Protein AF-A0A4Y7PJW1-F1 (afdb_monomer)

Foldseek 3Di:
DPDDDDDDDLCCLLDPVCCVPQLVPPVNQVPQQEDEAEQLLCLLVCCPPNCVSSLQCLVVCVSHPVNRYYHYDHLFDFPLSVVSSCVSNVPDPPPDDAFAFNDQLQEFEEEAEDPDPLLLLLLCCLQPDPDDQELVSRAQEEEEDADPVCQVSNLVLNLVSDDPNQDSQLEDEDDPPDDPVVVVVQLVCSVVSNHRYYYYYCRCLPDRLRQRHQEYEYSEDDQFLSVLSSRSVSHCSVSQHHHYYYYHYYPCCCVDPLLVVLLVVVVVVVVVVVVVVVPPDDDDDDDDDDDDDDDDDVVSSVVVSVLRSNLSSNLNNDLDFSVVSVCVRRVNVVHHYDPDDNHPPDPNRYCSVPVVSPDSDDSPDPDVVSSPPPPQQFDDVVLLVLLLVLLQVVLQVVQCVVCVPDPPDGSCVQPNPVLSSQLSRGPPQQQALVSSVVRDPGPCSVPCSVVSNVSSDVSCDPPNDDPDPPPPPVDDPVVVVVVVVVVVVVVVVVQQVPAADPVGDRDRPVPVPDPPVVVVVVVVVVVVVVVVVVVVVVVPDDDDDDDDDDDDDDDDDDDDDDDDD

Structure (mmCIF, N/CA/C/O backbone):
data_AF-A0A4Y7PJW1-F1
#
_entry.id   AF-A0A4Y7PJW1-F1
#
loop_
_atom_site.group_PDB
_atom_site.id
_atom_site.type_symbol
_atom_site.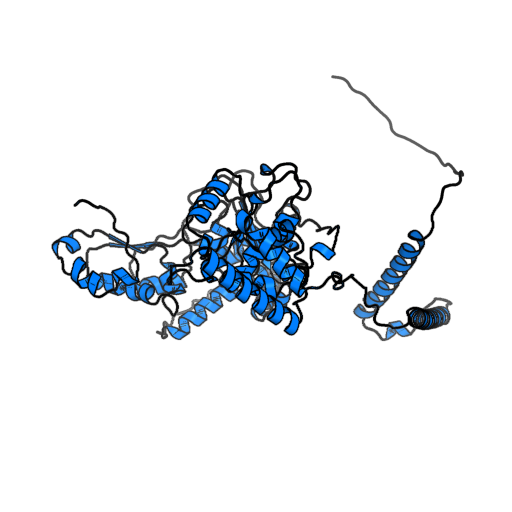label_atom_id
_atom_site.label_alt_id
_atom_site.label_comp_id
_atom_site.label_asym_id
_atom_site.label_entity_id
_atom_site.label_seq_id
_atom_site.pdbx_PDB_ins_code
_atom_site.Cartn_x
_atom_site.Cartn_y
_atom_site.Cartn_z
_atom_site.occupancy
_atom_site.B_iso_or_equiv
_atom_site.auth_seq_id
_atom_site.auth_comp_id
_atom_site.auth_asym_id
_atom_site.auth_atom_id
_atom_site.pdbx_PDB_model_num
ATOM 1 N N . MET A 1 1 ? -40.502 -0.017 6.476 1.00 57.53 1 MET A N 1
ATOM 2 C CA . MET A 1 1 ? -39.338 0.814 6.083 1.00 57.53 1 MET A CA 1
ATOM 3 C C . MET A 1 1 ? -38.767 0.241 4.796 1.00 57.53 1 MET A C 1
ATOM 5 O O . MET A 1 1 ? -38.623 -0.971 4.727 1.00 57.53 1 MET A O 1
ATOM 9 N N . LYS A 1 2 ? -38.497 1.080 3.786 1.00 78.94 2 LYS A N 1
ATOM 10 C CA . LYS A 1 2 ? -38.017 0.647 2.457 1.00 78.94 2 LYS A CA 1
ATOM 11 C C . LYS A 1 2 ? -36.530 0.253 2.445 1.00 78.94 2 LYS A C 1
ATOM 13 O O . LYS A 1 2 ? -36.122 -0.537 1.606 1.00 78.94 2 LYS A O 1
ATOM 18 N N . PHE A 1 3 ? -35.742 0.762 3.394 1.00 83.25 3 PHE A N 1
ATOM 19 C CA . PHE A 1 3 ? -34.295 0.548 3.478 1.00 83.25 3 PHE A CA 1
ATOM 20 C C . PHE A 1 3 ? -33.905 0.013 4.859 1.00 83.25 3 PHE A C 1
ATOM 22 O O . PHE A 1 3 ? -34.497 0.419 5.860 1.00 83.25 3 PHE A O 1
ATOM 29 N N . ARG A 1 4 ? -32.928 -0.904 4.898 1.00 87.12 4 ARG A N 1
ATOM 30 C CA . ARG A 1 4 ? -32.388 -1.512 6.133 1.00 87.12 4 ARG A CA 1
ATOM 31 C C . ARG A 1 4 ? -30.995 -1.001 6.507 1.00 87.12 4 ARG A C 1
ATOM 33 O O . ARG A 1 4 ? -30.628 -1.068 7.671 1.00 87.12 4 ARG A O 1
ATOM 40 N N . VAL A 1 5 ? -30.242 -0.496 5.530 1.00 90.62 5 VAL A N 1
ATOM 41 C CA . VAL A 1 5 ? -28.887 0.044 5.694 1.00 90.62 5 VAL A CA 1
ATOM 42 C C . VAL A 1 5 ? -28.826 1.378 4.961 1.00 90.62 5 VAL A C 1
ATOM 44 O O . VAL A 1 5 ? -29.337 1.488 3.845 1.00 90.62 5 VAL A O 1
ATOM 47 N N . GLY A 1 6 ? -28.237 2.389 5.597 1.00 89.19 6 GLY A N 1
ATOM 48 C CA . GLY A 1 6 ? -27.997 3.702 5.008 1.00 89.19 6 GLY A CA 1
ATOM 49 C C . GLY A 1 6 ? -26.517 4.047 5.091 1.00 89.19 6 GLY A C 1
ATOM 50 O O . GLY A 1 6 ? -25.918 3.913 6.154 1.00 89.19 6 GLY A O 1
ATOM 51 N N . PHE A 1 7 ? -25.943 4.494 3.977 1.00 91.75 7 PHE A N 1
ATOM 52 C CA . PHE A 1 7 ? -24.560 4.958 3.912 1.00 91.75 7 PHE A CA 1
ATOM 53 C C . PHE A 1 7 ? -24.533 6.479 3.964 1.00 91.75 7 PHE A C 1
ATOM 55 O O . PHE A 1 7 ? -25.306 7.147 3.276 1.00 91.75 7 PHE A O 1
ATOM 62 N N . VAL A 1 8 ? -23.648 7.026 4.789 1.00 92.19 8 VAL A N 1
ATOM 63 C CA . VAL A 1 8 ? -23.511 8.467 4.975 1.00 92.19 8 VAL A CA 1
ATOM 64 C C . VAL A 1 8 ? -22.044 8.806 5.204 1.00 92.19 8 VAL A C 1
ATOM 66 O O . VAL A 1 8 ? -21.334 8.085 5.900 1.00 92.19 8 VAL A O 1
ATOM 69 N N . SER A 1 9 ? -21.573 9.897 4.602 1.00 92.19 9 SER A N 1
ATOM 70 C CA . SER A 1 9 ? -20.218 10.385 4.852 1.00 92.19 9 SER A CA 1
ATOM 71 C C . SER A 1 9 ? -20.131 11.090 6.217 1.00 92.19 9 SER A C 1
ATOM 73 O O . SER A 1 9 ? -21.132 11.659 6.665 1.00 92.19 9 SER A O 1
ATOM 75 N N . PRO A 1 10 ? -18.956 11.129 6.871 1.00 91.31 10 PRO A N 1
ATOM 76 C CA . PRO A 1 10 ? -18.731 11.926 8.078 1.00 91.31 10 PRO A CA 1
ATOM 77 C C . PRO A 1 10 ? -19.198 13.386 7.987 1.00 91.31 10 PRO A C 1
ATOM 79 O O . PRO A 1 10 ? -19.840 13.885 8.912 1.00 91.31 10 PRO A O 1
ATOM 82 N N . GLU A 1 11 ? -18.953 14.070 6.867 1.00 93.12 11 GLU A N 1
ATOM 83 C CA . GLU A 1 11 ? -19.383 15.461 6.654 1.00 93.12 11 GLU A CA 1
ATOM 84 C C . GLU A 1 11 ? -20.903 15.570 6.645 1.00 93.12 11 GLU A C 1
ATOM 86 O O . GLU A 1 11 ? -21.482 16.437 7.299 1.00 93.12 11 GLU A O 1
ATOM 91 N N . THR A 1 12 ? -21.563 14.647 5.946 1.00 93.25 12 THR A N 1
ATOM 92 C CA . THR A 1 12 ? -23.020 14.627 5.864 1.00 93.25 12 THR A CA 1
ATOM 93 C C . THR A 1 12 ? -23.616 14.316 7.234 1.00 93.25 12 THR A C 1
ATOM 95 O O . THR A 1 12 ? -24.470 15.062 7.704 1.00 93.25 12 THR A O 1
ATOM 98 N N . ALA A 1 13 ? -23.124 13.285 7.926 1.00 91.44 13 ALA A N 1
ATOM 99 C CA . ALA A 1 13 ? -23.645 12.847 9.222 1.00 91.44 13 ALA A CA 1
ATOM 100 C C . ALA A 1 13 ? -23.492 13.904 10.331 1.00 91.44 13 ALA A C 1
ATOM 102 O O . ALA A 1 13 ? -24.320 13.996 11.243 1.00 91.44 13 ALA A O 1
ATOM 103 N N . THR A 1 14 ? -22.441 14.724 10.254 1.00 90.62 14 THR A N 1
ATOM 104 C CA . THR A 1 14 ? -22.171 15.790 11.229 1.00 90.62 14 THR A CA 1
ATOM 105 C C . THR A 1 14 ? -22.832 17.123 10.864 1.00 90.62 14 THR A C 1
ATOM 107 O O . THR A 1 14 ? -22.997 17.974 11.746 1.00 90.62 14 THR A O 1
ATOM 110 N N . SER A 1 15 ? -23.296 17.283 9.618 1.00 92.69 15 SER A N 1
ATOM 111 C CA . SER A 1 15 ? -23.929 18.505 9.112 1.00 92.69 15 SER A CA 1
ATOM 112 C C . SER A 1 15 ? -25.193 18.921 9.881 1.00 92.69 15 SER A C 1
ATOM 114 O O . SER A 1 15 ? -25.897 18.114 10.501 1.00 92.69 15 SER A O 1
ATOM 116 N N . ARG A 1 16 ? -25.504 20.222 9.816 1.00 90.94 16 ARG A N 1
ATOM 117 C CA . ARG A 1 16 ? -26.732 20.790 10.397 1.00 90.94 16 ARG A CA 1
ATOM 118 C C . ARG A 1 16 ? -27.984 20.296 9.675 1.00 90.94 16 ARG A C 1
ATOM 120 O O . ARG A 1 16 ? -28.981 20.008 10.333 1.00 90.94 16 ARG A O 1
ATOM 127 N N . ASP A 1 17 ? -27.922 20.161 8.353 1.00 92.44 17 ASP A N 1
ATOM 128 C CA . ASP A 1 17 ? -29.059 19.708 7.551 1.00 92.44 17 ASP A CA 1
ATOM 129 C C . ASP A 1 17 ? -29.416 18.256 7.829 1.00 92.44 17 ASP A C 1
ATOM 131 O O . ASP A 1 17 ? -30.586 17.959 8.052 1.00 92.44 17 ASP A O 1
ATOM 135 N N . PHE A 1 18 ? -28.429 17.362 7.918 1.00 91.50 18 PHE A N 1
ATOM 136 C CA . PHE A 1 18 ? -28.698 15.973 8.283 1.00 91.50 18 PHE A CA 1
ATOM 137 C C . PHE A 1 18 ? -29.294 15.876 9.689 1.00 91.50 18 PHE A C 1
ATOM 139 O O . PHE A 1 18 ? -30.249 15.136 9.910 1.00 91.50 18 PHE A O 1
ATOM 146 N N . ASN A 1 19 ? -28.807 16.688 10.632 1.00 89.19 19 ASN A N 1
ATOM 147 C CA . ASN A 1 19 ? -29.413 16.764 11.957 1.00 89.19 19 ASN A CA 1
ATOM 148 C C . ASN A 1 19 ? -30.893 17.176 11.889 1.00 89.19 19 ASN A C 1
ATOM 150 O O . ASN A 1 19 ? -31.740 16.486 12.447 1.00 89.19 19 ASN A O 1
ATOM 154 N N . ARG A 1 20 ? -31.209 18.250 11.156 1.00 91.31 20 ARG A N 1
ATOM 155 C CA . ARG A 1 20 ? -32.573 18.783 11.014 1.00 91.31 20 ARG A CA 1
ATOM 156 C C . ARG A 1 20 ? -33.520 17.837 10.271 1.00 91.31 20 ARG A C 1
ATOM 158 O O . ARG A 1 20 ? -34.685 17.731 10.630 1.00 91.31 20 ARG A O 1
ATOM 165 N N . LEU A 1 21 ? -33.051 17.192 9.209 1.00 89.00 21 LEU A N 1
ATOM 166 C CA . LEU A 1 21 ? -33.899 16.386 8.327 1.00 89.00 21 LEU A CA 1
ATOM 167 C C . LEU A 1 21 ? -34.035 14.938 8.804 1.00 89.00 21 LEU A C 1
ATOM 169 O O . LEU A 1 21 ? -35.071 14.314 8.586 1.00 89.00 21 LEU A O 1
ATOM 173 N N . VAL A 1 22 ? -32.996 14.402 9.450 1.00 88.81 22 VAL A N 1
ATOM 174 C CA . VAL A 1 22 ? -32.913 12.983 9.811 1.00 88.81 22 VAL A CA 1
ATOM 175 C C . VAL A 1 22 ? -33.015 12.797 11.319 1.00 88.81 22 VAL A C 1
ATOM 177 O O . VAL A 1 22 ? -33.920 12.114 11.797 1.00 88.81 22 VAL A O 1
ATOM 180 N N . PHE A 1 23 ? -32.133 13.432 12.092 1.00 88.00 23 PHE A N 1
ATOM 181 C CA . PHE A 1 23 ? -32.103 13.246 13.547 1.00 88.00 23 PHE A CA 1
ATOM 182 C C . PHE A 1 23 ? -33.175 14.050 14.306 1.00 88.00 23 PHE A C 1
ATOM 184 O O . PHE A 1 23 ? -33.448 13.746 15.463 1.00 88.00 23 PHE A O 1
ATOM 191 N N . SER A 1 24 ? -33.856 15.021 13.694 1.00 88.19 24 SER A N 1
ATOM 192 C CA . SER A 1 24 ? -35.050 15.628 14.307 1.00 88.19 24 SER A CA 1
ATOM 193 C C . SER A 1 24 ? -36.288 14.730 14.220 1.00 88.19 24 SER A C 1
ATOM 195 O O . SER A 1 24 ? -37.253 14.953 14.946 1.00 88.19 24 SER A O 1
ATOM 197 N N . ASN A 1 25 ? -36.273 13.695 13.373 1.00 90.12 25 ASN A N 1
ATOM 198 C CA . ASN A 1 25 ? -37.370 12.741 13.278 1.00 90.12 25 ASN A CA 1
ATOM 199 C C . ASN A 1 25 ? -37.217 11.635 14.336 1.00 90.12 25 ASN A C 1
ATOM 201 O O . ASN A 1 25 ? -36.449 10.684 14.182 1.00 90.12 25 ASN A O 1
ATOM 205 N N . ASP A 1 26 ? -37.988 11.748 15.412 1.00 89.62 26 ASP A N 1
ATOM 206 C CA . ASP A 1 26 ? -37.983 10.812 16.539 1.00 89.62 26 ASP A CA 1
ATOM 207 C C . ASP A 1 26 ? -38.365 9.372 16.132 1.00 89.62 26 ASP A C 1
ATOM 209 O O . ASP A 1 26 ? -37.718 8.406 16.544 1.00 89.62 26 ASP A O 1
ATOM 213 N N . ASN A 1 27 ? -39.327 9.216 15.212 1.00 88.94 27 ASN A N 1
ATOM 214 C CA . ASN A 1 27 ? -39.691 7.908 14.658 1.00 88.94 27 ASN A CA 1
ATOM 215 C C . ASN A 1 27 ? -38.537 7.257 13.888 1.00 88.94 27 ASN A C 1
ATOM 217 O O . ASN A 1 27 ? -38.412 6.031 13.896 1.00 88.94 27 ASN A O 1
ATOM 221 N N . PHE A 1 28 ? -37.710 8.052 13.205 1.00 88.12 28 PHE A N 1
ATOM 222 C CA . PHE A 1 28 ? -36.524 7.548 12.520 1.00 88.12 28 PHE A CA 1
ATOM 223 C C . PHE A 1 28 ? -35.445 7.145 13.529 1.00 88.12 28 PHE A C 1
ATOM 225 O O . PHE A 1 28 ? -34.956 6.017 13.483 1.00 88.12 28 PHE A O 1
ATOM 232 N N . ARG A 1 29 ? -35.137 8.022 14.492 1.00 89.44 29 ARG A N 1
ATOM 233 C CA . ARG A 1 29 ? -34.133 7.781 15.538 1.00 89.44 29 ARG A CA 1
ATOM 234 C C . ARG A 1 29 ? -34.366 6.502 16.327 1.00 89.44 29 ARG A C 1
ATOM 236 O O . ARG A 1 29 ? -33.433 5.727 16.491 1.00 89.44 29 ARG A O 1
ATOM 243 N N . ARG A 1 30 ? -35.598 6.259 16.785 1.00 88.50 30 ARG A N 1
ATOM 244 C CA . ARG A 1 30 ? -35.946 5.051 17.559 1.00 88.50 30 ARG A CA 1
ATOM 245 C C . ARG A 1 30 ? -35.811 3.752 16.767 1.00 88.50 30 ARG A C 1
ATOM 247 O O . ARG A 1 30 ? -35.788 2.682 17.360 1.00 88.50 30 ARG A O 1
ATOM 254 N N . ARG A 1 31 ? -35.752 3.832 15.435 1.00 89.69 31 ARG A N 1
ATOM 255 C CA . ARG A 1 31 ? -35.578 2.674 14.549 1.00 89.69 31 ARG A CA 1
ATOM 256 C C . ARG A 1 31 ? -34.116 2.428 14.174 1.00 89.69 31 ARG A C 1
ATOM 258 O O . ARG A 1 31 ? -33.836 1.401 13.562 1.00 89.69 31 ARG A O 1
ATOM 265 N N . ILE A 1 32 ? -33.195 3.332 14.522 1.00 91.00 32 ILE A N 1
ATOM 266 C CA . ILE A 1 32 ? -31.760 3.083 14.365 1.00 91.00 32 ILE A CA 1
ATOM 267 C C . ILE A 1 32 ? -31.333 2.122 15.472 1.00 91.00 32 ILE A C 1
ATOM 269 O O . ILE A 1 32 ? -31.305 2.483 16.642 1.00 91.00 32 ILE A O 1
ATOM 273 N N . ILE A 1 33 ? -30.992 0.897 15.084 1.00 92.06 33 ILE A N 1
ATOM 274 C CA . ILE A 1 33 ? -30.507 -0.130 16.014 1.00 92.06 33 ILE A CA 1
ATOM 275 C C . ILE A 1 33 ? -28.991 -0.054 16.225 1.00 92.06 33 ILE A C 1
ATOM 277 O O . ILE A 1 33 ? -28.490 -0.435 17.279 1.00 92.06 33 ILE A O 1
ATOM 281 N N . MET A 1 34 ? -28.256 0.436 15.221 1.00 93.81 34 MET A N 1
ATOM 282 C CA . MET A 1 34 ? -26.799 0.469 15.227 1.00 93.81 34 MET A CA 1
ATOM 283 C C . MET A 1 34 ? -26.268 1.548 14.281 1.00 93.81 34 MET A C 1
ATOM 285 O O . MET A 1 34 ? -26.804 1.744 13.189 1.00 93.81 34 MET A O 1
ATOM 289 N N . VAL A 1 35 ? -25.182 2.202 14.686 1.00 94.25 35 VAL A N 1
ATOM 290 C CA . VAL A 1 35 ? -24.328 3.027 13.828 1.00 94.25 35 VAL A CA 1
ATOM 291 C C . VAL A 1 35 ? -23.003 2.303 13.655 1.00 94.25 35 VAL A C 1
ATOM 293 O O . VAL A 1 35 ? -22.349 1.964 14.639 1.00 94.25 35 VAL A O 1
ATOM 296 N N . VAL A 1 36 ? -22.614 2.079 12.402 1.00 95.31 36 VAL A N 1
ATOM 297 C CA . VAL A 1 36 ? -21.337 1.452 12.055 1.00 95.31 36 VAL A CA 1
ATOM 298 C C . VAL A 1 36 ? -20.391 2.523 11.537 1.00 95.31 36 VAL A C 1
ATOM 300 O O . VAL A 1 36 ? -20.738 3.276 10.628 1.00 95.31 36 VAL A O 1
ATOM 303 N N . ILE A 1 37 ? -19.206 2.587 12.127 1.00 94.69 37 ILE A N 1
ATOM 304 C CA . ILE A 1 37 ? -18.104 3.433 11.692 1.00 94.69 37 ILE A CA 1
ATOM 305 C C . ILE A 1 37 ? -17.062 2.504 11.088 1.00 94.69 37 ILE A C 1
ATOM 307 O O . ILE A 1 37 ? -16.287 1.866 11.803 1.00 94.69 37 ILE A O 1
ATOM 311 N N . ASP A 1 38 ? -17.119 2.401 9.767 1.00 91.88 38 ASP A N 1
ATOM 312 C CA . ASP A 1 38 ? -16.156 1.649 8.975 1.00 91.88 38 ASP A CA 1
ATOM 313 C C . ASP A 1 38 ? -14.855 2.444 8.805 1.00 91.88 38 ASP A C 1
ATOM 315 O O . ASP A 1 38 ? -14.871 3.678 8.808 1.00 91.88 38 ASP A O 1
ATOM 319 N N . GLU A 1 39 ? -13.731 1.739 8.693 1.00 89.12 39 GLU A N 1
ATOM 320 C CA . GLU A 1 39 ? -12.379 2.308 8.658 1.00 89.12 39 GLU A CA 1
ATOM 321 C C . GLU A 1 39 ? -12.126 3.326 9.785 1.00 89.12 39 GLU A C 1
ATOM 323 O O . GLU A 1 39 ? -11.640 4.446 9.585 1.00 89.12 39 GLU A O 1
ATOM 328 N N . ALA A 1 40 ? -12.460 2.932 11.017 1.00 91.94 40 ALA A N 1
ATOM 329 C CA . ALA A 1 40 ? -12.395 3.789 12.200 1.00 91.94 40 ALA A CA 1
ATOM 330 C C . ALA A 1 40 ? -10.993 4.371 12.480 1.00 91.94 40 ALA A C 1
ATOM 332 O O . ALA A 1 40 ? -10.885 5.400 13.147 1.00 91.94 40 ALA A O 1
ATOM 333 N N . HIS A 1 41 ? -9.923 3.784 11.929 1.00 87.50 41 HIS A N 1
ATOM 334 C CA . HIS A 1 41 ? -8.571 4.352 11.987 1.00 87.50 41 HIS A CA 1
ATOM 335 C C . HIS A 1 41 ? -8.500 5.776 11.395 1.00 87.50 41 HIS A C 1
ATOM 337 O O . HIS A 1 41 ? -7.714 6.601 11.862 1.00 87.50 41 HIS A O 1
ATOM 343 N N . THR A 1 42 ? -9.377 6.115 10.440 1.00 88.00 42 THR A N 1
ATOM 344 C CA . THR A 1 42 ? -9.448 7.449 9.814 1.00 88.00 42 THR A CA 1
ATOM 345 C C . THR A 1 42 ? -9.796 8.569 10.801 1.00 88.00 42 THR A C 1
ATOM 347 O O . THR A 1 42 ? -9.474 9.733 10.560 1.00 88.00 42 THR A O 1
ATOM 350 N N . ILE A 1 43 ? -10.409 8.242 11.943 1.00 88.38 43 ILE A N 1
ATOM 351 C CA . ILE A 1 43 ? -10.647 9.184 13.047 1.00 88.38 43 ILE A CA 1
ATOM 352 C C . ILE A 1 43 ? -9.314 9.709 13.586 1.00 88.38 43 ILE A C 1
ATOM 354 O O . ILE A 1 43 ? -9.152 10.916 13.780 1.00 88.38 43 ILE A O 1
ATOM 358 N N . HIS A 1 44 ? -8.350 8.810 13.786 1.00 84.00 44 HIS A N 1
ATOM 359 C CA . HIS A 1 44 ? -7.013 9.163 14.243 1.00 84.00 44 HIS A CA 1
ATOM 360 C C . HIS A 1 44 ? -6.207 9.820 13.115 1.00 84.00 44 HIS A C 1
ATOM 362 O O . HIS A 1 44 ? -5.699 10.930 13.302 1.00 84.00 44 HIS A O 1
ATOM 368 N N . GLU A 1 45 ? -6.157 9.170 11.945 1.00 76.94 45 GLU A N 1
ATOM 369 C CA . GLU A 1 45 ? -5.300 9.565 10.820 1.00 76.94 45 GLU A CA 1
ATOM 370 C C . GLU A 1 45 ? -5.724 10.883 10.162 1.00 76.94 45 GLU A C 1
ATOM 372 O O . GLU A 1 45 ? -4.884 11.734 9.878 1.00 76.94 45 GLU A O 1
ATOM 377 N N . TRP A 1 46 ? -7.021 11.075 9.902 1.00 77.25 46 TRP A N 1
ATOM 378 C CA . TRP A 1 46 ? -7.516 12.216 9.119 1.00 77.25 46 TRP A CA 1
ATOM 379 C C . TRP A 1 46 ? -8.253 13.250 9.952 1.00 77.25 46 TRP A C 1
ATOM 381 O O . TRP A 1 46 ? -8.359 14.398 9.523 1.00 77.25 46 TRP A O 1
ATOM 391 N N . GLY A 1 47 ? -8.712 12.891 11.153 1.00 60.66 47 GLY A N 1
ATOM 392 C CA . GLY A 1 47 ? -9.443 13.778 12.062 1.00 60.66 47 GLY A CA 1
ATOM 393 C C . GLY A 1 47 ? -8.637 14.972 12.594 1.00 60.66 47 GLY A C 1
ATOM 394 O O . GLY A 1 47 ? -9.042 15.613 13.559 1.00 60.66 47 GLY A O 1
ATOM 395 N N . GLY A 1 48 ? -7.439 15.215 12.060 1.00 71.62 48 GLY A N 1
ATOM 396 C CA . GLY A 1 48 ? -6.670 16.440 12.235 1.00 71.62 48 GLY A CA 1
ATOM 397 C C . GLY A 1 48 ? -7.005 17.428 11.135 1.00 71.62 48 GLY A C 1
ATOM 398 O O . GLY A 1 48 ? -8.043 18.073 11.191 1.00 71.62 48 GLY A O 1
ATOM 399 N N . GLU A 1 49 ? -6.118 17.550 10.154 1.00 66.94 49 GLU A N 1
ATOM 400 C CA . GLU A 1 49 ? -6.190 18.617 9.152 1.00 66.94 49 GLU A CA 1
ATOM 401 C C . GLU A 1 49 ? -6.882 18.194 7.850 1.00 66.94 49 GLU A C 1
ATOM 403 O O . GLU A 1 49 ? -7.422 19.044 7.150 1.00 66.94 49 GLU A O 1
ATOM 408 N N . PHE A 1 50 ? -6.906 16.896 7.521 1.00 73.75 50 PHE A N 1
ATOM 409 C CA . PHE A 1 50 ? -7.423 16.431 6.228 1.00 73.75 50 PHE A CA 1
ATOM 410 C C . PHE A 1 50 ? -8.948 16.280 6.207 1.00 73.75 50 PHE A C 1
ATOM 412 O O . PHE A 1 50 ? -9.612 16.809 5.318 1.00 73.75 50 PHE A O 1
ATOM 419 N N . ARG A 1 51 ? -9.507 15.560 7.188 1.00 79.38 51 ARG A N 1
ATOM 420 C CA . ARG A 1 51 ? -10.950 15.317 7.326 1.00 79.38 51 ARG A CA 1
ATOM 421 C C . ARG A 1 51 ? -11.387 15.431 8.795 1.00 79.38 51 ARG A C 1
ATOM 423 O O . ARG A 1 51 ? -11.713 14.416 9.421 1.00 79.38 51 ARG A O 1
ATOM 430 N N . PRO A 1 52 ? -11.392 16.653 9.364 1.00 85.31 52 PRO A N 1
ATOM 431 C CA . PRO A 1 52 ? -11.722 16.905 10.773 1.00 85.31 52 PRO A CA 1
ATOM 432 C C . PRO A 1 52 ? -13.052 16.285 11.234 1.00 85.31 52 PRO A C 1
ATOM 434 O O . PRO A 1 52 ? -13.237 15.969 12.407 1.00 85.31 52 PRO A O 1
ATOM 437 N N . GLU A 1 53 ? -13.996 16.107 10.317 1.00 88.44 53 GLU A N 1
ATOM 438 C CA . GLU A 1 53 ? -15.344 15.591 10.542 1.00 88.44 53 GLU A CA 1
ATOM 439 C C . GLU A 1 53 ? -15.327 14.142 11.037 1.00 88.44 53 GLU A C 1
ATOM 441 O O . GLU A 1 53 ? -16.196 13.777 11.828 1.00 88.44 53 GLU A O 1
ATOM 446 N N . CYS A 1 54 ? -14.309 13.348 10.678 1.00 86.75 54 CYS A N 1
ATOM 447 C CA . CYS A 1 54 ? -14.115 12.008 11.237 1.00 86.75 54 CYS A CA 1
ATOM 448 C C . CYS A 1 54 ? -13.930 12.055 12.763 1.00 86.75 54 CYS A C 1
ATOM 450 O O . CYS A 1 54 ? -14.560 11.284 13.483 1.00 86.75 54 CYS A O 1
ATOM 452 N N . ALA A 1 55 ? -13.147 13.008 13.283 1.00 86.38 55 ALA A N 1
ATOM 453 C CA . ALA A 1 55 ? -12.955 13.175 14.728 1.00 86.38 55 ALA A CA 1
ATOM 454 C C . ALA A 1 55 ? -14.211 13.682 15.455 1.00 86.38 55 ALA A C 1
ATOM 456 O O . ALA A 1 55 ? -14.333 13.526 16.667 1.00 86.38 55 ALA A O 1
ATOM 457 N N . LYS A 1 56 ? -15.166 14.275 14.729 1.00 90.00 56 LYS A N 1
ATOM 458 C CA . LYS A 1 56 ? -16.405 14.829 15.297 1.00 90.00 56 LYS A CA 1
ATOM 459 C C . LYS A 1 56 ? -17.547 13.813 15.356 1.00 90.00 56 LYS A C 1
ATOM 461 O O . LYS A 1 56 ? -18.610 14.148 15.877 1.00 90.00 56 LYS A O 1
ATOM 466 N N . LEU A 1 57 ? -17.358 12.589 14.856 1.00 92.69 57 LEU A N 1
ATOM 467 C CA . LEU A 1 57 ? -18.411 11.568 14.781 1.00 92.69 57 LEU A CA 1
ATOM 468 C C . LEU A 1 57 ? -19.030 11.216 16.142 1.00 92.69 57 LEU A C 1
ATOM 470 O O . LEU A 1 57 ? -20.205 10.852 16.188 1.00 92.69 57 LEU A O 1
ATOM 474 N N . GLY A 1 58 ? -18.309 11.418 17.252 1.00 90.19 58 GLY A N 1
ATOM 475 C CA . GLY A 1 58 ? -18.852 11.253 18.605 1.00 90.19 58 GLY A CA 1
ATOM 476 C C . GLY A 1 58 ? -20.131 12.064 18.869 1.00 90.19 58 GLY A C 1
ATOM 477 O O . GLY A 1 58 ? -20.997 11.610 19.615 1.00 90.19 58 GLY A O 1
ATOM 478 N N . VAL A 1 59 ? -20.331 13.202 18.184 1.00 90.88 59 VAL A N 1
ATOM 479 C CA . VAL A 1 59 ? -21.546 14.035 18.311 1.00 90.88 59 VAL A CA 1
ATOM 480 C C . VAL A 1 59 ? -22.832 13.283 17.955 1.00 90.88 59 VAL A C 1
ATOM 482 O O . VAL A 1 59 ? -23.906 13.625 18.449 1.00 90.88 59 VAL A O 1
ATOM 485 N N . ILE A 1 60 ? -22.742 12.253 17.106 1.00 91.06 60 ILE A N 1
ATOM 486 C CA . ILE A 1 60 ? -23.895 11.459 16.670 1.00 91.06 60 ILE A CA 1
ATOM 487 C C . ILE A 1 60 ? -24.532 10.740 17.863 1.00 91.06 60 ILE A C 1
ATOM 489 O O . ILE A 1 60 ? -25.755 10.637 17.920 1.00 91.06 60 ILE A O 1
ATOM 493 N N . ARG A 1 61 ? -23.742 10.323 18.861 1.00 89.75 61 ARG A N 1
ATOM 494 C CA . ARG A 1 61 ? -24.261 9.640 20.056 1.00 89.75 61 ARG A CA 1
ATOM 495 C C . ARG A 1 61 ? -25.224 10.515 20.849 1.00 89.75 61 ARG A C 1
ATOM 497 O O . ARG A 1 61 ? -26.279 10.039 21.244 1.00 89.75 61 ARG A O 1
ATOM 504 N N . GLY A 1 62 ? -24.925 11.808 20.986 1.00 88.75 62 GLY A N 1
ATOM 505 C CA . GLY A 1 62 ? -25.824 12.769 21.637 1.00 88.75 62 GLY A CA 1
ATOM 506 C C . GLY A 1 62 ? -27.125 13.034 20.866 1.00 88.75 62 GLY A C 1
ATOM 507 O O . GLY A 1 62 ? -28.055 13.626 21.407 1.00 88.75 62 GLY A O 1
ATOM 508 N N . ARG A 1 63 ? -27.210 12.606 19.600 1.00 89.50 63 ARG A N 1
ATOM 509 C CA . ARG A 1 63 ? -28.387 12.775 18.734 1.00 89.50 63 ARG A CA 1
ATOM 510 C C . ARG A 1 63 ? -29.244 11.514 18.638 1.00 89.50 63 ARG A C 1
ATOM 512 O O . ARG A 1 63 ? -30.311 11.565 18.032 1.00 89.50 63 ARG A O 1
ATOM 519 N N . LEU A 1 64 ? -28.805 10.395 19.212 1.00 91.75 64 LEU A N 1
ATOM 520 C CA . LEU A 1 64 ? -29.477 9.099 19.135 1.00 91.75 64 LEU A CA 1
ATOM 521 C C . LEU A 1 64 ? -29.919 8.621 20.526 1.00 91.75 64 LEU A C 1
ATOM 523 O O . LEU A 1 64 ? -29.420 9.117 21.533 1.00 91.75 64 LEU A O 1
ATOM 527 N N . PRO A 1 65 ? -30.897 7.700 20.618 1.00 90.88 65 PRO A N 1
ATOM 528 C CA . PRO A 1 65 ? -31.231 7.058 21.888 1.00 90.88 65 PRO A CA 1
ATOM 529 C C . PRO A 1 65 ? -30.006 6.377 22.510 1.00 90.88 65 PRO A C 1
ATOM 531 O O . PRO A 1 65 ? -29.232 5.749 21.789 1.00 90.88 65 PRO A O 1
ATOM 534 N N . THR A 1 66 ? -29.873 6.424 23.838 1.00 87.94 66 THR A N 1
ATOM 535 C CA . THR A 1 66 ? -28.737 5.839 24.579 1.00 87.94 66 THR A CA 1
ATOM 536 C C . THR A 1 66 ? -28.536 4.345 24.304 1.00 87.94 66 THR A C 1
ATOM 538 O O . THR A 1 66 ? -27.409 3.868 24.319 1.00 87.94 66 THR A O 1
ATOM 541 N N . ALA A 1 67 ? -29.614 3.615 24.002 1.00 88.69 67 ALA A N 1
ATOM 542 C CA . ALA A 1 67 ? -29.573 2.191 23.667 1.00 88.69 67 ALA A CA 1
ATOM 543 C C . ALA A 1 67 ? -29.021 1.885 22.257 1.00 88.69 67 ALA A C 1
ATOM 545 O O . ALA A 1 67 ? -28.882 0.718 21.899 1.00 88.69 67 ALA A O 1
ATOM 546 N N . THR A 1 68 ? -28.740 2.902 21.434 1.00 92.19 68 THR A N 1
ATOM 547 C CA . THR A 1 68 ? -28.233 2.695 20.070 1.00 92.19 68 THR A CA 1
ATOM 548 C C . THR A 1 68 ? -26.800 2.182 20.111 1.00 92.19 68 THR A C 1
ATOM 550 O O . THR A 1 68 ? -25.917 2.840 20.663 1.00 92.19 68 THR A O 1
ATOM 553 N N . LEU A 1 69 ? -26.549 1.037 19.478 1.00 92.56 69 LEU A N 1
ATOM 554 C CA . LEU A 1 69 ? -25.214 0.449 19.428 1.00 92.56 69 LEU A CA 1
ATOM 555 C C . LEU A 1 69 ? -24.294 1.259 18.509 1.00 92.56 69 LEU A C 1
ATOM 557 O O . LEU A 1 69 ? -24.686 1.644 17.407 1.00 92.56 69 LEU A O 1
ATOM 561 N N . ILE A 1 70 ? -23.054 1.484 18.942 1.00 93.38 70 ILE A N 1
ATOM 562 C CA . ILE A 1 70 ? -21.995 2.058 18.109 1.00 93.38 70 ILE A CA 1
ATOM 563 C C . ILE A 1 70 ? -20.950 0.975 17.880 1.00 93.38 70 ILE A C 1
ATOM 565 O O . ILE A 1 70 ? -20.337 0.496 18.830 1.00 93.38 70 ILE A O 1
ATOM 569 N N . LEU A 1 71 ? -20.753 0.605 16.621 1.00 94.88 71 LEU A N 1
ATOM 570 C CA . LEU A 1 71 ? -19.748 -0.358 16.197 1.00 94.88 71 LEU A CA 1
ATOM 571 C C . LEU A 1 71 ? -18.669 0.383 15.406 1.00 94.88 71 LEU A C 1
ATOM 573 O O . LEU A 1 71 ? -18.961 0.943 14.355 1.00 94.88 71 LEU A O 1
ATOM 577 N N . ALA A 1 72 ? -17.432 0.385 15.898 1.00 93.88 72 ALA A N 1
ATOM 578 C CA . ALA A 1 72 ? -16.275 0.907 15.176 1.00 93.88 72 ALA A CA 1
ATOM 579 C C . ALA A 1 72 ? -15.408 -0.266 14.710 1.00 93.88 72 ALA A C 1
ATOM 581 O O . ALA A 1 72 ? -15.036 -1.110 15.523 1.00 93.88 72 ALA A O 1
ATOM 582 N N . VAL A 1 73 ? -15.107 -0.331 13.414 1.00 93.81 73 VAL A N 1
ATOM 583 C CA . VAL A 1 73 ? -14.336 -1.429 12.812 1.00 93.81 73 VAL A CA 1
ATOM 584 C C . VAL A 1 73 ? -13.188 -0.880 11.977 1.00 93.81 73 VAL A C 1
ATOM 586 O O . VAL A 1 73 ? -13.304 0.170 11.350 1.00 93.81 73 VAL A O 1
ATOM 589 N N . SER A 1 74 ? -12.046 -1.563 12.011 1.00 91.50 74 SER A N 1
ATOM 590 C CA . SER A 1 74 ? -10.875 -1.254 11.187 1.00 91.50 74 SER A CA 1
ATOM 591 C C . SER A 1 74 ? -9.906 -2.436 11.209 1.00 91.50 74 SER A C 1
ATOM 593 O O . SER A 1 74 ? -9.833 -3.164 12.200 1.00 91.50 74 SER A O 1
ATOM 595 N N . ALA A 1 75 ? -9.152 -2.621 10.125 1.00 87.44 75 ALA A N 1
ATOM 596 C CA . ALA A 1 75 ? -8.171 -3.700 10.003 1.00 87.44 75 ALA A CA 1
ATOM 597 C C . ALA A 1 75 ? -6.841 -3.406 10.724 1.00 87.44 75 ALA A C 1
ATOM 599 O O . ALA A 1 75 ? -6.144 -4.327 11.150 1.00 87.44 75 ALA A O 1
ATOM 600 N N . THR A 1 76 ? -6.469 -2.131 10.859 1.00 86.12 76 THR A N 1
ATOM 601 C CA . THR A 1 76 ? -5.184 -1.712 11.440 1.00 86.12 76 THR A CA 1
ATOM 602 C C . THR A 1 76 ? -5.418 -0.764 12.604 1.00 86.12 76 THR A C 1
ATOM 604 O O . THR A 1 76 ? -5.578 0.441 12.412 1.00 86.12 76 THR A O 1
ATOM 607 N N . LEU A 1 77 ? -5.463 -1.319 13.814 1.00 87.88 77 LEU A N 1
ATOM 608 C CA . LEU A 1 77 ? -5.651 -0.573 15.056 1.00 87.88 77 LEU A CA 1
ATOM 609 C C . LEU A 1 77 ? -4.588 -0.990 16.081 1.00 87.88 77 LEU A C 1
ATOM 611 O O . LEU A 1 77 ? -4.780 -1.977 16.792 1.00 87.88 77 LEU A O 1
ATOM 615 N N . PRO A 1 78 ? -3.443 -0.292 16.154 1.00 89.12 78 PRO A N 1
ATOM 616 C CA . PRO A 1 78 ? -2.562 -0.427 17.306 1.00 89.12 78 PRO A CA 1
ATOM 617 C C . PRO A 1 78 ? -3.223 0.200 18.546 1.00 89.12 78 PRO A C 1
ATOM 619 O O . PRO A 1 78 ? -4.040 1.114 18.432 1.00 89.12 78 PRO A O 1
ATOM 622 N N . GLU A 1 79 ? -2.823 -0.246 19.736 1.00 87.50 79 GLU A N 1
ATOM 623 C CA . GLU A 1 79 ? -3.434 0.110 21.033 1.00 87.50 79 GLU A CA 1
ATOM 624 C C . GLU A 1 79 ? -3.688 1.617 21.225 1.00 87.50 79 GLU A C 1
ATOM 626 O O . GLU A 1 79 ? -4.747 2.067 21.668 1.00 87.50 79 GLU A O 1
ATOM 631 N N . HIS A 1 80 ? -2.710 2.433 20.832 1.00 84.69 80 HIS A N 1
ATOM 632 C CA . HIS A 1 80 ? -2.800 3.882 20.974 1.00 84.69 80 HIS A CA 1
ATOM 633 C C . HIS A 1 80 ? -3.875 4.508 20.067 1.00 84.69 80 HIS A C 1
ATOM 635 O O . HIS A 1 80 ? -4.485 5.503 20.448 1.00 84.69 80 HIS A O 1
ATOM 641 N N . VAL A 1 81 ? -4.149 3.910 18.902 1.00 88.62 81 VAL A N 1
ATOM 642 C CA . VAL A 1 81 ? -5.222 4.336 17.991 1.00 88.62 81 VAL A CA 1
ATOM 643 C C . VAL A 1 81 ? -6.585 3.889 18.519 1.00 88.62 81 VAL A C 1
ATOM 645 O O . VAL A 1 81 ? -7.541 4.655 18.425 1.00 88.62 81 VAL A O 1
ATOM 648 N N . ILE A 1 82 ? -6.685 2.699 19.128 1.00 89.94 82 ILE A N 1
ATOM 649 C CA . ILE A 1 82 ? -7.922 2.227 19.785 1.00 89.94 82 ILE A CA 1
ATOM 650 C C . ILE A 1 82 ? -8.349 3.220 20.866 1.00 89.94 82 ILE A C 1
ATOM 652 O O . ILE A 1 82 ? -9.491 3.682 20.872 1.00 89.94 82 ILE A O 1
ATOM 656 N N . THR A 1 83 ? -7.398 3.614 21.714 1.00 88.44 83 THR A N 1
ATOM 657 C CA . THR A 1 83 ? -7.605 4.611 22.771 1.00 88.44 83 THR A CA 1
ATOM 658 C C . THR A 1 83 ? -8.127 5.938 22.199 1.00 88.44 83 THR A C 1
ATOM 660 O O . THR A 1 83 ? -9.092 6.513 22.707 1.00 88.44 83 THR A O 1
ATOM 663 N N . ASP A 1 84 ? -7.527 6.424 21.109 1.00 88.50 84 ASP A N 1
ATOM 664 C CA . ASP A 1 84 ? -7.934 7.678 20.468 1.00 88.50 84 ASP A CA 1
ATOM 665 C C . ASP A 1 84 ? -9.333 7.591 19.834 1.00 88.50 84 ASP A C 1
ATOM 667 O O . ASP A 1 84 ? -10.109 8.551 19.913 1.00 88.50 84 ASP A O 1
ATOM 671 N N . ILE A 1 85 ? -9.685 6.447 19.238 1.00 91.38 85 ILE A N 1
ATOM 672 C CA . ILE A 1 85 ? -11.024 6.187 18.691 1.00 91.38 85 ILE A CA 1
ATOM 673 C C . ILE A 1 85 ? -12.057 6.162 19.814 1.00 91.38 85 ILE A C 1
ATOM 675 O O . ILE A 1 85 ? -13.080 6.837 19.698 1.00 91.38 85 ILE A O 1
ATOM 679 N N . GLN A 1 86 ? -11.794 5.438 20.906 1.00 92.00 86 GLN A N 1
ATOM 680 C CA . GLN A 1 86 ? -12.690 5.382 22.063 1.00 92.00 86 GLN A CA 1
ATOM 681 C C . GLN A 1 86 ? -12.962 6.782 22.618 1.00 92.00 86 GLN A C 1
ATOM 683 O O . GLN A 1 86 ? -14.123 7.154 22.784 1.00 92.00 86 GLN A O 1
ATOM 688 N N . MET A 1 87 ? -11.918 7.597 22.808 1.00 90.19 87 MET A N 1
ATOM 689 C CA . MET A 1 87 ? -12.063 8.983 23.266 1.00 90.19 87 MET A CA 1
ATOM 690 C C . MET A 1 87 ? -12.858 9.842 22.273 1.00 90.19 87 MET A C 1
ATOM 692 O O . MET A 1 87 ? -13.786 10.546 22.671 1.00 90.19 87 MET A O 1
ATOM 696 N N . SER A 1 88 ? -12.526 9.778 20.980 1.00 90.81 88 SER A N 1
ATOM 697 C CA . SER A 1 88 ? -13.154 10.614 19.942 1.00 90.81 88 SER A CA 1
ATOM 698 C C . SER A 1 88 ? -14.628 10.268 19.724 1.00 90.81 88 SER A C 1
ATOM 700 O O . SER A 1 88 ? -15.468 11.146 19.525 1.00 90.81 88 SER A O 1
ATOM 702 N N . LEU A 1 89 ? -14.961 8.980 19.797 1.00 92.06 89 LEU A N 1
ATOM 703 C CA . LEU A 1 89 ? -16.330 8.479 19.713 1.00 92.06 89 LEU A CA 1
ATOM 704 C C . LEU A 1 89 ? -17.056 8.507 21.060 1.00 92.06 89 LEU A C 1
ATOM 706 O O . LEU A 1 89 ? -18.239 8.177 21.112 1.00 92.06 89 LEU A O 1
ATOM 710 N N . GLN A 1 90 ? -16.378 8.929 22.131 1.00 90.56 90 GLN A N 1
ATOM 711 C CA . GLN A 1 90 ? -16.891 8.963 23.501 1.00 90.56 90 GLN A CA 1
ATOM 712 C C . GLN A 1 90 ? -17.385 7.591 23.993 1.00 90.56 90 GLN A C 1
ATOM 714 O O . GLN A 1 90 ? -18.291 7.518 24.825 1.00 90.56 90 GLN A O 1
ATOM 719 N N . LEU A 1 91 ? -16.841 6.497 23.455 1.00 90.81 91 LEU A N 1
ATOM 720 C CA . LEU A 1 91 ? -17.207 5.149 23.878 1.00 90.81 91 LEU A CA 1
ATOM 721 C C . LEU A 1 91 ? -16.892 4.976 25.364 1.00 90.81 91 LEU A C 1
ATOM 723 O O . LEU A 1 91 ? -15.972 5.594 25.896 1.00 90.81 91 LEU A O 1
ATOM 727 N N . SER A 1 92 ? -17.702 4.163 26.033 1.00 87.75 92 SER A N 1
ATOM 728 C CA . SER A 1 92 ? -17.488 3.883 27.447 1.00 87.75 92 SER A CA 1
ATOM 729 C C . SER A 1 92 ? -16.198 3.083 27.647 1.00 87.75 92 SER A C 1
ATOM 731 O O . SER A 1 92 ? -15.777 2.344 26.756 1.00 87.75 92 SER A O 1
ATOM 733 N N . ASN A 1 93 ? -15.576 3.215 28.818 1.00 85.94 93 ASN A N 1
ATOM 734 C CA . ASN A 1 93 ? -14.346 2.490 29.152 1.00 85.94 93 ASN A CA 1
ATOM 735 C C . ASN A 1 93 ? -14.566 0.967 29.247 1.00 85.94 93 ASN A C 1
ATOM 737 O O . ASN A 1 93 ? -13.609 0.210 29.147 1.00 85.94 93 ASN A O 1
ATOM 741 N N . ASP A 1 94 ? -15.813 0.527 29.424 1.00 87.94 94 ASP A N 1
ATOM 742 C CA . ASP A 1 94 ? -16.244 -0.877 29.409 1.00 87.94 94 ASP A CA 1
ATOM 743 C C . ASP A 1 94 ? -16.700 -1.354 28.017 1.00 87.94 94 ASP A C 1
ATOM 745 O O . ASP A 1 94 ? -17.270 -2.438 27.885 1.00 87.94 94 ASP A O 1
ATOM 749 N N . ALA A 1 95 ? -16.470 -0.557 26.964 1.00 90.31 95 ALA A N 1
ATOM 750 C CA . ALA A 1 95 ? -16.792 -0.961 25.604 1.00 90.31 95 ALA A CA 1
ATOM 751 C C . ALA A 1 95 ? -16.091 -2.281 25.258 1.00 90.31 95 ALA A C 1
ATOM 753 O O . ALA A 1 95 ? -14.888 -2.441 25.462 1.00 90.31 95 ALA A O 1
ATOM 754 N N . VAL A 1 96 ? -16.850 -3.219 24.691 1.00 93.00 96 VAL A N 1
ATOM 755 C CA . VAL A 1 96 ? -16.316 -4.516 24.272 1.00 93.00 96 VAL A CA 1
ATOM 756 C C . VAL A 1 96 ? -15.326 -4.310 23.128 1.00 93.00 96 VAL A C 1
ATOM 758 O O . VAL A 1 96 ? -15.694 -3.831 22.055 1.00 93.00 96 VAL A O 1
ATOM 761 N N . ILE A 1 97 ? -14.078 -4.711 23.353 1.00 91.81 97 ILE A N 1
ATOM 762 C CA . ILE A 1 97 ? -13.009 -4.690 22.355 1.00 91.81 97 ILE A CA 1
ATOM 763 C C . ILE A 1 97 ? -12.813 -6.116 21.836 1.00 91.81 97 ILE A C 1
ATOM 765 O O . ILE A 1 97 ? -12.581 -7.051 22.603 1.00 91.81 97 ILE A O 1
ATOM 769 N N . ILE A 1 98 ? -12.950 -6.294 20.521 1.00 92.00 98 ILE A N 1
ATOM 770 C CA . ILE A 1 98 ? -12.725 -7.575 19.848 1.00 92.00 98 ILE A CA 1
ATOM 771 C C . ILE A 1 98 ? -11.521 -7.410 18.935 1.00 92.00 98 ILE A C 1
ATOM 773 O O . ILE A 1 98 ? -11.607 -6.763 17.894 1.00 92.00 98 ILE A O 1
ATOM 777 N N . GLU A 1 99 ? -10.409 -8.025 19.321 1.00 91.06 99 GLU A N 1
ATOM 778 C CA . GLU A 1 99 ? -9.162 -7.956 18.570 1.00 91.06 99 GLU A CA 1
ATOM 779 C C . GLU A 1 99 ? -8.744 -9.324 18.054 1.00 91.06 99 GLU A C 1
ATOM 781 O O . GLU A 1 99 ? -8.708 -10.319 18.782 1.00 91.06 99 GLU A O 1
ATOM 786 N N . MET A 1 1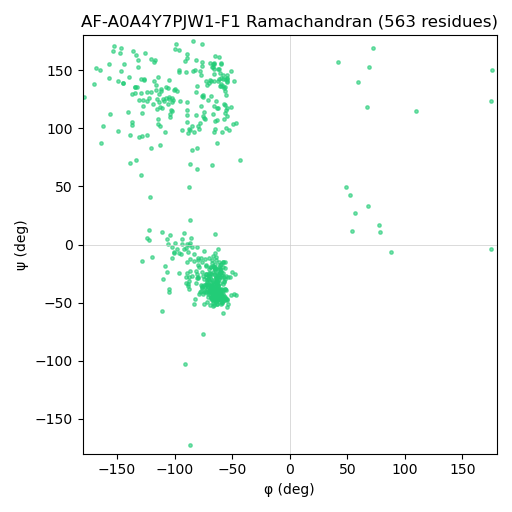00 ? -8.389 -9.333 16.776 1.00 90.56 100 MET A N 1
ATOM 787 C CA . MET A 1 100 ? -7.818 -10.471 16.075 1.00 90.56 100 MET A CA 1
ATOM 788 C C . MET A 1 100 ? -6.390 -10.111 15.678 1.00 90.56 100 MET A C 1
ATOM 790 O O . MET A 1 100 ? -6.124 -8.960 15.315 1.00 90.56 100 MET A O 1
ATOM 794 N N . ALA A 1 101 ? -5.483 -11.083 15.724 1.00 90.00 101 ALA A N 1
ATOM 795 C CA . ALA A 1 101 ? -4.143 -10.901 15.190 1.00 90.00 101 ALA A CA 1
ATOM 796 C C . ALA A 1 101 ? -4.217 -10.558 13.691 1.00 90.00 101 ALA A C 1
ATOM 798 O O . ALA A 1 101 ? -5.033 -11.118 12.953 1.00 90.00 101 ALA A O 1
ATOM 799 N N . ASN A 1 102 ? -3.391 -9.610 13.245 1.00 88.81 102 ASN A N 1
ATOM 800 C CA . ASN A 1 102 ? -3.393 -9.136 11.856 1.00 88.81 102 ASN A CA 1
ATOM 801 C C . ASN A 1 102 ? -2.219 -9.672 11.022 1.00 88.81 102 ASN A C 1
ATOM 803 O O . ASN A 1 102 ? -2.016 -9.231 9.887 1.00 88.81 102 ASN A O 1
ATOM 807 N N . ASN A 1 103 ? -1.450 -10.614 11.570 1.00 84.94 103 ASN A N 1
ATOM 808 C CA . ASN A 1 103 ? -0.428 -11.321 10.821 1.00 84.94 103 ASN A CA 1
ATOM 809 C C . ASN A 1 103 ? -1.066 -12.240 9.768 1.00 84.94 103 ASN A C 1
ATOM 811 O O . ASN A 1 103 ? -2.115 -12.852 9.973 1.00 84.94 103 ASN A O 1
ATOM 815 N N . LYS A 1 104 ? -0.441 -12.305 8.589 1.00 86.94 104 LYS A N 1
ATOM 816 C CA . LYS A 1 104 ? -0.934 -13.086 7.449 1.00 86.94 104 LYS A CA 1
ATOM 817 C C . LYS A 1 104 ? 0.029 -14.238 7.181 1.00 86.94 104 LYS A C 1
ATOM 819 O O . LYS A 1 104 ? 1.063 -14.010 6.558 1.00 86.94 104 LYS A O 1
ATOM 824 N N . PRO A 1 105 ? -0.296 -15.476 7.588 1.00 84.19 105 PRO A N 1
ATOM 825 C CA . PRO A 1 105 ? 0.631 -16.603 7.487 1.00 84.19 105 PRO A CA 1
ATOM 826 C C . PRO A 1 105 ? 0.925 -16.988 6.033 1.00 84.19 105 PRO A C 1
ATOM 828 O O . PRO A 1 105 ? 1.912 -17.658 5.755 1.00 84.19 105 PRO A O 1
ATOM 831 N N . ASN A 1 106 ? 0.073 -16.569 5.095 1.00 88.19 106 ASN A N 1
ATOM 832 C CA . ASN A 1 106 ? 0.254 -16.776 3.667 1.00 88.19 106 ASN A CA 1
ATOM 833 C C . ASN A 1 106 ? 1.041 -15.649 2.970 1.00 88.19 106 ASN A C 1
ATOM 835 O O . ASN A 1 106 ? 1.220 -15.717 1.757 1.00 88.19 106 ASN A O 1
ATOM 839 N N . LEU A 1 107 ? 1.495 -14.617 3.693 1.00 92.19 107 LEU A N 1
ATOM 840 C CA . LEU A 1 107 ? 2.193 -13.461 3.130 1.00 92.19 107 LEU A CA 1
ATOM 841 C C . LEU A 1 107 ? 3.704 -13.537 3.393 1.00 92.19 107 LEU A C 1
ATOM 843 O O . LEU A 1 107 ? 4.166 -13.376 4.517 1.00 92.19 107 LEU A O 1
ATOM 847 N N . ALA A 1 108 ? 4.479 -13.718 2.332 1.00 93.94 108 ALA A N 1
ATOM 848 C CA . ALA A 1 108 ? 5.933 -13.669 2.366 1.00 93.94 108 ALA A CA 1
ATOM 849 C C . ALA A 1 108 ? 6.434 -12.216 2.327 1.00 93.94 108 ALA A C 1
ATOM 851 O O . ALA A 1 108 ? 6.018 -11.463 1.450 1.00 93.94 108 ALA A O 1
ATOM 852 N N . ILE A 1 109 ? 7.352 -11.817 3.210 1.00 95.56 109 ILE A N 1
ATOM 853 C CA . ILE A 1 109 ? 7.851 -10.428 3.288 1.00 95.56 109 ILE A CA 1
ATOM 854 C C . ILE A 1 109 ? 9.283 -10.312 2.749 1.00 95.56 109 ILE A C 1
ATOM 856 O O . ILE A 1 109 ? 10.140 -11.117 3.101 1.00 95.56 109 ILE A O 1
ATOM 860 N N . SER A 1 110 ? 9.561 -9.282 1.942 1.00 95.50 110 SER A N 1
ATOM 861 C CA . SER A 1 110 ? 10.922 -8.906 1.546 1.00 95.50 110 SER A CA 1
ATOM 862 C C . SER A 1 110 ? 11.175 -7.404 1.636 1.00 95.50 110 SER A C 1
ATOM 864 O O . SER A 1 110 ? 10.373 -6.604 1.152 1.00 95.50 110 SER A O 1
ATOM 866 N N . VAL A 1 111 ? 12.323 -7.013 2.188 1.00 96.69 111 VAL A N 1
ATOM 867 C CA . VAL A 1 111 ? 12.783 -5.621 2.262 1.00 96.69 111 VAL A CA 1
ATOM 868 C C . VAL A 1 111 ? 14.056 -5.452 1.431 1.00 96.69 111 VAL A C 1
ATOM 870 O O . VAL A 1 111 ? 15.108 -6.024 1.706 1.00 96.69 111 VAL A O 1
ATOM 873 N N . ARG A 1 112 ? 13.986 -4.625 0.383 1.00 95.00 112 ARG A N 1
ATOM 874 C CA . ARG A 1 112 ? 15.047 -4.477 -0.623 1.00 95.00 112 ARG A CA 1
ATOM 875 C C . ARG A 1 112 ? 15.521 -3.038 -0.709 1.00 95.00 112 ARG A C 1
ATOM 877 O O . ARG A 1 112 ? 14.741 -2.138 -0.987 1.00 95.00 112 ARG A O 1
ATOM 884 N N . PHE A 1 113 ? 16.821 -2.802 -0.564 1.00 94.56 113 PHE A N 1
ATOM 885 C CA . PHE A 1 113 ? 17.381 -1.480 -0.852 1.00 94.56 113 PHE A CA 1
ATOM 886 C C . PHE A 1 113 ? 17.500 -1.256 -2.361 1.00 94.56 113 PHE A C 1
ATOM 888 O O . PHE A 1 113 ? 18.139 -2.058 -3.043 1.00 94.56 113 PHE A O 1
ATOM 895 N N . ILE A 1 114 ? 16.952 -0.141 -2.849 1.00 93.25 114 ILE A N 1
ATOM 896 C CA . ILE A 1 114 ? 16.992 0.275 -4.258 1.00 93.25 114 ILE A CA 1
ATOM 897 C C . ILE A 1 114 ? 18.453 0.362 -4.714 1.00 93.25 114 ILE A C 1
ATOM 899 O O . ILE A 1 114 ? 19.266 1.077 -4.117 1.00 93.25 114 ILE A O 1
ATOM 903 N N . LYS A 1 115 ? 18.830 -0.404 -5.742 1.00 89.75 115 LYS A N 1
ATOM 904 C CA . LYS A 1 115 ? 20.218 -0.489 -6.204 1.00 89.75 115 LYS A CA 1
ATOM 905 C C . LYS A 1 115 ? 20.534 0.557 -7.265 1.00 89.75 115 LYS A C 1
ATOM 907 O O . LYS A 1 115 ? 21.669 1.050 -7.264 1.00 89.75 115 LYS A O 1
ATOM 912 N N . HIS A 1 116 ? 19.561 0.901 -8.097 1.00 87.69 116 HIS A N 1
ATOM 913 C CA . HIS A 1 116 ? 19.683 1.824 -9.222 1.00 87.69 116 HIS A CA 1
ATOM 914 C C . HIS A 1 116 ? 19.165 3.232 -8.860 1.00 87.69 116 HIS A C 1
ATOM 916 O O . HIS A 1 116 ? 18.672 3.429 -7.754 1.00 87.69 116 HIS A O 1
ATOM 922 N N . PRO A 1 117 ? 19.334 4.258 -9.716 1.00 83.88 117 PRO A N 1
ATOM 923 C CA . PRO A 1 117 ? 18.735 5.571 -9.470 1.00 83.88 117 PRO A CA 1
ATOM 924 C C . PRO A 1 117 ? 17.212 5.481 -9.296 1.00 83.88 117 PRO A C 1
ATOM 926 O O . PRO A 1 117 ? 16.553 4.793 -10.072 1.00 83.88 117 PRO A O 1
ATOM 929 N N . ASP A 1 118 ? 16.646 6.170 -8.304 1.00 78.62 118 ASP A N 1
ATOM 930 C CA . ASP A 1 118 ? 15.212 6.090 -7.981 1.00 78.62 118 ASP A CA 1
ATOM 931 C C . ASP A 1 118 ? 14.299 6.455 -9.170 1.00 78.62 118 ASP A C 1
ATOM 933 O O . ASP A 1 118 ? 13.220 5.887 -9.302 1.00 78.62 118 ASP A O 1
ATOM 937 N N . ASP A 1 119 ? 14.745 7.367 -10.041 1.00 75.94 119 ASP A N 1
ATOM 938 C CA . ASP A 1 119 ? 14.055 7.820 -11.259 1.00 75.94 119 ASP A CA 1
ATOM 939 C C . ASP A 1 119 ? 14.143 6.821 -12.426 1.00 75.94 119 ASP A C 1
ATOM 941 O O . ASP A 1 119 ? 13.441 6.959 -13.423 1.00 75.94 119 ASP A O 1
ATOM 945 N N . SER A 1 120 ? 15.001 5.801 -12.321 1.00 81.31 120 SER A N 1
ATOM 946 C CA . SER A 1 120 ? 15.100 4.733 -13.323 1.00 81.31 120 SER A CA 1
ATOM 947 C C . SER A 1 120 ? 14.023 3.668 -13.181 1.00 81.31 120 SER A C 1
ATOM 949 O O . SER A 1 120 ? 13.761 2.940 -14.136 1.00 81.31 120 SER A O 1
ATOM 951 N N . PHE A 1 121 ? 13.484 3.503 -11.969 1.00 89.38 121 PHE A N 1
ATOM 952 C CA . PHE A 1 121 ? 12.603 2.398 -11.583 1.00 89.38 121 PHE A CA 1
ATOM 953 C C . PHE A 1 121 ? 13.170 0.989 -11.850 1.00 89.38 121 PHE A C 1
ATOM 955 O O . PHE A 1 121 ? 12.445 0.005 -11.732 1.00 89.38 121 PHE A O 1
ATOM 962 N N . ALA A 1 122 ? 14.464 0.858 -12.169 1.00 88.19 122 ALA A N 1
ATOM 963 C CA . ALA A 1 122 ? 15.064 -0.378 -12.671 1.00 88.19 122 ALA A CA 1
ATOM 964 C C . ALA A 1 122 ? 14.852 -1.577 -11.743 1.00 88.19 122 ALA A C 1
ATOM 966 O O . ALA A 1 122 ? 14.600 -2.681 -12.211 1.00 88.19 122 ALA A O 1
ATOM 967 N N . ASP A 1 123 ? 14.919 -1.358 -10.427 1.00 91.56 123 ASP A N 1
ATOM 968 C CA . ASP A 1 123 ? 14.714 -2.402 -9.421 1.00 91.56 123 ASP A CA 1
ATOM 969 C C . ASP A 1 123 ? 13.314 -3.052 -9.501 1.00 91.56 123 ASP A C 1
ATOM 971 O O . ASP A 1 123 ? 13.162 -4.217 -9.125 1.00 91.56 123 ASP A O 1
ATOM 975 N N . LEU A 1 124 ? 12.308 -2.358 -10.055 1.00 92.62 124 LEU A N 1
ATOM 976 C CA . LEU A 1 124 ? 10.974 -2.921 -10.302 1.00 92.62 124 LEU A CA 1
ATOM 977 C C . LEU A 1 124 ? 10.974 -3.996 -11.392 1.00 92.62 124 LEU A C 1
ATOM 979 O O . LEU A 1 124 ? 10.062 -4.818 -11.409 1.00 92.62 124 LEU A O 1
ATOM 983 N N . LEU A 1 125 ? 11.988 -4.053 -12.264 1.00 90.00 125 LEU A N 1
ATOM 984 C CA . LEU A 1 125 ? 12.092 -5.118 -13.267 1.00 90.00 125 LEU A CA 1
ATOM 985 C C . LEU A 1 125 ? 12.182 -6.504 -12.618 1.00 90.00 125 LEU A C 1
ATOM 987 O O . LEU A 1 125 ? 11.717 -7.464 -13.210 1.00 90.00 125 LEU A O 1
ATOM 991 N N . THR A 1 126 ? 12.653 -6.602 -11.368 1.00 89.38 126 THR A N 1
ATOM 992 C CA . THR A 1 126 ? 12.669 -7.863 -10.595 1.00 89.38 126 THR A CA 1
ATOM 993 C C . THR A 1 126 ? 11.279 -8.437 -10.293 1.00 89.38 126 THR A C 1
ATOM 995 O O . THR A 1 126 ? 11.167 -9.555 -9.796 1.00 89.38 126 THR A O 1
ATOM 998 N N . ILE A 1 127 ? 10.210 -7.675 -10.542 1.00 89.88 127 ILE A N 1
ATOM 999 C CA . ILE A 1 127 ? 8.821 -8.126 -10.392 1.00 89.88 127 ILE A CA 1
ATOM 1000 C C . ILE A 1 127 ? 8.391 -8.962 -11.606 1.00 89.88 127 ILE A C 1
ATOM 1002 O O . ILE A 1 127 ? 7.541 -9.847 -11.465 1.00 89.88 127 ILE A O 1
ATOM 1006 N N . ILE A 1 128 ? 8.977 -8.694 -12.775 1.00 87.88 128 ILE A N 1
ATOM 1007 C CA . ILE A 1 128 ? 8.713 -9.392 -14.031 1.00 87.88 128 ILE A CA 1
ATOM 1008 C C . ILE A 1 128 ? 9.770 -10.495 -14.174 1.00 87.88 128 ILE A C 1
ATOM 1010 O O . ILE A 1 128 ? 10.958 -10.182 -14.140 1.00 87.88 128 ILE A O 1
ATOM 1014 N N . PRO A 1 129 ? 9.384 -11.774 -14.324 1.00 84.12 129 PRO A N 1
ATOM 1015 C CA . PRO A 1 129 ? 10.367 -12.828 -14.541 1.00 84.12 129 PRO A CA 1
ATOM 1016 C C . PRO A 1 129 ? 11.213 -12.551 -15.803 1.00 84.12 129 PRO A C 1
ATOM 1018 O O . PRO A 1 129 ? 10.701 -12.007 -16.783 1.00 84.12 129 PRO A O 1
ATOM 1021 N N . PRO A 1 130 ? 12.502 -12.925 -15.820 1.00 74.00 130 PRO A N 1
ATOM 1022 C CA . PRO A 1 130 ? 13.426 -12.552 -16.894 1.00 74.00 130 PRO A CA 1
ATOM 1023 C C . PRO A 1 130 ? 13.148 -13.316 -18.193 1.00 74.00 130 PRO A C 1
ATOM 1025 O O . PRO A 1 130 ? 13.465 -12.847 -19.283 1.00 74.00 130 PRO A O 1
ATOM 1028 N N . THR A 1 131 ? 12.554 -14.503 -18.074 1.00 79.69 131 THR A N 1
ATOM 1029 C CA . THR A 1 131 ? 12.156 -15.367 -19.184 1.00 79.69 131 THR A CA 1
ATOM 1030 C C . THR A 1 131 ? 10.651 -15.578 -19.103 1.00 79.69 131 THR A C 1
ATOM 1032 O O . THR A 1 131 ? 10.195 -16.559 -18.531 1.00 79.69 131 THR A O 1
ATOM 1035 N N . ILE A 1 132 ? 9.878 -14.620 -19.627 1.00 84.94 132 ILE A N 1
ATOM 1036 C CA . ILE A 1 132 ? 8.431 -14.794 -19.792 1.00 84.94 132 ILE A CA 1
ATOM 1037 C C . ILE A 1 132 ? 8.065 -15.026 -21.250 1.00 84.94 132 ILE A C 1
ATOM 1039 O O . ILE A 1 132 ? 8.532 -14.308 -22.137 1.00 84.94 132 ILE A O 1
ATOM 1043 N N . SER A 1 133 ? 7.199 -16.008 -21.485 1.00 80.75 133 SER A N 1
ATOM 1044 C CA . SER A 1 133 ? 6.613 -16.253 -22.810 1.00 80.75 133 SER A CA 1
ATOM 1045 C C . SER A 1 133 ? 5.166 -15.779 -22.876 1.00 80.75 133 SER A C 1
ATOM 1047 O O . SER A 1 133 ? 4.752 -15.205 -23.887 1.00 80.75 133 SER A O 1
ATOM 1049 N N . THR A 1 134 ? 4.420 -15.968 -21.786 1.00 86.88 134 THR A N 1
ATOM 1050 C CA . THR A 1 134 ? 2.991 -15.656 -21.680 1.00 86.88 134 THR A CA 1
ATOM 1051 C C . THR A 1 134 ? 2.690 -14.645 -20.571 1.00 86.88 134 THR A C 1
ATOM 1053 O O . THR A 1 134 ? 3.465 -14.450 -19.635 1.00 86.88 134 THR A O 1
ATOM 1056 N N . ILE A 1 135 ? 1.528 -13.991 -20.662 1.00 89.31 135 ILE A N 1
ATOM 1057 C CA . ILE A 1 135 ? 1.062 -13.028 -19.653 1.00 89.31 135 ILE A CA 1
ATOM 1058 C C . ILE A 1 135 ? 0.806 -13.681 -18.281 1.00 89.31 135 ILE A C 1
ATOM 1060 O O . ILE A 1 135 ? 1.006 -13.040 -17.248 1.00 89.31 135 ILE A O 1
ATOM 1064 N N . ASP A 1 136 ? 0.409 -14.955 -18.253 1.00 88.94 136 ASP A N 1
ATOM 1065 C CA . ASP A 1 136 ? 0.042 -15.667 -17.023 1.00 88.94 136 ASP A CA 1
ATOM 1066 C C . ASP A 1 136 ? 1.228 -15.967 -16.104 1.00 88.94 136 ASP A C 1
ATOM 1068 O O . ASP A 1 136 ? 1.058 -16.116 -14.889 1.00 88.94 136 ASP A O 1
ATOM 1072 N N . GLU A 1 137 ? 2.438 -15.972 -16.662 1.00 89.44 137 GLU A N 1
ATOM 1073 C CA . GLU A 1 137 ? 3.688 -16.102 -15.912 1.00 89.44 137 GLU A CA 1
ATOM 1074 C C . GLU A 1 137 ? 3.973 -14.860 -15.048 1.00 89.44 137 GLU A C 1
ATOM 1076 O O . GLU A 1 137 ? 4.608 -14.962 -13.995 1.00 89.44 137 GLU A O 1
ATOM 1081 N N . ILE A 1 138 ? 3.446 -13.689 -15.427 1.00 91.44 138 ILE A N 1
ATOM 1082 C CA . ILE A 1 138 ? 3.554 -12.468 -14.624 1.00 91.44 138 ILE A CA 1
ATOM 1083 C C . ILE A 1 138 ? 2.562 -12.555 -13.469 1.00 91.44 138 ILE A C 1
ATOM 1085 O O . ILE A 1 138 ? 1.355 -12.605 -13.677 1.00 91.44 138 ILE A O 1
ATOM 1089 N N . LYS A 1 139 ? 3.021 -12.526 -12.220 1.00 92.38 139 LYS A N 1
ATOM 1090 C CA . LYS A 1 139 ? 2.104 -12.544 -11.072 1.00 92.38 139 LYS A CA 1
ATOM 1091 C C . LYS A 1 139 ? 1.328 -11.230 -10.944 1.00 92.38 139 LYS A C 1
ATOM 1093 O O . LYS A 1 139 ? 1.914 -10.157 -11.080 1.00 92.38 139 LYS A O 1
ATOM 1098 N N . SER A 1 140 ? 0.033 -11.327 -10.628 1.00 94.31 140 SER A N 1
ATOM 1099 C CA . SER A 1 140 ? -0.815 -10.163 -10.338 1.00 94.31 140 SER A CA 1
ATOM 1100 C C . SER A 1 140 ? -0.202 -9.329 -9.209 1.00 94.31 140 SER A C 1
ATOM 1102 O O . SER A 1 140 ? -0.034 -9.829 -8.092 1.00 94.31 140 SER A O 1
ATOM 1104 N N . THR A 1 141 ? 0.191 -8.095 -9.518 1.00 95.88 141 THR A N 1
ATOM 1105 C CA . THR A 1 141 ? 1.005 -7.234 -8.664 1.00 95.88 141 THR A CA 1
ATOM 1106 C C . THR A 1 141 ? 0.443 -5.818 -8.597 1.00 95.88 141 THR A C 1
ATOM 1108 O O . THR A 1 141 ? 0.241 -5.178 -9.625 1.00 95.88 141 THR A O 1
ATOM 1111 N N . ILE A 1 142 ? 0.288 -5.276 -7.391 1.00 96.19 142 ILE A N 1
ATOM 1112 C CA . ILE A 1 142 ? 0.081 -3.835 -7.177 1.00 96.19 142 ILE A CA 1
ATOM 1113 C C . ILE A 1 142 ? 1.412 -3.214 -6.757 1.00 96.19 142 ILE A C 1
ATOM 1115 O O . ILE A 1 142 ? 2.084 -3.751 -5.879 1.00 96.19 142 ILE A O 1
ATOM 1119 N N . ILE A 1 143 ? 1.794 -2.086 -7.357 1.00 97.25 143 ILE A N 1
ATOM 1120 C CA . ILE A 1 143 ? 2.996 -1.331 -6.977 1.00 97.25 143 ILE A CA 1
ATOM 1121 C C . ILE A 1 143 ? 2.561 0.020 -6.415 1.00 97.25 143 ILE A C 1
ATOM 1123 O O . ILE A 1 143 ? 2.196 0.912 -7.169 1.00 97.25 143 ILE A O 1
ATOM 1127 N N . TYR A 1 144 ? 2.601 0.191 -5.099 1.00 96.56 144 TYR A N 1
ATOM 1128 C CA . TYR A 1 144 ? 2.292 1.464 -4.459 1.00 96.56 144 TYR A CA 1
ATOM 1129 C C . TYR A 1 144 ? 3.432 2.469 -4.623 1.00 96.56 144 TYR A C 1
ATOM 1131 O O . TYR A 1 144 ? 4.565 2.190 -4.232 1.00 96.56 144 TYR A O 1
ATOM 1139 N N . CYS A 1 145 ? 3.112 3.655 -5.130 1.00 92.12 145 CYS A N 1
ATOM 1140 C CA . CYS A 1 145 ? 3.993 4.817 -5.204 1.00 92.12 145 CYS A CA 1
ATOM 1141 C C . CYS A 1 145 ? 3.335 6.038 -4.545 1.00 92.12 145 CYS A C 1
ATOM 1143 O O . CYS A 1 145 ? 2.133 6.049 -4.257 1.00 92.12 145 CYS A O 1
ATOM 1145 N N . ASN A 1 146 ? 4.131 7.069 -4.266 1.00 81.94 146 ASN A N 1
ATOM 1146 C CA . ASN A 1 146 ? 3.654 8.228 -3.511 1.00 81.94 146 ASN A CA 1
ATOM 1147 C C . ASN A 1 146 ? 3.077 9.314 -4.426 1.00 81.94 146 ASN A C 1
ATOM 1149 O O . ASN A 1 146 ? 2.180 10.045 -4.006 1.00 81.94 146 ASN A O 1
ATOM 1153 N N . ASP A 1 147 ? 3.552 9.398 -5.671 1.00 84.69 147 ASP A N 1
ATOM 1154 C CA . ASP A 1 147 ? 3.104 10.395 -6.641 1.00 84.69 147 ASP A CA 1
ATOM 1155 C C . ASP A 1 147 ? 2.436 9.777 -7.884 1.00 84.69 147 ASP A C 1
ATOM 1157 O O . ASP A 1 147 ? 2.630 8.606 -8.215 1.00 84.6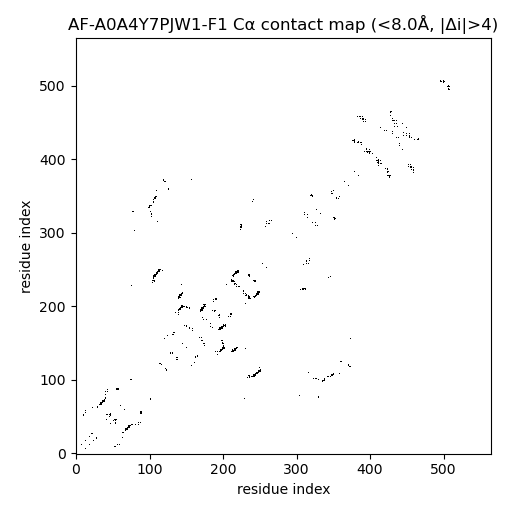9 147 ASP A O 1
ATOM 1161 N N . ARG A 1 148 ? 1.605 10.570 -8.574 1.00 87.50 148 ARG A N 1
ATOM 1162 C CA . ARG A 1 148 ? 0.912 10.134 -9.798 1.00 87.50 148 ARG A CA 1
ATOM 1163 C C . ARG A 1 148 ? 1.850 10.028 -10.990 1.00 87.50 148 ARG A C 1
ATOM 1165 O O . ARG A 1 148 ? 1.734 9.063 -11.735 1.00 87.50 148 ARG A O 1
ATOM 1172 N N . ALA A 1 149 ? 2.766 10.984 -11.148 1.00 84.25 149 ALA A N 1
ATOM 1173 C CA . ALA A 1 149 ? 3.756 10.945 -12.213 1.00 84.25 149 ALA A CA 1
ATOM 1174 C C . ALA A 1 149 ? 4.642 9.707 -12.052 1.00 84.25 149 ALA A C 1
ATOM 1176 O O . ALA A 1 149 ? 4.882 9.008 -13.026 1.00 84.25 149 ALA A O 1
ATOM 1177 N N . GLU A 1 150 ? 5.010 9.350 -10.816 1.00 87.94 150 GLU A N 1
ATOM 1178 C CA . GLU A 1 150 ? 5.710 8.088 -10.543 1.00 87.94 150 GLU A CA 1
ATOM 1179 C C . GLU A 1 150 ? 4.909 6.866 -11.028 1.00 87.94 150 GLU A C 1
ATOM 1181 O O . GLU A 1 150 ? 5.482 5.989 -11.666 1.00 87.94 150 GLU A O 1
ATOM 1186 N N . ALA A 1 151 ? 3.593 6.804 -10.787 1.00 89.25 151 ALA A N 1
ATOM 1187 C CA . ALA A 1 151 ? 2.756 5.689 -11.253 1.00 89.25 151 ALA A CA 1
ATOM 1188 C C . ALA A 1 151 ? 2.764 5.560 -12.789 1.00 89.25 151 ALA A C 1
ATOM 1190 O O . ALA A 1 151 ? 2.865 4.458 -13.344 1.00 89.25 151 ALA A O 1
ATOM 1191 N N . GLU A 1 152 ? 2.648 6.695 -13.478 1.00 87.31 152 GLU A N 1
ATOM 1192 C CA . GLU A 1 152 ? 2.657 6.777 -14.938 1.00 87.31 152 GLU A CA 1
ATOM 1193 C C . GLU A 1 152 ? 4.034 6.389 -15.505 1.00 87.31 152 GLU A C 1
ATOM 1195 O O . GLU A 1 152 ? 4.124 5.485 -16.338 1.00 87.31 152 GLU A O 1
ATOM 1200 N N . GLU A 1 153 ? 5.112 6.983 -14.986 1.00 84.44 153 GLU A N 1
ATOM 1201 C CA . GLU A 1 153 ? 6.491 6.722 -15.409 1.00 84.44 153 GLU A CA 1
ATOM 1202 C C . GLU A 1 153 ? 6.917 5.271 -15.147 1.00 84.44 153 GLU A C 1
ATOM 1204 O O . GLU A 1 153 ? 7.537 4.644 -16.010 1.00 84.44 153 GLU A O 1
ATOM 1209 N N . MET A 1 154 ? 6.542 4.696 -13.997 1.00 88.88 154 MET A N 1
ATOM 1210 C CA . MET A 1 154 ? 6.754 3.275 -13.703 1.00 88.88 154 MET A CA 1
ATOM 1211 C C . MET A 1 154 ? 6.055 2.388 -14.726 1.00 88.88 154 MET A C 1
ATOM 1213 O O . MET A 1 154 ? 6.646 1.422 -15.208 1.00 88.88 154 MET A O 1
ATOM 1217 N N . SER A 1 155 ? 4.802 2.706 -15.064 1.00 89.25 155 SER A N 1
ATOM 1218 C CA . SER A 1 155 ? 4.040 1.928 -16.042 1.00 89.25 155 SER A CA 1
ATOM 1219 C C . SER A 1 155 ? 4.723 1.944 -17.400 1.00 89.25 155 SER A C 1
ATOM 1221 O O . SER A 1 155 ? 4.888 0.894 -18.018 1.00 89.25 155 SER A O 1
ATOM 1223 N N . ASP A 1 156 ? 5.160 3.115 -17.855 1.00 83.62 156 ASP A N 1
ATOM 1224 C CA . ASP A 1 156 ? 5.834 3.255 -19.142 1.00 83.62 156 ASP A CA 1
ATOM 1225 C C . ASP A 1 156 ? 7.201 2.563 -19.149 1.00 83.62 156 ASP A C 1
ATOM 1227 O O . ASP A 1 156 ? 7.525 1.853 -20.105 1.00 83.62 156 ASP A O 1
ATOM 1231 N N . MET A 1 157 ? 7.976 2.683 -18.067 1.00 85.44 157 MET A N 1
ATOM 1232 C CA . MET A 1 157 ? 9.248 1.975 -17.911 1.00 85.44 157 MET A CA 1
ATOM 1233 C C . MET A 1 157 ? 9.049 0.459 -17.996 1.00 85.44 157 MET A C 1
ATOM 1235 O O . MET A 1 157 ? 9.719 -0.201 -18.794 1.00 85.44 157 MET A O 1
ATOM 1239 N N . LEU A 1 158 ? 8.100 -0.095 -17.237 1.00 87.69 158 LEU A N 1
ATOM 1240 C CA . LEU A 1 158 ? 7.842 -1.534 -17.222 1.00 87.69 158 LEU A CA 1
ATOM 1241 C C . LEU A 1 158 ? 7.322 -2.032 -18.581 1.00 87.69 158 LEU A C 1
ATOM 1243 O O . LEU A 1 158 ? 7.801 -3.047 -19.081 1.00 87.69 158 LEU A O 1
ATOM 1247 N N . ARG A 1 159 ? 6.414 -1.293 -19.236 1.00 86.81 159 ARG A N 1
ATOM 1248 C CA . ARG A 1 159 ? 5.904 -1.625 -20.584 1.00 86.81 159 ARG A CA 1
ATOM 1249 C C . ARG A 1 159 ? 6.997 -1.658 -21.646 1.00 86.81 159 ARG A C 1
ATOM 1251 O O . ARG A 1 159 ? 6.888 -2.419 -22.605 1.00 86.81 159 ARG A O 1
ATOM 1258 N N . ASN A 1 160 ? 8.023 -0.820 -21.510 1.00 81.38 160 ASN A N 1
ATOM 1259 C CA . ASN A 1 160 ? 9.151 -0.779 -22.441 1.00 81.38 160 ASN A CA 1
ATOM 1260 C C . ASN A 1 160 ? 10.092 -1.981 -22.302 1.00 81.38 160 ASN A C 1
ATOM 1262 O O . ASN A 1 160 ? 10.858 -2.245 -23.224 1.00 81.38 160 ASN A O 1
ATOM 1266 N N . HIS A 1 161 ? 10.021 -2.702 -21.183 1.00 81.19 161 HIS A N 1
ATOM 1267 C CA . HIS A 1 161 ? 10.819 -3.898 -20.918 1.00 81.19 161 HIS A CA 1
ATOM 1268 C C . HIS A 1 161 ? 10.002 -5.196 -21.014 1.00 81.19 161 HIS A C 1
ATOM 1270 O O . HIS A 1 161 ? 10.539 -6.271 -20.757 1.00 81.19 161 HIS A O 1
ATOM 1276 N N . LEU A 1 162 ? 8.724 -5.120 -21.405 1.00 82.00 162 LEU A N 1
ATOM 1277 C CA . LEU A 1 162 ? 7.941 -6.309 -21.728 1.00 82.00 162 LEU A CA 1
ATOM 1278 C C . LEU A 1 162 ? 8.386 -6.905 -23.072 1.00 82.00 162 LEU A C 1
ATOM 1280 O O . LEU A 1 162 ? 8.621 -6.153 -24.026 1.00 82.00 162 LEU A O 1
ATOM 1284 N N . PRO A 1 163 ? 8.452 -8.242 -23.191 1.00 79.88 163 PRO A N 1
ATOM 1285 C CA . PRO A 1 163 ? 8.668 -8.886 -24.476 1.00 79.88 163 PRO A CA 1
ATOM 1286 C C . PRO A 1 163 ? 7.469 -8.664 -25.398 1.00 79.88 163 PRO A C 1
ATOM 1288 O O . PRO A 1 163 ? 6.337 -8.486 -24.951 1.00 79.88 163 PRO A O 1
ATOM 1291 N N . HIS A 1 164 ? 7.710 -8.730 -26.708 1.00 79.56 164 HIS A N 1
ATOM 1292 C CA . HIS A 1 164 ? 6.682 -8.506 -27.729 1.00 79.56 164 HIS A CA 1
ATOM 1293 C C . HIS A 1 164 ? 5.487 -9.472 -27.648 1.00 79.56 164 HIS A C 1
ATOM 1295 O O . HIS A 1 164 ? 4.414 -9.129 -28.137 1.00 79.56 164 HIS A O 1
ATOM 1301 N N . SER A 1 165 ? 5.655 -10.651 -27.038 1.00 82.81 165 SER A N 1
ATOM 1302 C CA . SER A 1 165 ? 4.578 -11.627 -26.827 1.00 82.81 165 SER A CA 1
ATOM 1303 C C . SER A 1 165 ? 3.575 -11.208 -25.749 1.00 82.81 165 SER A C 1
ATOM 1305 O O . SER A 1 165 ? 2.463 -11.731 -25.718 1.00 82.81 165 SER A O 1
ATOM 1307 N N . VAL A 1 166 ? 3.940 -10.267 -24.873 1.00 85.94 166 VAL A N 1
ATOM 1308 C CA . VAL A 1 166 ? 3.074 -9.786 -23.797 1.00 85.94 166 VAL A CA 1
ATOM 1309 C C . VAL A 1 166 ? 2.487 -8.431 -24.194 1.00 85.94 166 VAL A C 1
ATOM 1311 O O . VAL A 1 166 ? 3.230 -7.496 -24.510 1.00 85.94 166 VAL A O 1
ATOM 1314 N N . PRO A 1 167 ? 1.153 -8.271 -24.169 1.00 86.50 167 PRO A N 1
ATOM 1315 C CA . PRO A 1 167 ? 0.538 -7.004 -24.526 1.00 86.50 167 PRO A CA 1
ATOM 1316 C C . PRO A 1 167 ? 0.915 -5.926 -23.507 1.00 86.50 167 PRO A C 1
ATOM 1318 O O . PRO A 1 167 ? 0.902 -6.153 -22.299 1.00 86.50 167 PRO A O 1
ATOM 1321 N N . ARG A 1 168 ? 1.180 -4.701 -23.976 1.00 86.06 168 ARG A N 1
ATOM 1322 C CA . ARG A 1 168 ? 1.489 -3.563 -23.088 1.00 86.06 168 ARG A CA 1
ATOM 1323 C C . ARG A 1 168 ? 0.358 -3.228 -22.111 1.00 86.06 168 ARG A C 1
ATOM 1325 O O . ARG A 1 168 ? 0.626 -2.665 -21.054 1.00 86.06 168 ARG A O 1
ATOM 1332 N N . SER A 1 169 ? -0.880 -3.599 -22.444 1.00 87.94 169 SER A N 1
ATOM 1333 C CA . SER A 1 169 ? -2.046 -3.489 -21.560 1.00 87.94 169 SER A CA 1
ATOM 1334 C C . SER A 1 169 ? -1.982 -4.418 -20.343 1.00 87.94 169 SER A C 1
ATOM 1336 O O . SER A 1 169 ? -2.780 -4.256 -19.430 1.00 87.94 169 SER A O 1
ATOM 1338 N N . ALA A 1 170 ? -1.022 -5.351 -20.284 1.00 91.31 170 ALA A N 1
ATOM 1339 C CA . ALA A 1 170 ? -0.735 -6.130 -19.080 1.00 91.31 170 ALA A CA 1
ATOM 1340 C C . ALA A 1 170 ? -0.284 -5.250 -17.900 1.00 91.31 170 ALA A C 1
ATOM 1342 O O . ALA A 1 170 ? -0.269 -5.715 -16.760 1.00 91.31 170 ALA A O 1
ATOM 1343 N N . ILE A 1 171 ? 0.091 -3.994 -18.160 1.00 93.38 171 ILE A N 1
ATOM 1344 C CA . ILE A 1 171 ? 0.504 -3.027 -17.148 1.00 93.38 171 ILE A CA 1
ATOM 1345 C C . ILE A 1 171 ? -0.319 -1.760 -17.324 1.00 93.38 171 ILE A C 1
ATOM 1347 O O . ILE A 1 171 ? -0.307 -1.157 -18.398 1.00 93.38 171 ILE A O 1
ATOM 1351 N N . GLU A 1 172 ? -0.998 -1.326 -16.270 1.00 93.31 172 GLU A N 1
ATOM 1352 C CA . GLU A 1 172 ? -1.813 -0.107 -16.243 1.00 93.31 172 GLU A CA 1
ATOM 1353 C C . GLU A 1 172 ? -1.620 0.625 -14.919 1.00 93.31 172 GLU A C 1
ATOM 1355 O O . GLU A 1 172 ? -1.482 -0.020 -13.893 1.00 93.31 172 GLU A O 1
ATOM 1360 N N . HIS A 1 173 ? -1.616 1.959 -14.906 1.00 92.56 173 HIS A N 1
ATOM 1361 C CA . HIS A 1 173 ? -1.505 2.711 -13.651 1.00 92.56 173 HIS A CA 1
ATOM 1362 C C . HIS A 1 173 ? -2.869 2.999 -13.027 1.00 92.56 173 HIS A C 1
ATOM 1364 O O . HIS A 1 173 ? -3.900 2.967 -13.701 1.00 92.56 173 HIS A O 1
ATOM 1370 N N . TYR A 1 174 ? -2.861 3.368 -11.745 1.00 91.56 174 TYR A N 1
ATOM 1371 C CA . TYR A 1 174 ? -4.027 3.901 -11.057 1.00 91.56 174 TYR A CA 1
ATOM 1372 C C . TYR A 1 174 ? -3.726 5.110 -10.167 1.00 91.56 174 TYR A C 1
ATOM 1374 O O . TYR A 1 174 ? -2.891 5.081 -9.268 1.00 91.56 174 TYR A O 1
ATOM 1382 N N . HIS A 1 175 ? -4.500 6.176 -10.341 1.00 90.56 175 HIS A N 1
ATOM 1383 C CA . HIS A 1 175 ? -4.543 7.307 -9.418 1.00 90.56 175 HIS A CA 1
ATOM 1384 C C . HIS A 1 175 ? -5.913 7.990 -9.480 1.00 90.56 175 HIS A C 1
ATOM 1386 O O . HIS A 1 175 ? -6.723 7.738 -10.371 1.00 90.56 175 HIS A O 1
ATOM 1392 N N . ARG A 1 176 ? -6.176 8.927 -8.559 1.00 83.94 176 ARG A N 1
ATOM 1393 C CA . ARG A 1 176 ? -7.498 9.570 -8.401 1.00 83.94 176 ARG A CA 1
ATOM 1394 C C . ARG A 1 176 ? -8.080 10.258 -9.651 1.00 83.94 176 ARG A C 1
ATOM 1396 O O . ARG A 1 176 ? -9.268 10.545 -9.669 1.00 83.94 176 ARG A O 1
ATOM 1403 N N . HIS A 1 177 ? -7.245 10.595 -10.636 1.00 83.56 177 HIS A N 1
ATOM 1404 C CA . HIS A 1 177 ? -7.660 11.304 -11.857 1.00 83.56 177 HIS A CA 1
ATOM 1405 C C . HIS A 1 177 ? -7.999 10.357 -13.013 1.00 83.56 177 HIS A C 1
ATOM 1407 O O . HIS A 1 177 ? -8.365 10.816 -14.091 1.00 83.56 177 HIS A O 1
ATOM 1413 N N . ILE A 1 178 ? -7.903 9.042 -12.803 1.00 82.75 178 ILE A N 1
ATOM 1414 C CA . ILE A 1 178 ? -8.410 8.079 -13.771 1.00 82.75 178 ILE A CA 1
ATOM 1415 C C . ILE A 1 178 ? -9.937 8.154 -13.799 1.00 82.75 178 ILE A C 1
ATOM 1417 O O . ILE A 1 178 ? -10.600 8.073 -12.765 1.00 82.75 178 ILE A O 1
ATOM 1421 N N . GLY A 1 179 ? -10.491 8.310 -15.002 1.00 84.31 179 GLY A N 1
ATOM 1422 C CA . GLY A 1 179 ? -11.934 8.349 -15.220 1.00 84.31 179 GLY A CA 1
ATOM 1423 C C . GLY A 1 179 ? -12.611 7.018 -14.893 1.00 84.31 179 GLY A C 1
ATOM 1424 O O . GLY A 1 179 ? -12.033 5.945 -15.058 1.00 84.31 179 GLY A O 1
ATOM 1425 N N . GLU A 1 180 ? -13.874 7.085 -14.485 1.00 83.31 180 GLU A N 1
ATOM 1426 C CA . GLU A 1 180 ? -14.645 5.947 -13.971 1.00 83.31 180 GLU A CA 1
ATOM 1427 C C . GLU A 1 180 ? -14.711 4.745 -14.933 1.00 83.31 180 GLU A C 1
ATOM 1429 O O . GLU A 1 180 ? -14.573 3.593 -14.529 1.00 83.31 180 GLU A O 1
ATOM 1434 N N . HIS A 1 181 ? -14.841 4.998 -16.238 1.00 84.56 181 HIS A N 1
ATOM 1435 C CA . HIS A 1 181 ? -14.803 3.933 -17.243 1.00 84.56 181 HIS A CA 1
ATOM 1436 C C . HIS A 1 181 ? -13.450 3.198 -17.258 1.00 84.56 181 HIS A C 1
ATOM 1438 O O . HIS A 1 181 ? -13.398 1.981 -17.441 1.00 84.56 181 HIS A O 1
ATOM 1444 N N . SER A 1 182 ? -12.340 3.920 -17.107 1.00 84.75 182 SER A N 1
ATOM 1445 C CA . SER A 1 182 ? -11.010 3.309 -17.063 1.00 84.75 182 SER A CA 1
ATOM 1446 C C . SER A 1 182 ? -10.805 2.506 -15.783 1.00 84.75 182 SER A C 1
ATOM 1448 O O . SER A 1 182 ? -10.208 1.439 -15.865 1.00 84.75 182 SER A O 1
ATOM 1450 N N . LYS A 1 183 ? -11.356 2.953 -14.645 1.00 85.44 183 LYS A N 1
ATOM 1451 C CA . LYS A 1 183 ? -11.335 2.181 -13.392 1.00 85.44 183 LYS A CA 1
ATOM 1452 C C . LYS A 1 183 ? -12.036 0.835 -13.547 1.00 85.44 183 LYS A C 1
ATOM 1454 O O . LYS A 1 183 ? -11.409 -0.193 -13.338 1.00 85.44 183 LYS A O 1
ATOM 1459 N N . ARG A 1 184 ? -13.266 0.835 -14.075 1.00 85.31 184 ARG A N 1
ATOM 1460 C CA . ARG A 1 184 ? -14.015 -0.406 -14.340 1.00 85.31 184 ARG A CA 1
ATOM 1461 C C . ARG A 1 184 ? -13.283 -1.362 -15.282 1.00 85.31 184 ARG A C 1
ATOM 1463 O O . ARG A 1 184 ? -13.311 -2.570 -15.077 1.00 85.31 184 ARG A O 1
ATOM 1470 N N . ARG A 1 185 ? -12.620 -0.836 -16.320 1.00 88.06 185 ARG A N 1
ATOM 1471 C CA . ARG A 1 185 ? -11.782 -1.660 -17.211 1.00 88.06 185 ARG A CA 1
ATOM 1472 C C . ARG A 1 185 ? -10.578 -2.249 -16.485 1.00 88.06 185 ARG A C 1
ATOM 1474 O O . ARG A 1 185 ? -10.250 -3.399 -16.739 1.00 88.06 185 ARG A O 1
ATOM 1481 N N . LEU A 1 186 ? -9.932 -1.465 -15.626 1.00 88.88 186 LEU A N 1
ATOM 1482 C CA . LEU A 1 186 ? -8.792 -1.918 -14.839 1.00 88.88 186 LEU A CA 1
ATOM 1483 C C . LEU A 1 186 ? -9.206 -3.026 -13.869 1.00 88.88 186 LEU A C 1
ATOM 1485 O O . LEU A 1 186 ? -8.575 -4.073 -13.867 1.00 88.88 186 LEU A O 1
ATOM 1489 N N . GLU A 1 187 ? -10.278 -2.821 -13.101 1.00 87.62 187 GLU A N 1
ATOM 1490 C CA . GLU A 1 187 ? -10.831 -3.815 -12.170 1.00 87.62 187 GLU A CA 1
ATOM 1491 C C . GLU A 1 187 ? -11.128 -5.133 -12.879 1.00 87.62 187 GLU A C 1
ATOM 1493 O O . GLU A 1 187 ? -10.574 -6.169 -12.516 1.00 87.62 187 GLU A O 1
ATOM 1498 N N . LYS A 1 188 ? -11.908 -5.073 -13.967 1.00 89.56 188 LYS A N 1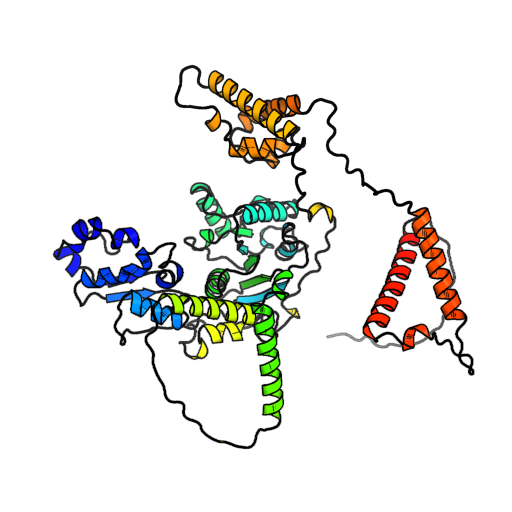
ATOM 1499 C CA . LYS A 1 188 ? -12.203 -6.250 -14.785 1.00 89.56 188 LYS A CA 1
ATOM 1500 C C . LYS A 1 188 ? -10.927 -6.895 -15.329 1.00 89.56 188 LYS A C 1
ATOM 1502 O O . LYS A 1 188 ? -10.797 -8.112 -15.315 1.00 89.56 188 LYS A O 1
ATOM 1507 N N . GLY A 1 189 ? -9.976 -6.088 -15.794 1.00 91.81 189 GLY A N 1
ATOM 1508 C CA . GLY A 1 189 ? -8.720 -6.582 -16.342 1.00 91.81 189 GLY A CA 1
ATOM 1509 C C . GLY A 1 189 ? -7.841 -7.287 -15.309 1.00 91.81 189 GLY A C 1
ATOM 1510 O O . GLY A 1 189 ? -7.171 -8.255 -15.656 1.00 91.81 189 GLY A O 1
ATOM 1511 N N . ILE A 1 190 ? -7.852 -6.843 -14.051 1.00 89.75 190 ILE A N 1
ATOM 1512 C CA . ILE A 1 190 ? -7.165 -7.530 -12.950 1.00 89.75 190 ILE A CA 1
ATOM 1513 C C . ILE A 1 190 ? -7.865 -8.861 -12.647 1.00 89.75 190 ILE A C 1
ATOM 1515 O O . ILE A 1 190 ? -7.197 -9.886 -12.515 1.00 89.75 190 ILE A O 1
ATOM 1519 N N . ASP A 1 191 ? -9.198 -8.864 -12.574 1.00 88.25 191 ASP A N 1
ATOM 1520 C CA . ASP A 1 191 ? -9.985 -10.058 -12.236 1.00 88.25 191 ASP A CA 1
ATOM 1521 C C . ASP A 1 191 ? -9.914 -11.162 -13.303 1.00 88.25 191 ASP A C 1
ATOM 1523 O O . ASP A 1 191 ? -9.799 -12.349 -12.956 1.00 88.25 191 ASP A O 1
ATOM 1527 N N . ASP A 1 192 ? -9.945 -10.768 -14.580 1.00 91.06 192 ASP A N 1
ATOM 1528 C CA . ASP A 1 192 ? -9.828 -11.649 -15.750 1.00 91.06 192 ASP A CA 1
ATOM 1529 C C . ASP A 1 192 ? -8.357 -11.974 -16.087 1.00 91.06 192 ASP A C 1
ATOM 1531 O O . ASP A 1 192 ? -8.080 -12.821 -16.933 1.00 91.06 192 ASP A O 1
ATOM 1535 N N . GLY A 1 193 ? -7.394 -11.317 -15.429 1.00 90.94 193 GLY A N 1
ATOM 1536 C CA . GLY A 1 193 ? -5.962 -11.561 -15.603 1.00 90.94 193 GLY A CA 1
ATOM 1537 C C . GLY A 1 193 ? -5.339 -10.931 -16.853 1.00 90.94 193 GLY A C 1
ATOM 1538 O O . GLY A 1 193 ? -4.186 -11.225 -17.157 1.00 90.94 193 GLY A O 1
ATOM 1539 N N . THR A 1 194 ? -6.041 -10.047 -17.568 1.00 93.31 194 THR A N 1
ATOM 1540 C CA . THR A 1 194 ? -5.486 -9.303 -18.715 1.00 93.31 194 THR A CA 1
ATOM 1541 C C . THR A 1 194 ? -4.608 -8.120 -18.299 1.00 93.31 194 THR A C 1
ATOM 1543 O O . THR A 1 194 ? -3.824 -7.629 -19.107 1.00 93.31 194 THR A O 1
ATOM 1546 N N . VAL A 1 195 ? -4.743 -7.650 -17.054 1.00 94.25 195 VAL A N 1
ATOM 1547 C CA . VAL A 1 195 ? -3.853 -6.686 -16.394 1.00 94.25 195 VAL A CA 1
ATOM 1548 C C . VAL A 1 195 ? -3.162 -7.411 -15.245 1.00 94.25 195 VAL A C 1
ATOM 1550 O O . VAL A 1 195 ? -3.817 -7.955 -14.361 1.00 94.25 195 VAL A O 1
ATOM 1553 N N . ARG A 1 196 ? -1.829 -7.428 -15.253 1.00 95.12 196 ARG A N 1
ATOM 1554 C CA . ARG A 1 196 ? -1.011 -8.147 -14.269 1.00 95.12 196 ARG A CA 1
ATOM 1555 C C . ARG A 1 196 ? -0.269 -7.224 -13.324 1.00 95.12 196 ARG A C 1
ATOM 1557 O O . ARG A 1 196 ? -0.001 -7.639 -12.209 1.00 95.12 196 ARG A O 1
ATOM 1564 N N . ILE A 1 197 ? 0.100 -6.012 -13.734 1.00 96.19 197 ILE A N 1
ATOM 1565 C CA . ILE A 1 197 ? 0.858 -5.094 -12.873 1.00 96.19 197 ILE A CA 1
ATOM 1566 C C . ILE A 1 197 ? 0.185 -3.732 -12.848 1.00 96.19 197 ILE A C 1
ATOM 1568 O O . ILE A 1 197 ? -0.107 -3.162 -13.898 1.00 96.19 197 ILE A O 1
ATOM 1572 N N . VAL A 1 198 ? -0.023 -3.206 -11.642 1.00 95.81 198 VAL A N 1
ATOM 1573 C CA . VAL A 1 198 ? -0.699 -1.927 -11.438 1.00 95.81 198 VAL A CA 1
ATOM 1574 C C . VAL A 1 198 ? 0.112 -0.990 -10.551 1.00 95.81 198 VAL A C 1
ATOM 1576 O O . VAL A 1 198 ? -0.021 -1.048 -9.325 1.00 95.81 198 VAL A O 1
ATOM 1579 N N . PRO A 1 199 ? 0.953 -0.111 -11.131 1.00 95.88 199 PRO A N 1
ATOM 1580 C CA . PRO A 1 199 ? 1.524 1.016 -10.406 1.00 95.88 199 PRO A CA 1
ATOM 1581 C C . PRO A 1 199 ? 0.429 1.985 -9.968 1.00 95.88 199 PRO A C 1
ATOM 1583 O O . PRO A 1 199 ? -0.351 2.468 -10.786 1.00 95.88 199 PRO A O 1
ATOM 1586 N N . ALA A 1 200 ? 0.327 2.263 -8.676 1.00 94.00 200 ALA A N 1
ATOM 1587 C CA . ALA A 1 200 ? -0.799 2.989 -8.129 1.00 94.00 200 ALA A CA 1
ATOM 1588 C C . ALA A 1 200 ? -0.441 3.877 -6.945 1.00 94.00 200 AL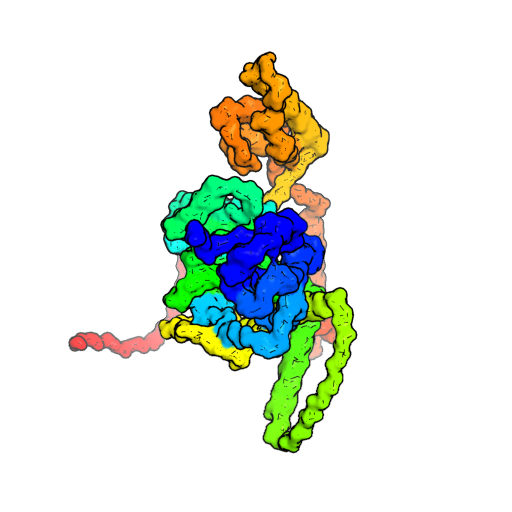A A C 1
ATOM 1590 O O . ALA A 1 200 ? 0.409 3.547 -6.124 1.00 94.00 200 ALA A O 1
ATOM 1591 N N . THR A 1 201 ? -1.177 4.975 -6.801 1.00 91.12 201 THR A N 1
ATOM 1592 C CA . THR A 1 201 ? -1.205 5.711 -5.534 1.00 91.12 201 THR A CA 1
ATOM 1593 C C . THR A 1 201 ? -2.214 5.089 -4.565 1.00 91.12 201 THR A C 1
ATOM 1595 O O . THR A 1 201 ? -2.989 4.199 -4.925 1.00 91.12 201 THR A O 1
ATOM 1598 N N . GLU A 1 202 ? -2.267 5.607 -3.334 1.00 83.31 202 GLU A N 1
ATOM 1599 C CA . GLU A 1 202 ? -3.218 5.180 -2.288 1.00 83.31 202 GLU A CA 1
ATOM 1600 C C . GLU A 1 202 ? -4.682 5.131 -2.742 1.00 83.31 202 GLU A C 1
ATOM 1602 O O . GLU A 1 202 ? -5.487 4.364 -2.215 1.00 83.31 202 GLU A O 1
ATOM 1607 N N . ALA A 1 203 ? -5.030 5.898 -3.777 1.00 79.44 203 ALA A N 1
ATOM 1608 C CA . ALA A 1 203 ? -6.370 5.923 -4.340 1.00 79.44 203 ALA A CA 1
ATOM 1609 C C . ALA A 1 203 ? -6.884 4.532 -4.767 1.00 79.44 203 ALA A C 1
ATOM 1611 O O . ALA A 1 203 ? -8.100 4.344 -4.809 1.00 79.44 203 ALA A O 1
ATOM 1612 N N . LEU A 1 204 ? -6.005 3.578 -5.117 1.00 78.75 204 LEU A N 1
ATOM 1613 C CA . LEU A 1 204 ? -6.415 2.214 -5.490 1.00 78.75 204 LEU A CA 1
ATOM 1614 C C . LEU A 1 204 ? -6.917 1.425 -4.270 1.00 78.75 204 LEU A C 1
ATOM 1616 O O . LEU A 1 204 ? -7.843 0.625 -4.382 1.00 78.75 204 LEU A O 1
ATOM 1620 N N . GLY A 1 205 ? -6.329 1.666 -3.093 1.00 62.09 205 GLY A N 1
ATOM 1621 C CA . GLY A 1 205 ? -6.673 0.952 -1.863 1.00 62.09 205 GLY A CA 1
ATOM 1622 C C . GLY A 1 205 ? -8.059 1.308 -1.319 1.00 62.09 205 GLY A C 1
ATOM 1623 O O . GLY A 1 205 ? -8.708 0.479 -0.690 1.00 62.09 205 GLY A O 1
ATOM 1624 N N . MET A 1 206 ? -8.563 2.509 -1.597 1.00 66.25 206 MET A N 1
ATOM 1625 C CA . MET A 1 206 ? -9.728 3.075 -0.905 1.00 66.25 206 MET A CA 1
ATOM 1626 C C . MET A 1 206 ? -11.109 2.706 -1.488 1.00 66.25 206 MET A C 1
ATOM 1628 O O . MET A 1 206 ? -12.079 3.420 -1.245 1.00 66.25 206 MET A O 1
ATOM 1632 N N . GLY A 1 207 ? -11.247 1.622 -2.257 1.00 60.84 207 GLY A N 1
ATOM 1633 C CA . GLY A 1 207 ? -12.575 1.258 -2.779 1.00 60.84 207 GLY A CA 1
ATOM 1634 C C . GLY A 1 207 ? -12.661 0.080 -3.741 1.00 60.84 207 GLY A C 1
ATOM 1635 O O . GLY A 1 207 ? -13.769 -0.290 -4.115 1.00 60.84 207 GLY A O 1
ATOM 1636 N N . LEU A 1 208 ? -11.533 -0.518 -4.133 1.00 70.75 208 LEU A N 1
ATOM 1637 C CA . LEU A 1 208 ? -11.523 -1.679 -5.024 1.00 70.75 208 LEU A CA 1
ATOM 1638 C C . LEU A 1 208 ? -11.294 -2.968 -4.232 1.00 70.75 208 LEU A C 1
ATOM 1640 O O . LEU A 1 208 ? -10.294 -3.103 -3.517 1.00 70.75 208 LEU A O 1
ATOM 1644 N N . ASP A 1 209 ? -12.213 -3.928 -4.369 1.00 72.56 209 ASP A N 1
ATOM 1645 C CA . ASP A 1 209 ? -12.062 -5.271 -3.801 1.00 72.56 209 ASP A CA 1
ATOM 1646 C C . ASP A 1 209 ? -11.288 -6.189 -4.757 1.00 72.56 209 ASP A C 1
ATOM 1648 O O . ASP A 1 209 ? -11.827 -7.124 -5.338 1.00 72.56 209 ASP A O 1
ATOM 1652 N N . LEU A 1 210 ? -9.992 -5.919 -4.917 1.00 81.19 210 LEU A N 1
ATOM 1653 C CA . LEU A 1 210 ? -9.109 -6.767 -5.717 1.00 81.19 210 LEU A CA 1
ATOM 1654 C C . LEU A 1 210 ? -8.735 -8.004 -4.893 1.00 81.19 210 LEU A C 1
ATOM 1656 O O . LEU A 1 210 ? -7.956 -7.906 -3.942 1.00 81.19 210 LEU A O 1
ATOM 1660 N N . ARG A 1 211 ? -9.332 -9.162 -5.200 1.00 79.50 211 ARG A N 1
ATOM 1661 C CA . ARG A 1 211 ? -9.093 -10.413 -4.449 1.00 79.50 211 ARG A CA 1
ATOM 1662 C C . ARG A 1 211 ? -7.916 -11.218 -4.984 1.00 79.50 211 ARG A C 1
ATOM 1664 O O . ARG A 1 211 ? -7.177 -11.803 -4.196 1.00 79.50 211 ARG A O 1
ATOM 1671 N N . LYS A 1 212 ? -7.719 -11.218 -6.305 1.00 83.56 212 LYS A N 1
ATOM 1672 C CA . LYS A 1 212 ? -6.679 -11.990 -7.004 1.00 83.56 212 LYS A CA 1
ATOM 1673 C C . LYS A 1 212 ? -5.352 -11.226 -7.103 1.00 83.56 212 LYS A C 1
ATOM 1675 O O . LYS A 1 212 ? -4.771 -11.099 -8.179 1.00 83.56 212 LYS A O 1
ATOM 1680 N N . VAL A 1 213 ? -4.879 -10.677 -5.985 1.00 91.56 213 VAL A N 1
ATOM 1681 C CA . VAL A 1 213 ? -3.586 -9.979 -5.911 1.00 91.56 213 VAL A CA 1
ATOM 1682 C C . VAL A 1 213 ? -2.578 -10.891 -5.228 1.00 91.56 213 VAL A C 1
ATOM 1684 O O . VAL A 1 213 ? -2.657 -11.145 -4.024 1.00 91.56 213 VAL A O 1
ATOM 1687 N N . TYR A 1 214 ? -1.622 -11.380 -6.014 1.00 93.12 214 TYR A N 1
ATOM 1688 C CA . TYR A 1 214 ? -0.558 -12.249 -5.521 1.00 93.12 214 TYR A CA 1
ATOM 1689 C C . TYR A 1 214 ? 0.524 -11.438 -4.806 1.00 93.12 214 TYR A C 1
ATOM 1691 O O . TYR A 1 214 ? 1.003 -11.831 -3.746 1.00 93.12 214 TYR A O 1
ATOM 1699 N N . ARG A 1 215 ? 0.910 -10.292 -5.377 1.00 95.00 215 ARG A N 1
ATOM 1700 C CA . ARG A 1 215 ? 2.020 -9.482 -4.878 1.00 95.00 215 ARG A CA 1
ATOM 1701 C C . ARG A 1 215 ? 1.612 -8.038 -4.640 1.00 95.00 215 ARG A C 1
ATOM 1703 O O . ARG A 1 215 ? 0.911 -7.429 -5.442 1.00 95.00 215 ARG A O 1
ATOM 1710 N N . VAL A 1 216 ? 2.130 -7.459 -3.568 1.00 96.56 216 VAL A N 1
ATOM 1711 C CA . VAL A 1 216 ? 2.146 -6.011 -3.371 1.00 96.56 216 VAL A CA 1
ATOM 1712 C C . VAL A 1 216 ? 3.590 -5.560 -3.229 1.00 96.56 216 VAL A C 1
ATOM 1714 O O . VAL A 1 216 ? 4.352 -6.129 -2.455 1.00 96.56 216 VAL A O 1
ATOM 1717 N N . ALA A 1 217 ? 3.970 -4.522 -3.962 1.00 97.25 217 ALA A N 1
ATOM 1718 C CA . ALA A 1 217 ? 5.245 -3.849 -3.803 1.00 97.25 217 ALA A CA 1
ATOM 1719 C C . ALA A 1 217 ? 5.021 -2.401 -3.362 1.00 97.25 217 ALA A C 1
ATOM 1721 O O . ALA A 1 217 ? 4.168 -1.714 -3.910 1.00 97.25 217 ALA A O 1
ATOM 1722 N N . CYS A 1 218 ? 5.801 -1.911 -2.408 1.00 97.38 218 CYS A N 1
ATOM 1723 C CA . CYS A 1 218 ? 5.881 -0.493 -2.074 1.00 97.38 218 CYS A CA 1
ATOM 1724 C C . CYS A 1 218 ? 7.165 0.073 -2.675 1.00 97.38 218 CYS A C 1
ATOM 1726 O O . CYS A 1 218 ? 8.262 -0.312 -2.267 1.00 97.38 218 CYS A O 1
ATOM 1728 N N . TRP A 1 219 ? 7.037 0.986 -3.637 1.00 96.69 219 TRP A N 1
ATOM 1729 C CA . TRP A 1 219 ? 8.155 1.797 -4.094 1.00 96.69 219 TRP A CA 1
ATOM 1730 C C . TRP A 1 219 ? 8.354 2.959 -3.128 1.00 96.69 219 TRP A C 1
ATOM 1732 O O . TRP A 1 219 ? 7.536 3.878 -3.074 1.00 96.69 219 TRP A O 1
ATOM 1742 N N . LYS A 1 220 ? 9.466 2.920 -2.389 1.00 94.56 220 LYS A N 1
ATOM 1743 C CA . LYS A 1 220 ? 9.776 3.810 -1.264 1.00 94.56 220 LYS A CA 1
ATOM 1744 C C . LYS A 1 220 ? 8.933 3.512 -0.020 1.00 94.56 220 LYS A C 1
ATOM 1746 O O . LYS A 1 220 ? 7.997 2.713 -0.023 1.00 94.56 220 LYS A O 1
ATOM 1751 N N . ILE A 1 221 ? 9.341 4.134 1.082 1.00 94.50 221 ILE A N 1
ATOM 1752 C CA . ILE A 1 221 ? 8.778 3.898 2.411 1.00 94.50 221 ILE A CA 1
ATOM 1753 C C . ILE A 1 221 ? 7.398 4.580 2.511 1.00 94.50 221 ILE A C 1
ATOM 1755 O O . ILE A 1 221 ? 7.300 5.767 2.182 1.00 94.50 221 ILE A O 1
ATOM 1759 N N . PRO A 1 222 ? 6.341 3.862 2.940 1.00 92.44 222 PRO A N 1
ATOM 1760 C CA . PRO A 1 222 ? 5.029 4.443 3.240 1.00 92.44 222 PRO A CA 1
ATOM 1761 C C . PRO A 1 222 ? 5.085 5.481 4.379 1.00 92.44 222 PRO A C 1
ATOM 1763 O O . PRO A 1 222 ? 6.024 5.467 5.173 1.00 92.44 222 PRO A O 1
ATOM 1766 N N . PRO A 1 223 ? 4.079 6.366 4.511 1.00 88.19 223 PRO A N 1
ATOM 1767 C CA . PRO A 1 223 ? 4.093 7.435 5.517 1.00 88.19 223 PRO A CA 1
ATOM 1768 C C . PRO A 1 223 ? 4.007 6.942 6.972 1.00 88.19 223 PRO A C 1
ATOM 1770 O O . PRO A 1 223 ? 4.429 7.655 7.880 1.00 88.19 223 PRO A O 1
ATOM 1773 N N . SER A 1 224 ? 3.468 5.744 7.204 1.00 89.75 224 SER A N 1
ATOM 1774 C CA . SER A 1 224 ? 3.345 5.125 8.527 1.00 89.75 224 SER A CA 1
ATOM 1775 C C . SER A 1 224 ? 3.462 3.604 8.432 1.00 89.75 224 SER A C 1
ATOM 1777 O O . SER A 1 224 ? 3.363 3.025 7.342 1.00 89.75 224 SER A O 1
ATOM 1779 N N . PHE A 1 225 ? 3.673 2.942 9.571 1.00 93.12 225 PHE A N 1
ATOM 1780 C CA . PHE A 1 225 ? 3.700 1.483 9.619 1.00 93.12 225 PHE A CA 1
ATOM 1781 C C . PHE A 1 225 ? 2.296 0.905 9.418 1.00 93.12 225 PHE A C 1
ATOM 1783 O O . PHE A 1 225 ? 2.132 -0.062 8.675 1.00 93.12 225 PHE A O 1
ATOM 1790 N N . CYS A 1 226 ? 1.263 1.568 9.949 1.00 90.44 226 CYS A N 1
ATOM 1791 C CA . CYS A 1 226 ? -0.128 1.227 9.646 1.00 90.44 226 CYS A CA 1
ATOM 1792 C C . CYS A 1 226 ? -0.421 1.267 8.135 1.00 90.44 226 CYS A C 1
ATOM 1794 O O . CYS A 1 226 ? -0.987 0.313 7.601 1.00 90.44 226 CYS A O 1
ATOM 1796 N N . ALA A 1 227 ? 0.037 2.301 7.418 1.00 89.56 227 ALA A N 1
ATOM 1797 C CA . ALA A 1 227 ? -0.132 2.392 5.965 1.00 89.56 227 ALA A CA 1
ATOM 1798 C C . ALA A 1 227 ? 0.604 1.262 5.226 1.00 89.56 227 ALA A C 1
ATOM 1800 O O . ALA A 1 227 ? 0.070 0.688 4.277 1.00 89.56 227 ALA A O 1
ATOM 1801 N N . LEU A 1 228 ? 1.811 0.889 5.671 1.00 93.81 228 LEU A N 1
ATOM 1802 C CA . LEU A 1 228 ? 2.527 -0.267 5.122 1.00 93.81 228 LEU A CA 1
ATOM 1803 C C . LEU A 1 228 ? 1.717 -1.552 5.268 1.00 93.81 228 LEU A C 1
ATOM 1805 O O . LEU A 1 228 ? 1.584 -2.296 4.300 1.00 93.81 228 LEU A O 1
ATOM 1809 N N . VAL A 1 229 ? 1.154 -1.783 6.450 1.00 93.00 229 VAL A N 1
ATOM 1810 C CA . VAL A 1 229 ? 0.360 -2.974 6.766 1.00 93.00 229 VAL A CA 1
ATOM 1811 C C . VAL A 1 229 ? -0.924 -3.013 5.938 1.00 93.00 229 VAL A C 1
ATOM 1813 O O . VAL A 1 229 ? -1.253 -4.054 5.370 1.00 93.00 229 VAL A O 1
ATOM 1816 N N . GLN A 1 230 ? -1.615 -1.879 5.788 1.00 90.12 230 GLN A N 1
ATOM 1817 C CA . GLN A 1 230 ? -2.800 -1.774 4.931 1.00 90.12 230 GLN A CA 1
ATOM 1818 C C . GLN A 1 230 ? -2.480 -2.068 3.460 1.00 90.12 230 GLN A C 1
ATOM 1820 O O . GLN A 1 230 ? -3.224 -2.804 2.805 1.00 90.12 230 GLN A O 1
ATOM 1825 N N . ARG A 1 231 ? -1.369 -1.524 2.939 1.00 92.62 231 ARG A N 1
ATOM 1826 C CA . ARG A 1 231 ? -0.898 -1.793 1.572 1.00 92.62 231 ARG A CA 1
ATOM 1827 C C . ARG A 1 231 ? -0.553 -3.274 1.407 1.00 92.62 231 ARG A C 1
ATOM 1829 O O . ARG A 1 231 ? -1.074 -3.922 0.502 1.00 92.62 231 ARG A O 1
ATOM 1836 N N . ALA A 1 232 ? 0.263 -3.827 2.303 1.00 94.12 232 ALA A N 1
ATOM 1837 C CA . ALA A 1 232 ? 0.676 -5.230 2.289 1.00 94.12 232 ALA A CA 1
ATOM 1838 C C . ALA A 1 232 ? -0.523 -6.194 2.359 1.00 94.12 232 ALA A C 1
ATOM 1840 O O . ALA A 1 232 ? -0.574 -7.175 1.619 1.00 94.12 232 ALA A O 1
ATOM 1841 N N . GLY A 1 233 ? -1.533 -5.869 3.173 1.00 90.56 233 GLY A N 1
ATOM 1842 C CA . GLY A 1 233 ? -2.760 -6.652 3.343 1.00 90.56 233 GLY A CA 1
ATOM 1843 C C . GLY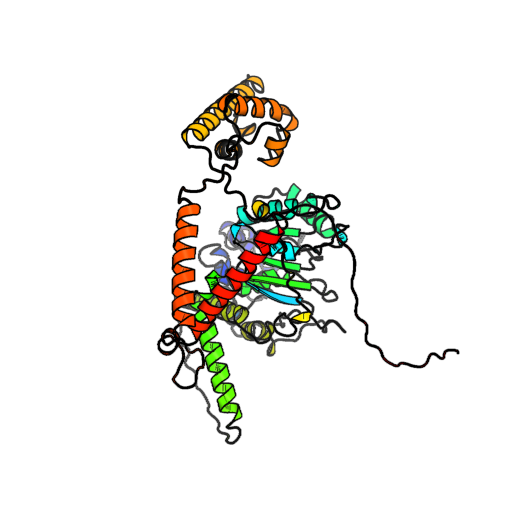 A 1 233 ? -3.659 -6.744 2.104 1.00 90.56 233 GLY A C 1
ATOM 1844 O O . GLY A 1 233 ? -4.630 -7.505 2.112 1.00 90.56 233 GLY A O 1
ATOM 1845 N N . ARG A 1 234 ? -3.355 -6.007 1.024 1.00 91.12 234 ARG A N 1
ATOM 1846 C CA . ARG A 1 234 ? -4.028 -6.177 -0.275 1.00 91.12 234 ARG A CA 1
ATOM 1847 C C . ARG A 1 234 ? -3.597 -7.452 -0.990 1.00 91.12 234 ARG A C 1
ATOM 1849 O O . ARG A 1 234 ? -4.381 -7.978 -1.773 1.00 91.12 234 ARG A O 1
ATOM 1856 N N . ALA A 1 235 ? -2.403 -7.966 -0.700 1.00 92.25 235 ALA A N 1
ATOM 1857 C CA . ALA A 1 235 ? -1.959 -9.260 -1.198 1.00 92.25 235 ALA A CA 1
ATOM 1858 C C . ALA A 1 235 ? -2.519 -10.401 -0.331 1.00 92.25 235 ALA A C 1
ATOM 1860 O O . ALA A 1 235 ? -2.731 -10.251 0.875 1.00 92.25 235 ALA A O 1
ATOM 1861 N N . GLY A 1 236 ? -2.741 -11.569 -0.937 1.00 88.00 236 GLY A N 1
ATOM 1862 C CA . GLY A 1 236 ? -3.056 -12.792 -0.187 1.00 88.00 236 GLY A CA 1
ATOM 1863 C C . GLY A 1 236 ? -4.410 -12.771 0.516 1.00 88.00 236 GLY A C 1
ATOM 1864 O O . GLY A 1 236 ? -4.555 -13.332 1.603 1.00 88.00 236 GLY A O 1
ATOM 1865 N N . ARG A 1 237 ? -5.414 -12.106 -0.068 1.00 87.81 237 ARG A N 1
ATOM 1866 C CA . ARG A 1 237 ? -6.801 -12.129 0.436 1.00 87.81 237 ARG A CA 1
ATOM 1867 C C . ARG A 1 237 ? -7.427 -13.521 0.369 1.00 87.81 237 ARG A C 1
ATOM 1869 O O . ARG A 1 237 ? -8.249 -13.859 1.215 1.00 87.81 237 ARG A O 1
ATOM 1876 N N . VAL A 1 238 ? -6.988 -14.336 -0.587 1.00 86.75 238 VAL A N 1
ATOM 1877 C CA . VAL A 1 238 ? -7.239 -15.777 -0.595 1.00 86.75 238 VAL A CA 1
ATOM 1878 C C . VAL A 1 238 ? -6.258 -16.424 0.385 1.00 86.75 238 VAL A C 1
ATOM 1880 O O . VAL A 1 238 ? -5.089 -16.617 0.072 1.00 86.75 238 VAL A O 1
ATOM 1883 N N . GLN A 1 239 ? -6.726 -16.719 1.602 1.00 81.38 239 GLN A N 1
ATOM 1884 C CA . GLN A 1 239 ? -5.885 -17.230 2.701 1.00 81.38 239 GLN A CA 1
ATOM 1885 C C . GLN A 1 239 ? -5.229 -18.582 2.382 1.00 81.38 239 GLN A C 1
ATOM 1887 O O . GLN A 1 239 ? -4.247 -18.947 3.020 1.00 81.38 239 GLN A O 1
ATOM 1892 N N . THR A 1 240 ? -5.767 -19.316 1.403 1.00 82.06 240 THR A N 1
ATOM 1893 C CA . THR A 1 240 ? -5.244 -20.605 0.934 1.00 82.06 240 THR A CA 1
ATOM 1894 C C . THR A 1 240 ? -4.182 -20.482 -0.157 1.00 82.06 240 THR A C 1
ATOM 1896 O O . THR A 1 240 ? -3.682 -21.494 -0.639 1.00 82.06 240 THR A O 1
ATOM 1899 N N . GLU A 1 241 ? -3.834 -19.268 -0.575 1.00 85.62 241 GLU A N 1
ATOM 1900 C CA . GLU A 1 241 ? -2.834 -19.033 -1.611 1.00 85.62 241 GLU A CA 1
ATOM 1901 C C . GLU A 1 241 ? -1.656 -18.233 -1.052 1.00 85.62 241 GLU A C 1
ATOM 1903 O O . GLU A 1 241 ? -1.866 -17.300 -0.267 1.00 85.62 241 GLU A O 1
ATOM 1908 N N . PRO A 1 242 ? -0.413 -18.561 -1.451 1.00 88.69 242 PRO A N 1
ATOM 1909 C CA . PRO A 1 242 ? 0.739 -17.758 -1.084 1.00 88.69 242 PRO A CA 1
ATOM 1910 C C . PRO A 1 242 ? 0.659 -16.380 -1.735 1.00 88.69 242 PRO A C 1
ATOM 1912 O O . PRO A 1 242 ? 0.234 -16.233 -2.880 1.00 88.69 242 PRO A O 1
ATOM 1915 N N . ALA A 1 243 ? 1.164 -15.387 -1.021 1.00 92.38 243 ALA A N 1
ATOM 1916 C CA . ALA A 1 243 ? 1.302 -14.023 -1.486 1.00 92.38 243 ALA A CA 1
ATOM 1917 C C . ALA A 1 243 ? 2.665 -13.456 -1.096 1.00 92.38 243 ALA A C 1
ATOM 1919 O O . ALA A 1 243 ? 3.385 -14.024 -0.274 1.00 92.38 243 ALA A O 1
ATOM 1920 N N . GLU A 1 244 ? 3.029 -12.326 -1.689 1.00 93.88 244 GLU A N 1
ATOM 1921 C CA . GLU A 1 244 ? 4.312 -11.673 -1.449 1.00 93.88 244 GLU A CA 1
ATOM 1922 C C . GLU A 1 244 ? 4.140 -10.168 -1.239 1.00 93.88 244 GLU A C 1
ATOM 1924 O O . GLU A 1 244 ? 3.450 -9.485 -1.994 1.00 93.88 244 GLU A O 1
ATOM 1929 N N . PHE A 1 245 ? 4.819 -9.638 -0.232 1.00 96.38 245 PHE A N 1
ATOM 1930 C CA . PHE A 1 245 ? 4.981 -8.217 0.000 1.00 96.38 245 PHE A CA 1
ATOM 1931 C C . PHE A 1 245 ? 6.451 -7.827 -0.175 1.00 96.38 245 PHE A C 1
ATOM 1933 O O . PHE A 1 245 ? 7.336 -8.452 0.407 1.00 96.38 245 PHE A O 1
ATOM 1940 N N . ILE A 1 246 ? 6.716 -6.786 -0.967 1.00 97.19 246 ILE A N 1
ATOM 1941 C CA . ILE A 1 246 ? 8.067 -6.267 -1.212 1.00 97.19 246 ILE A CA 1
ATOM 1942 C C . ILE A 1 246 ? 8.121 -4.783 -0.853 1.00 97.19 246 ILE A C 1
ATOM 1944 O O . ILE A 1 246 ? 7.401 -3.976 -1.432 1.00 97.19 246 ILE A O 1
ATOM 1948 N N . LEU A 1 247 ? 9.022 -4.387 0.040 1.00 97.81 247 LEU A N 1
ATOM 1949 C CA . LEU A 1 247 ? 9.314 -2.984 0.323 1.00 97.81 247 LEU A CA 1
ATOM 1950 C C . LEU A 1 247 ? 10.630 -2.571 -0.344 1.00 97.81 247 LEU A C 1
ATOM 1952 O O . LEU A 1 247 ? 11.695 -3.053 0.038 1.00 97.81 247 LEU A O 1
ATOM 1956 N N . PHE A 1 248 ? 10.577 -1.642 -1.300 1.00 97.19 248 PHE A N 1
ATOM 1957 C CA . PHE A 1 248 ? 11.765 -1.021 -1.887 1.00 97.19 248 PHE A CA 1
ATOM 1958 C C . PHE A 1 248 ? 12.167 0.223 -1.091 1.00 97.19 248 PHE A C 1
ATOM 1960 O O . PHE A 1 248 ? 11.448 1.218 -1.052 1.00 97.19 248 PHE A O 1
ATOM 1967 N N . VAL A 1 249 ? 13.341 0.184 -0.469 1.00 96.56 249 VAL A N 1
ATOM 1968 C CA . VAL A 1 249 ? 13.856 1.219 0.433 1.00 96.56 249 VAL A CA 1
ATOM 1969 C C . VAL A 1 249 ? 14.938 2.050 -0.269 1.00 96.56 249 VAL A C 1
ATOM 1971 O O . VAL A 1 249 ? 15.942 1.485 -0.717 1.00 96.56 249 VAL A O 1
ATOM 1974 N N . PRO A 1 250 ? 14.817 3.389 -0.337 1.00 94.38 250 PRO A N 1
ATOM 1975 C CA . PRO A 1 250 ? 15.880 4.240 -0.862 1.00 94.38 250 PRO A CA 1
ATOM 1976 C C . PRO A 1 250 ? 17.178 4.057 -0.077 1.00 94.38 250 PRO A C 1
ATOM 1978 O O . PRO A 1 250 ? 17.187 4.074 1.155 1.00 94.38 250 PRO A O 1
ATOM 1981 N N . LYS A 1 251 ? 18.318 3.958 -0.768 1.00 91.81 251 LYS A N 1
ATOM 1982 C CA . LYS A 1 251 ? 19.637 3.868 -0.108 1.00 91.81 251 LYS A CA 1
ATOM 1983 C C . LYS A 1 251 ? 19.921 5.050 0.821 1.00 91.81 251 LYS A C 1
ATOM 1985 O O . LYS A 1 251 ? 20.619 4.883 1.821 1.00 91.81 251 LYS A O 1
ATOM 1990 N N . SER A 1 252 ? 19.390 6.229 0.497 1.00 91.69 252 SER A N 1
ATOM 1991 C CA . SER A 1 252 ? 19.501 7.440 1.315 1.00 91.69 252 SER A CA 1
ATOM 1992 C C . SER A 1 252 ? 18.882 7.273 2.704 1.00 91.69 252 SER A C 1
ATOM 1994 O O . SER A 1 252 ? 19.382 7.882 3.648 1.00 91.69 252 SER A O 1
ATOM 1996 N N . TYR A 1 253 ? 17.883 6.397 2.865 1.00 93.50 253 TYR A N 1
ATOM 1997 C CA . TYR A 1 253 ? 17.227 6.158 4.150 1.00 93.50 253 TYR A CA 1
ATOM 1998 C C . TYR A 1 253 ? 18.182 5.615 5.219 1.00 93.50 253 TYR A C 1
ATOM 2000 O O . TYR A 1 253 ? 18.005 5.912 6.395 1.00 93.50 253 TYR A O 1
ATOM 2008 N N . LYS A 1 254 ? 19.272 4.936 4.830 1.00 92.12 254 LYS A N 1
ATOM 2009 C CA . LYS A 1 254 ? 20.325 4.498 5.768 1.00 92.12 254 LYS A CA 1
ATOM 2010 C C . LYS A 1 254 ? 21.011 5.648 6.516 1.00 92.12 254 LYS A C 1
ATOM 2012 O O . LYS A 1 254 ? 21.708 5.408 7.494 1.00 92.12 254 LYS A O 1
ATOM 2017 N N . ARG A 1 255 ? 20.872 6.884 6.024 1.00 91.50 255 ARG A N 1
ATOM 2018 C CA . ARG A 1 255 ? 21.414 8.104 6.643 1.00 91.50 255 ARG A CA 1
ATOM 2019 C C . ARG A 1 255 ? 20.374 8.863 7.470 1.00 91.50 255 ARG A C 1
ATOM 2021 O O . ARG A 1 255 ? 20.721 9.885 8.053 1.00 91.50 255 ARG A O 1
ATOM 2028 N N . SER A 1 256 ? 19.119 8.413 7.473 1.00 91.88 256 SER A N 1
ATOM 2029 C CA . SER A 1 256 ? 18.063 9.022 8.280 1.00 91.88 256 SER A CA 1
ATOM 2030 C C . SER A 1 256 ? 18.339 8.814 9.768 1.00 91.88 256 SER A C 1
ATOM 2032 O O . SER A 1 256 ? 19.007 7.853 10.166 1.00 91.88 256 SER A O 1
ATOM 2034 N N . LYS A 1 257 ? 17.835 9.733 10.592 1.00 91.38 257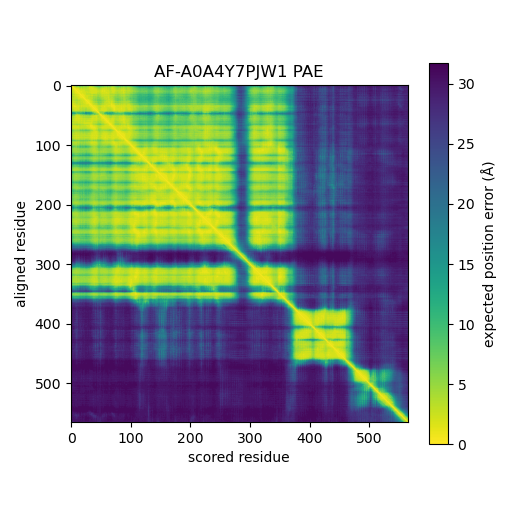 LYS A N 1
ATOM 2035 C CA . LYS A 1 257 ? 17.993 9.664 12.045 1.00 91.38 257 LYS A CA 1
ATOM 2036 C C . LYS A 1 257 ? 17.314 8.407 12.587 1.00 91.38 257 LYS A C 1
ATOM 2038 O O . LYS A 1 257 ? 17.922 7.672 13.358 1.00 91.38 257 LYS A O 1
ATOM 2043 N N . GLU A 1 258 ? 16.114 8.128 12.095 1.00 91.88 258 GLU A N 1
ATOM 2044 C CA . GLU A 1 258 ? 15.255 7.019 12.500 1.00 91.88 258 GLU A CA 1
ATOM 2045 C C . GLU A 1 258 ? 15.948 5.671 12.252 1.00 91.88 258 GLU A C 1
ATOM 2047 O O . GLU A 1 258 ? 16.002 4.822 13.140 1.00 91.88 258 GLU A O 1
ATOM 2052 N N . TYR A 1 259 ? 16.560 5.497 11.073 1.00 92.81 259 TYR A N 1
ATOM 2053 C CA . TYR A 1 259 ? 17.322 4.290 10.743 1.00 92.81 259 TYR A CA 1
ATOM 2054 C C . TYR A 1 259 ? 18.512 4.089 11.689 1.00 92.81 259 TYR A C 1
ATOM 2056 O O . TYR A 1 259 ? 18.738 2.988 12.192 1.00 92.81 259 TYR A O 1
ATOM 2064 N N . LEU A 1 260 ? 19.292 5.148 11.928 1.00 93.12 260 LEU A N 1
ATOM 2065 C CA . LEU A 1 260 ? 20.488 5.081 12.771 1.00 93.12 260 LEU A CA 1
ATOM 2066 C C . LEU A 1 260 ? 20.137 4.828 14.242 1.00 93.12 260 LEU A C 1
ATOM 2068 O O . LEU A 1 260 ? 20.865 4.113 14.928 1.00 93.12 260 LEU A O 1
ATOM 2072 N N . GLU A 1 261 ? 19.041 5.402 14.731 1.00 92.44 261 GLU A N 1
ATOM 2073 C CA . GLU A 1 261 ? 18.533 5.166 16.084 1.00 92.44 261 GLU A CA 1
ATOM 2074 C C . GLU A 1 261 ? 18.042 3.728 16.255 1.00 92.44 261 GLU A C 1
ATOM 2076 O O . GLU A 1 261 ? 18.470 3.057 17.194 1.00 92.44 261 GLU A O 1
ATOM 2081 N N . ALA A 1 262 ? 17.247 3.215 15.311 1.00 91.12 262 ALA A N 1
ATOM 2082 C CA . ALA A 1 262 ? 16.800 1.822 15.324 1.00 91.12 262 ALA A CA 1
ATOM 2083 C C . ALA A 1 262 ? 17.981 0.839 15.261 1.00 91.12 262 ALA A C 1
ATOM 2085 O O . ALA A 1 262 ? 18.021 -0.140 16.004 1.00 91.12 262 ALA A O 1
ATOM 2086 N N . GLN A 1 263 ? 18.990 1.126 14.433 1.00 90.75 263 GLN A N 1
ATOM 2087 C CA . GLN A 1 263 ? 20.197 0.304 14.349 1.00 90.75 263 GLN A CA 1
ATOM 2088 C C . GLN A 1 263 ? 20.978 0.281 15.669 1.00 90.75 263 GLN A C 1
ATOM 2090 O O . GLN A 1 263 ? 21.430 -0.779 16.098 1.00 90.75 263 GLN A O 1
ATOM 2095 N N . LYS A 1 264 ? 21.133 1.437 16.326 1.00 90.56 264 LYS A N 1
ATOM 2096 C CA . LYS A 1 264 ? 21.800 1.528 17.633 1.00 90.56 264 LYS A CA 1
ATOM 2097 C C . LYS A 1 264 ? 21.035 0.773 18.717 1.00 90.56 264 LYS A C 1
ATOM 2099 O O . LYS A 1 264 ? 21.675 0.099 19.518 1.00 90.56 264 LYS A O 1
ATOM 2104 N N . ALA A 1 265 ? 19.706 0.875 18.733 1.00 88.31 265 ALA A N 1
ATOM 2105 C CA . ALA A 1 265 ? 18.862 0.152 19.682 1.00 88.31 265 ALA A CA 1
ATOM 2106 C C . ALA A 1 265 ? 19.048 -1.367 19.536 1.00 88.31 265 ALA A C 1
ATOM 2108 O O . ALA A 1 265 ? 19.403 -2.030 20.502 1.00 88.31 265 ALA A O 1
ATOM 2109 N N . LEU A 1 266 ? 18.975 -1.889 18.307 1.00 84.94 266 LEU A N 1
ATOM 2110 C CA . LEU A 1 266 ? 19.185 -3.316 18.034 1.00 84.94 266 LEU A CA 1
ATOM 2111 C C . LEU A 1 266 ? 20.598 -3.803 18.399 1.00 84.94 266 LEU A C 1
ATOM 2113 O O . LEU A 1 266 ? 20.769 -4.936 18.837 1.00 84.94 266 LEU A O 1
ATOM 2117 N N . MET A 1 267 ? 21.630 -2.968 18.230 1.00 84.75 267 MET A N 1
ATOM 2118 C CA . MET A 1 267 ? 22.992 -3.308 18.670 1.00 84.75 267 MET A CA 1
ATOM 2119 C C . MET A 1 267 ? 23.138 -3.329 20.195 1.00 84.75 267 MET A C 1
ATOM 2121 O O . MET A 1 267 ? 23.977 -4.067 20.708 1.00 84.75 267 MET A O 1
ATOM 2125 N N . LYS A 1 268 ? 22.368 -2.504 20.912 1.00 80.69 268 LYS A N 1
ATOM 2126 C CA . LYS A 1 268 ? 22.350 -2.497 22.376 1.00 80.69 268 LYS A CA 1
ATOM 2127 C C . LYS A 1 268 ? 21.667 -3.756 22.904 1.00 80.69 268 LYS A C 1
ATOM 2129 O O . LYS A 1 268 ? 22.259 -4.403 23.758 1.00 80.69 268 LYS A O 1
ATOM 2134 N N . ASP A 1 269 ? 20.524 -4.125 22.329 1.00 74.75 269 ASP A N 1
ATOM 2135 C CA . ASP A 1 269 ? 19.786 -5.337 22.704 1.00 74.75 269 ASP A CA 1
ATOM 2136 C C . ASP A 1 269 ? 20.627 -6.600 22.470 1.00 74.75 269 ASP A C 1
ATOM 2138 O O . ASP A 1 269 ? 20.717 -7.460 23.335 1.00 74.75 269 ASP A O 1
ATOM 2142 N N . LYS A 1 270 ? 21.365 -6.682 21.351 1.00 72.00 270 LYS A N 1
ATOM 2143 C CA . LYS A 1 270 ? 22.306 -7.796 21.127 1.00 72.00 270 LYS A CA 1
ATOM 2144 C C . LYS A 1 270 ? 23.385 -7.895 22.211 1.00 72.00 270 LYS A C 1
ATOM 2146 O O . LYS A 1 270 ? 23.750 -8.994 22.599 1.00 72.00 270 LYS A O 1
ATOM 2151 N N . ARG A 1 271 ? 23.901 -6.758 22.695 1.00 69.81 271 ARG A N 1
ATOM 2152 C CA . ARG A 1 271 ? 24.907 -6.742 23.769 1.00 69.81 271 ARG A CA 1
ATOM 2153 C C . ARG A 1 271 ? 24.318 -7.117 25.126 1.00 69.81 271 ARG A C 1
ATOM 2155 O O . ARG A 1 271 ? 25.036 -7.717 25.912 1.00 69.81 271 ARG A O 1
ATOM 2162 N N . SER A 1 272 ? 23.067 -6.752 25.417 1.00 67.88 272 SER A N 1
ATOM 2163 C CA . SER A 1 272 ? 22.397 -7.203 26.643 1.00 67.88 272 SER A CA 1
ATOM 2164 C C . SER A 1 272 ? 22.063 -8.689 26.581 1.00 67.88 272 SER A C 1
ATOM 2166 O O . SER A 1 272 ? 22.386 -9.378 27.535 1.00 67.88 272 SER A O 1
ATOM 2168 N N . ASP A 1 273 ? 21.558 -9.204 25.454 1.00 64.62 273 ASP A N 1
ATOM 2169 C CA . ASP A 1 273 ? 21.295 -10.642 25.265 1.00 64.62 273 ASP A CA 1
ATOM 2170 C C . ASP A 1 273 ? 22.591 -11.474 25.421 1.00 64.62 273 ASP A C 1
ATOM 2172 O O . ASP A 1 273 ? 22.587 -12.553 26.013 1.00 64.62 273 ASP A O 1
ATOM 2176 N N . GLU A 1 274 ? 23.729 -10.966 24.922 1.00 61.66 274 GLU A N 1
ATOM 2177 C CA . GLU A 1 274 ? 25.052 -11.593 25.086 1.00 61.66 274 GLU A CA 1
ATOM 2178 C C . GLU A 1 274 ? 25.565 -11.560 26.539 1.00 61.66 274 GLU A C 1
ATOM 2180 O O . GLU A 1 274 ? 26.258 -12.491 26.950 1.00 61.66 274 GLU A O 1
ATOM 2185 N N . LEU A 1 275 ? 25.238 -10.520 27.319 1.00 57.75 275 LEU A N 1
ATOM 2186 C CA . LEU A 1 275 ? 25.583 -10.440 28.746 1.00 57.75 275 LEU A CA 1
ATOM 2187 C C . LEU A 1 275 ? 24.644 -11.291 29.619 1.00 57.75 275 LEU A C 1
ATOM 2189 O O . LEU A 1 275 ? 25.118 -11.984 30.514 1.00 57.75 275 LEU A O 1
ATOM 2193 N N . GLU A 1 276 ? 23.340 -11.297 29.342 1.00 55.53 276 GLU A N 1
ATOM 2194 C CA . GLU A 1 276 ? 22.345 -12.101 30.067 1.00 55.53 276 GLU A CA 1
ATOM 2195 C C . GLU A 1 276 ? 22.526 -13.607 29.807 1.00 55.53 276 GLU A C 1
ATOM 2197 O O . GLU A 1 276 ? 22.319 -14.420 30.707 1.00 55.53 276 GLU A O 1
ATOM 2202 N N . GLY A 1 277 ? 23.029 -13.995 28.626 1.00 47.22 277 GLY A N 1
ATOM 2203 C CA . GLY A 1 277 ? 23.433 -15.376 28.326 1.00 47.22 277 GLY A CA 1
ATOM 2204 C C . GLY A 1 277 ? 24.604 -15.909 29.170 1.00 47.22 277 GLY A C 1
ATOM 2205 O O . GLY A 1 277 ? 24.845 -17.116 29.178 1.00 47.22 277 GLY A O 1
ATOM 2206 N N . LEU A 1 278 ? 25.321 -15.037 29.890 1.00 47.66 278 LEU A N 1
ATOM 2207 C CA . LEU A 1 278 ? 26.389 -15.383 30.838 1.00 47.66 278 LEU A CA 1
ATOM 2208 C C . LEU A 1 278 ? 25.940 -15.310 32.309 1.00 47.66 278 LEU A C 1
ATOM 2210 O O . LEU A 1 278 ? 26.643 -15.820 33.180 1.00 47.66 278 LEU A O 1
ATOM 2214 N N . GLU A 1 279 ? 24.768 -14.739 32.594 1.00 44.75 279 GLU A N 1
ATOM 2215 C CA . GLU A 1 279 ? 24.266 -14.489 33.951 1.00 44.75 279 GLU A CA 1
ATOM 2216 C C . GLU A 1 279 ? 22.915 -15.182 34.216 1.00 44.75 279 GLU A C 1
ATOM 2218 O O . GLU A 1 279 ? 22.048 -14.648 34.899 1.00 44.75 279 GLU A O 1
ATOM 2223 N N . SER A 1 280 ? 22.717 -16.425 33.760 1.00 35.56 280 SER A N 1
ATOM 2224 C CA . SER A 1 280 ? 21.570 -17.231 34.212 1.00 35.56 280 SER A CA 1
ATOM 2225 C C . SER A 1 280 ? 21.840 -17.884 35.581 1.00 35.56 280 SER A C 1
ATOM 2227 O O . SER A 1 280 ? 21.943 -19.104 35.698 1.00 35.56 280 SER A O 1
ATOM 2229 N N . SER A 1 281 ? 21.987 -17.077 36.636 1.00 37.66 281 SER A N 1
ATOM 2230 C CA . SER A 1 281 ? 21.667 -17.498 38.011 1.00 37.66 281 SER A CA 1
ATOM 2231 C C . SER A 1 281 ? 21.547 -16.291 38.944 1.00 37.66 281 SER A C 1
ATOM 2233 O O . SER A 1 281 ? 22.515 -15.913 39.599 1.00 37.66 281 SER A O 1
ATOM 2235 N N . ARG A 1 282 ? 20.347 -15.701 39.017 1.00 31.19 282 ARG A N 1
ATOM 2236 C CA . ARG A 1 282 ? 19.700 -15.202 40.249 1.00 31.19 282 ARG A CA 1
ATOM 2237 C C . ARG A 1 282 ? 18.394 -14.479 39.916 1.00 31.19 282 ARG A C 1
ATOM 2239 O O . ARG A 1 282 ? 18.388 -13.523 39.150 1.00 31.19 282 ARG A O 1
ATOM 2246 N N . ASP A 1 283 ? 17.321 -14.966 40.530 1.00 32.06 283 ASP A N 1
ATOM 2247 C CA . ASP A 1 283 ? 16.034 -14.287 40.667 1.00 32.06 283 ASP A CA 1
ATOM 2248 C C . ASP A 1 283 ? 16.207 -12.963 41.429 1.00 32.06 283 ASP A C 1
ATOM 2250 O O . ASP A 1 283 ? 16.969 -12.930 42.395 1.00 32.06 283 ASP A O 1
ATOM 2254 N N . ASP A 1 284 ? 15.462 -11.917 41.061 1.00 31.16 284 ASP A N 1
ATOM 2255 C CA . ASP A 1 284 ? 14.490 -11.304 41.979 1.00 31.16 284 ASP A CA 1
ATOM 2256 C C . ASP A 1 284 ? 13.550 -10.313 41.259 1.00 31.16 284 ASP A C 1
ATOM 2258 O O . ASP A 1 284 ? 13.854 -9.695 40.240 1.00 31.16 284 ASP A O 1
ATOM 2262 N N . THR A 1 285 ? 12.376 -10.224 41.859 1.00 37.25 285 THR A N 1
ATOM 2263 C CA . THR A 1 285 ? 11.160 -9.464 41.618 1.00 37.25 285 THR A CA 1
ATOM 2264 C C . THR A 1 285 ? 11.306 -7.934 41.675 1.00 37.25 285 THR A C 1
ATOM 2266 O O . THR A 1 285 ? 12.103 -7.377 42.423 1.00 37.25 285 THR A O 1
ATOM 2269 N N . GLY A 1 286 ? 10.460 -7.221 40.918 1.00 26.38 286 GLY A N 1
ATOM 2270 C CA . GLY A 1 286 ? 10.374 -5.757 40.971 1.00 26.38 286 GLY A CA 1
ATOM 2271 C C . GLY A 1 286 ? 9.088 -5.199 40.359 1.00 26.38 286 GLY A C 1
ATOM 2272 O O . GLY A 1 286 ? 8.948 -5.105 39.143 1.00 26.38 286 GLY A O 1
ATOM 2273 N N . VAL A 1 287 ? 8.148 -4.833 41.230 1.00 30.86 287 VAL A N 1
ATOM 2274 C CA . VAL A 1 287 ? 6.862 -4.167 40.953 1.00 30.86 287 VAL A CA 1
ATOM 2275 C C . VAL A 1 287 ? 7.087 -2.719 40.488 1.00 30.86 287 VAL A C 1
ATOM 2277 O O . VAL A 1 287 ? 7.930 -2.028 41.056 1.00 30.86 287 VAL A O 1
ATOM 2280 N N . VAL A 1 288 ? 6.306 -2.223 39.514 1.00 28.31 288 VAL A N 1
ATOM 2281 C CA . VAL A 1 288 ? 6.307 -0.797 39.122 1.00 28.31 288 VAL A CA 1
ATOM 2282 C C . VAL A 1 288 ? 4.890 -0.225 39.144 1.00 28.31 288 VAL A C 1
ATOM 2284 O O . VAL A 1 288 ? 4.004 -0.687 38.426 1.00 28.31 288 VAL A O 1
ATOM 2287 N N . ASP A 1 289 ? 4.716 0.788 39.993 1.00 24.47 289 ASP A N 1
ATOM 2288 C CA . ASP A 1 289 ? 3.485 1.533 40.256 1.00 24.47 289 ASP A CA 1
ATOM 2289 C C . ASP A 1 289 ? 3.264 2.671 39.237 1.00 24.47 289 ASP A C 1
ATOM 2291 O O . ASP A 1 289 ? 4.208 3.239 38.677 1.00 24.47 289 ASP A O 1
ATOM 2295 N N . GLY A 1 290 ? 1.996 2.978 38.967 1.00 29.42 290 GLY A N 1
ATOM 2296 C CA . GLY A 1 290 ? 1.543 3.842 37.881 1.00 29.42 290 GLY A CA 1
ATOM 2297 C C . GLY A 1 290 ? 1.301 5.294 38.288 1.00 29.42 290 GLY A C 1
ATOM 2298 O O . GLY A 1 290 ? 0.849 5.592 39.385 1.00 29.42 290 GLY A O 1
ATOM 2299 N N . THR A 1 291 ? 1.496 6.225 37.348 1.00 24.22 291 THR A N 1
ATOM 2300 C CA . THR A 1 291 ? 0.904 7.571 37.433 1.00 24.22 291 THR A CA 1
ATOM 2301 C C . THR A 1 291 ? 0.413 8.040 36.061 1.00 24.22 291 THR A C 1
ATOM 2303 O O . THR A 1 291 ? 1.176 8.252 35.118 1.00 24.22 291 THR A O 1
ATOM 2306 N N . ALA A 1 292 ? -0.909 8.185 35.940 1.00 26.77 292 ALA A N 1
ATOM 2307 C CA . ALA A 1 292 ? -1.602 8.640 34.741 1.00 26.77 292 ALA A CA 1
ATOM 2308 C C . ALA A 1 292 ? -1.735 10.173 34.741 1.00 26.77 292 ALA A C 1
ATOM 2310 O O . ALA A 1 292 ? -2.478 10.746 35.533 1.00 26.77 292 ALA A O 1
ATOM 2311 N N . GLY A 1 293 ? -1.023 10.840 33.829 1.00 27.80 293 GLY A N 1
ATOM 2312 C CA . GLY A 1 293 ? -1.133 12.280 33.582 1.00 27.80 293 GLY A CA 1
ATOM 2313 C C . GLY A 1 293 ? -1.879 12.586 32.281 1.00 27.80 293 GLY A C 1
ATOM 2314 O O . GLY A 1 293 ? -1.456 12.199 31.190 1.00 27.80 293 GLY A O 1
ATOM 2315 N N . THR A 1 294 ? -2.979 13.327 32.382 1.00 33.19 294 THR A N 1
ATOM 2316 C CA . THR A 1 294 ? -3.784 13.863 31.276 1.00 33.19 294 THR A CA 1
ATOM 2317 C C . THR A 1 294 ? -2.972 14.846 30.418 1.00 33.19 294 THR A C 1
ATOM 2319 O O . THR A 1 294 ? -2.705 15.976 30.820 1.00 33.19 294 THR A O 1
ATOM 2322 N N . ARG A 1 295 ? -2.581 14.443 29.197 1.00 32.34 295 ARG A N 1
ATOM 2323 C CA . ARG A 1 295 ? -1.885 15.312 28.220 1.00 32.34 295 ARG A CA 1
ATOM 2324 C C . ARG A 1 295 ? -2.751 15.633 26.997 1.00 32.34 295 ARG A C 1
ATOM 2326 O O . ARG A 1 295 ? -3.358 14.746 26.397 1.00 32.34 295 ARG A O 1
ATOM 2333 N N . LYS A 1 296 ? -2.783 16.928 26.654 1.00 32.94 296 LYS A N 1
ATOM 2334 C CA . LYS A 1 296 ? -3.555 17.574 25.576 1.00 32.94 296 LYS A CA 1
ATOM 2335 C C . LYS A 1 296 ? -3.230 16.986 24.187 1.00 32.94 296 LYS A C 1
ATOM 2337 O O . LYS A 1 296 ? -2.074 16.698 23.877 1.00 32.94 296 LYS A O 1
ATOM 2342 N N . GLY A 1 297 ? -4.256 16.860 23.338 1.00 37.75 297 GLY A N 1
ATOM 2343 C CA . GLY A 1 297 ? -4.271 16.073 22.090 1.00 37.75 297 GLY A CA 1
ATOM 2344 C C . GLY A 1 297 ? -3.238 16.404 20.999 1.00 37.75 297 GLY A C 1
ATOM 2345 O O . GLY A 1 297 ? -3.003 15.565 20.136 1.00 37.75 297 GLY A O 1
ATOM 2346 N N . GLY A 1 298 ? -2.559 17.556 21.043 1.00 42.62 298 GLY A N 1
ATOM 2347 C CA . GLY A 1 298 ? -1.479 17.874 20.094 1.00 42.62 298 GLY A CA 1
ATOM 2348 C C . GLY A 1 298 ? -0.187 17.080 20.338 1.00 42.62 298 GLY A C 1
ATOM 2349 O O . GLY A 1 298 ? 0.485 16.674 19.396 1.00 42.62 298 GLY A O 1
ATOM 2350 N N . GLN A 1 299 ? 0.136 16.787 21.602 1.00 44.44 299 GLN A N 1
ATOM 2351 C CA . GLN A 1 299 ? 1.378 16.097 21.978 1.00 44.44 299 GLN A CA 1
ATOM 2352 C C . GLN A 1 299 ? 1.281 14.573 21.775 1.00 44.44 299 GLN A C 1
ATOM 2354 O O . GLN A 1 299 ? 2.277 13.916 21.474 1.00 44.44 299 GLN A O 1
ATOM 2359 N N . LYS A 1 300 ? 0.068 14.011 21.888 1.00 50.09 300 LYS A N 1
ATOM 2360 C CA . LYS A 1 300 ? -0.206 12.579 21.679 1.00 50.09 300 LYS A CA 1
ATOM 2361 C C . LYS A 1 300 ? -0.048 12.150 20.216 1.00 50.09 300 LYS A C 1
ATOM 2363 O O . LYS A 1 300 ? 0.523 11.094 19.967 1.00 50.09 300 LYS A O 1
ATOM 2368 N N . ARG A 1 301 ? -0.463 12.986 19.255 1.00 51.34 301 ARG A N 1
ATOM 2369 C CA . ARG A 1 301 ? -0.287 12.706 17.816 1.00 51.34 301 ARG A CA 1
ATOM 2370 C C . ARG A 1 301 ? 1.180 12.654 17.391 1.00 51.34 301 ARG A C 1
ATOM 2372 O O . ARG A 1 301 ? 1.555 11.761 16.641 1.00 51.34 301 ARG A O 1
ATOM 2379 N N . GLY A 1 302 ? 2.019 13.549 17.921 1.00 59.44 302 GLY A N 1
ATOM 2380 C CA . GLY A 1 302 ? 3.468 13.494 17.693 1.00 59.44 302 GLY A CA 1
ATOM 2381 C C . GLY A 1 302 ? 4.098 12.201 18.225 1.00 59.44 302 GLY A C 1
ATOM 2382 O O . GLY A 1 302 ? 4.948 11.610 17.567 1.00 59.44 302 GLY A O 1
ATOM 2383 N N . LEU A 1 303 ? 3.630 11.717 19.381 1.00 60.59 303 LEU A N 1
ATOM 2384 C CA . LEU A 1 303 ? 4.085 10.450 19.957 1.00 60.59 303 LEU A CA 1
ATOM 2385 C C . LEU A 1 303 ? 3.618 9.231 19.142 1.00 60.59 303 LEU A C 1
ATOM 2387 O O . LEU A 1 303 ? 4.396 8.301 18.962 1.00 60.59 303 LEU A O 1
ATOM 2391 N N . ALA A 1 304 ? 2.382 9.234 18.635 1.00 59.94 304 ALA A N 1
ATOM 2392 C CA . ALA A 1 304 ? 1.858 8.180 17.761 1.00 59.94 304 ALA A CA 1
ATOM 2393 C C . ALA A 1 304 ? 2.643 8.093 16.442 1.00 59.94 304 ALA A C 1
ATOM 2395 O O . ALA A 1 304 ? 3.201 7.046 16.126 1.00 59.94 304 ALA A O 1
ATOM 2396 N N . ALA A 1 305 ? 2.817 9.225 15.748 1.00 67.75 305 ALA A N 1
ATOM 2397 C CA . ALA A 1 305 ? 3.649 9.301 14.547 1.00 67.75 305 ALA A CA 1
ATOM 2398 C C . ALA A 1 305 ? 5.092 8.832 14.814 1.00 67.75 305 ALA A C 1
ATOM 2400 O O . ALA A 1 305 ? 5.679 8.126 13.996 1.00 67.75 305 ALA A O 1
ATOM 2401 N N . SER A 1 306 ? 5.644 9.155 15.989 1.00 78.31 306 SER A N 1
ATOM 2402 C CA . SER A 1 306 ? 6.960 8.670 16.412 1.00 78.31 306 SER A CA 1
ATOM 2403 C C . SER A 1 306 ? 6.998 7.155 16.642 1.00 78.31 306 SER A C 1
ATOM 2405 O O . SER A 1 306 ? 8.017 6.543 16.329 1.00 78.31 306 SER A O 1
ATOM 2407 N N . LYS A 1 307 ? 5.924 6.536 17.154 1.00 84.38 307 LYS A N 1
ATOM 2408 C CA . LYS A 1 307 ? 5.830 5.074 17.319 1.00 84.38 307 LYS A CA 1
ATOM 2409 C C . LYS A 1 307 ? 5.769 4.357 15.972 1.00 84.38 307 LYS A C 1
ATOM 2411 O O . LYS A 1 307 ? 6.511 3.399 15.778 1.00 84.38 307 LYS A O 1
ATOM 2416 N N . ASP A 1 308 ? 4.944 4.833 15.038 1.00 88.94 308 ASP A N 1
ATOM 2417 C CA . ASP A 1 308 ? 4.882 4.295 13.673 1.00 88.94 308 ASP A CA 1
ATOM 2418 C C . ASP A 1 308 ? 6.235 4.405 12.961 1.00 88.94 308 ASP A C 1
ATOM 2420 O O . ASP A 1 308 ? 6.699 3.438 12.360 1.00 88.94 308 ASP A O 1
ATOM 2424 N N . GLN A 1 309 ? 6.903 5.559 13.057 1.00 89.88 309 GLN A N 1
ATOM 2425 C CA . GLN A 1 309 ? 8.226 5.764 12.461 1.00 89.88 309 GLN A CA 1
ATOM 2426 C C . GLN A 1 309 ? 9.296 4.867 13.092 1.00 89.88 309 GLN A C 1
ATOM 2428 O O . GLN A 1 309 ? 10.102 4.279 12.370 1.00 89.88 309 GLN A O 1
ATOM 2433 N N . ALA A 1 310 ? 9.291 4.725 14.421 1.00 91.25 310 ALA A N 1
ATOM 2434 C CA . ALA A 1 310 ? 10.215 3.843 15.126 1.00 91.25 310 ALA A CA 1
ATOM 2435 C C . ALA A 1 310 ? 10.002 2.374 14.731 1.00 91.25 310 ALA A C 1
ATOM 2437 O O . ALA A 1 310 ? 10.971 1.669 14.445 1.00 91.25 310 ALA A O 1
ATOM 2438 N N . CYS A 1 311 ? 8.745 1.926 14.647 1.00 94.44 311 CYS A N 1
ATOM 2439 C CA . CYS A 1 311 ? 8.414 0.580 14.189 1.00 94.44 311 CYS A CA 1
ATOM 2440 C C . CYS A 1 311 ? 8.820 0.363 12.727 1.00 94.44 311 CYS A C 1
ATOM 2442 O O . CYS A 1 311 ? 9.481 -0.626 12.426 1.00 94.44 311 CYS A O 1
ATOM 2444 N N . MET A 1 312 ? 8.527 1.314 11.833 1.00 96.31 312 MET A N 1
ATOM 2445 C CA . MET A 1 312 ? 8.966 1.269 10.434 1.00 96.31 312 MET A CA 1
ATOM 2446 C C . MET A 1 312 ? 10.488 1.117 10.323 1.00 96.31 312 MET A C 1
ATOM 2448 O O . MET A 1 312 ? 10.980 0.268 9.580 1.00 96.31 312 MET A O 1
ATOM 2452 N N . ALA A 1 313 ? 11.248 1.912 11.080 1.00 96.31 313 ALA A N 1
ATOM 2453 C CA . ALA A 1 313 ? 12.703 1.827 11.091 1.00 96.31 313 ALA A CA 1
ATOM 2454 C C . ALA A 1 313 ? 13.185 0.470 11.631 1.00 96.31 313 ALA A C 1
ATOM 2456 O O . ALA A 1 313 ? 14.036 -0.160 11.005 1.00 96.31 313 ALA A O 1
ATOM 2457 N N . LYS A 1 314 ? 12.604 -0.028 12.733 1.00 96.31 314 LYS A N 1
ATOM 2458 C CA . LYS A 1 314 ? 12.906 -1.359 13.290 1.00 96.31 314 LYS A CA 1
ATOM 2459 C C . LYS A 1 314 ? 12.598 -2.473 12.283 1.00 96.31 314 LYS A C 1
ATOM 2461 O O . LYS A 1 314 ? 13.434 -3.348 12.078 1.00 96.31 314 LYS A O 1
ATOM 2466 N N . PHE A 1 315 ? 11.459 -2.397 11.596 1.00 97.00 315 PHE A N 1
ATOM 2467 C CA . PHE A 1 315 ? 11.051 -3.325 10.541 1.00 97.00 315 PHE A CA 1
ATOM 2468 C C . PHE A 1 315 ? 12.035 -3.350 9.367 1.00 97.00 315 PHE A C 1
ATOM 2470 O O . PHE A 1 315 ? 12.334 -4.421 8.853 1.00 97.00 315 PHE A O 1
ATOM 2477 N N . ILE A 1 316 ? 12.571 -2.196 8.958 1.00 97.19 316 ILE A N 1
ATOM 2478 C CA . ILE A 1 316 ? 13.539 -2.100 7.854 1.00 97.19 316 ILE A CA 1
ATOM 2479 C C . ILE A 1 316 ? 14.944 -2.568 8.269 1.00 97.19 316 ILE A C 1
ATOM 2481 O O . ILE A 1 316 ? 15.672 -3.119 7.444 1.00 97.19 316 ILE A O 1
ATOM 2485 N N . VAL A 1 317 ? 15.361 -2.292 9.508 1.00 95.94 317 VAL A N 1
ATOM 2486 C CA . VAL A 1 317 ? 16.740 -2.521 9.981 1.00 95.94 317 VAL A CA 1
ATOM 2487 C C . VAL A 1 317 ? 16.943 -3.920 10.560 1.00 95.94 317 VAL A C 1
ATOM 2489 O O . VAL A 1 317 ? 18.081 -4.388 10.592 1.00 95.94 317 VAL A O 1
ATOM 2492 N N . THR A 1 318 ? 15.881 -4.572 11.042 1.00 95.00 318 THR A N 1
ATOM 2493 C CA . THR A 1 318 ? 15.993 -5.872 11.712 1.00 95.00 318 THR A CA 1
ATOM 2494 C C . THR A 1 318 ? 16.713 -6.905 10.843 1.00 95.00 318 THR A C 1
ATOM 2496 O O . THR A 1 318 ? 16.515 -6.980 9.632 1.00 95.00 318 THR A O 1
ATOM 2499 N N . GLU A 1 319 ? 17.553 -7.710 11.490 1.00 93.44 319 GLU A N 1
ATOM 2500 C CA . GLU A 1 319 ? 18.168 -8.911 10.911 1.00 93.44 319 GLU A CA 1
ATOM 2501 C C . GLU A 1 319 ? 17.441 -10.188 11.367 1.00 93.44 319 GLU A C 1
ATOM 2503 O O . GLU A 1 319 ? 17.753 -11.277 10.888 1.00 93.44 319 GLU A O 1
ATOM 2508 N N . ARG A 1 320 ? 16.488 -10.054 12.303 1.00 94.06 320 ARG A N 1
ATOM 2509 C CA . ARG A 1 320 ? 15.587 -11.123 12.750 1.00 94.06 320 ARG A CA 1
ATOM 2510 C C . ARG A 1 320 ? 14.346 -11.187 11.847 1.00 94.06 320 ARG A C 1
ATOM 2512 O O . ARG A 1 320 ? 14.285 -10.508 10.820 1.00 94.06 320 ARG A O 1
ATOM 2519 N N . CYS A 1 321 ? 13.351 -12.000 12.195 1.00 94.50 321 CYS A N 1
ATOM 2520 C CA . CYS A 1 321 ? 12.142 -12.136 11.386 1.00 94.50 321 CYS A CA 1
ATOM 2521 C C . CYS A 1 321 ?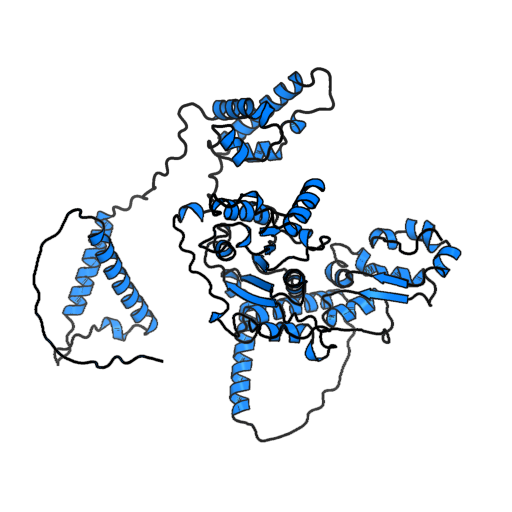 11.411 -10.787 11.237 1.00 94.50 321 CYS A C 1
ATOM 2523 O O . CYS A 1 321 ? 11.222 -10.066 12.214 1.00 94.50 321 CYS A O 1
ATOM 2525 N N . HIS A 1 322 ? 10.946 -10.450 10.028 1.00 95.44 322 HIS A N 1
ATOM 2526 C CA . HIS A 1 322 ? 10.164 -9.226 9.802 1.00 95.44 322 HIS A CA 1
ATOM 2527 C C . HIS A 1 322 ? 8.797 -9.232 10.509 1.00 95.44 322 HIS A C 1
ATOM 2529 O O . HIS A 1 322 ? 8.235 -8.161 10.739 1.00 95.44 322 HIS A O 1
ATOM 2535 N N . TRP A 1 323 ? 8.282 -10.407 10.887 1.00 94.12 323 TRP A N 1
ATOM 2536 C CA . TRP A 1 323 ? 7.064 -10.516 11.691 1.00 94.12 323 TRP A CA 1
ATOM 2537 C C . TRP A 1 323 ? 7.259 -10.065 13.140 1.00 94.12 323 TRP A C 1
ATOM 2539 O O . TRP A 1 323 ? 6.309 -9.562 13.714 1.00 94.12 323 TRP A O 1
ATOM 2549 N N . GLU A 1 324 ? 8.467 -10.125 13.711 1.00 94.69 324 GLU A N 1
ATOM 2550 C CA . GLU A 1 324 ? 8.708 -9.705 15.105 1.00 94.69 324 GLU A CA 1
ATOM 2551 C C . GLU A 1 324 ? 8.315 -8.237 15.371 1.00 94.69 324 GLU A C 1
ATOM 2553 O O . GLU A 1 324 ? 7.430 -8.001 16.194 1.00 94.69 324 GLU A O 1
ATOM 2558 N N . PRO A 1 325 ? 8.877 -7.224 14.673 1.00 94.75 325 PRO A N 1
ATOM 2559 C CA . PRO A 1 325 ? 8.478 -5.833 14.896 1.00 94.75 325 PRO A CA 1
ATOM 2560 C C . PRO A 1 325 ? 7.024 -5.550 14.495 1.00 94.75 325 PRO A C 1
ATOM 2562 O O . PRO A 1 325 ? 6.418 -4.620 15.027 1.00 94.75 325 PRO A O 1
ATOM 2565 N N . TRP A 1 326 ? 6.461 -6.330 13.567 1.00 95.00 326 TRP A N 1
ATOM 2566 C CA . TRP A 1 326 ? 5.053 -6.230 13.185 1.00 95.00 326 TRP A CA 1
ATOM 2567 C C . TRP A 1 326 ? 4.143 -6.702 14.324 1.00 95.00 326 TRP A C 1
ATOM 2569 O O . TRP A 1 326 ? 3.228 -5.982 14.728 1.00 95.00 326 TRP A O 1
ATOM 2579 N N . ASP A 1 327 ? 4.399 -7.897 14.850 1.00 93.94 327 ASP A N 1
ATOM 2580 C CA . ASP A 1 327 ? 3.620 -8.523 15.913 1.00 93.94 327 ASP A CA 1
ATOM 2581 C C . ASP A 1 327 ? 3.745 -7.747 17.222 1.00 93.94 327 ASP A C 1
ATOM 2583 O O . ASP A 1 327 ? 2.739 -7.548 17.900 1.00 93.94 327 ASP A O 1
ATOM 2587 N N . GLU A 1 328 ? 4.929 -7.215 17.529 1.00 93.38 328 GLU A N 1
ATOM 2588 C CA . GLU A 1 328 ? 5.156 -6.323 18.668 1.00 93.38 328 GLU A CA 1
ATOM 2589 C C . GLU A 1 328 ? 4.325 -5.036 18.557 1.00 93.38 328 GLU A C 1
ATOM 2591 O O . GLU A 1 328 ? 3.642 -4.648 19.507 1.00 93.38 328 GLU A O 1
ATOM 2596 N N . PHE A 1 329 ? 4.326 -4.382 17.388 1.00 93.06 329 PHE A N 1
ATOM 2597 C CA . PHE A 1 329 ? 3.604 -3.122 17.188 1.00 93.06 329 PHE A CA 1
ATOM 2598 C C . PHE A 1 329 ? 2.090 -3.272 17.354 1.00 93.06 329 PHE A C 1
ATOM 2600 O O . PHE A 1 329 ? 1.437 -2.401 17.937 1.00 93.06 329 PHE A O 1
ATOM 2607 N N . PHE A 1 330 ? 1.529 -4.383 16.869 1.00 92.44 330 PHE A N 1
ATOM 2608 C CA . PHE A 1 330 ? 0.106 -4.686 17.017 1.00 92.44 330 PHE A CA 1
ATOM 2609 C C . PHE A 1 330 ? -0.230 -5.508 18.260 1.00 92.44 330 PHE A C 1
ATOM 2611 O O . PHE A 1 330 ? -1.416 -5.718 18.500 1.00 92.44 330 PHE A O 1
ATOM 2618 N N . GLN A 1 331 ? 0.759 -5.943 19.046 1.00 92.69 331 GLN A N 1
ATOM 2619 C CA . GLN A 1 331 ? 0.601 -6.868 20.176 1.00 92.69 331 GLN A CA 1
ATOM 2620 C C . GLN A 1 331 ? -0.160 -8.149 19.790 1.00 92.69 331 GLN A C 1
ATOM 2622 O O . GLN A 1 331 ? -1.041 -8.604 20.519 1.00 92.69 331 GLN A O 1
ATOM 2627 N N . ASN A 1 332 ? 0.154 -8.723 18.624 1.00 91.56 332 ASN A N 1
ATOM 2628 C CA . ASN A 1 332 ? -0.592 -9.853 18.054 1.00 91.56 332 ASN A CA 1
ATOM 2629 C C . ASN A 1 332 ? -0.628 -11.086 18.974 1.00 91.56 332 ASN A C 1
ATOM 2631 O O . ASN A 1 332 ? -1.618 -11.810 18.962 1.00 91.56 332 ASN A O 1
ATOM 2635 N N . GLU A 1 333 ? 0.381 -11.283 19.823 1.00 90.31 333 GLU A N 1
ATOM 2636 C CA . GLU A 1 333 ? 0.432 -12.379 20.804 1.00 90.31 333 GLU A CA 1
ATOM 2637 C C . GLU A 1 333 ? -0.704 -12.335 21.840 1.00 90.31 333 GLU A C 1
ATOM 2639 O O . GLU A 1 333 ? -1.138 -13.373 22.332 1.00 90.31 333 GLU A O 1
ATOM 2644 N N . ARG A 1 334 ? -1.207 -11.137 22.169 1.00 90.50 334 ARG A N 1
ATOM 2645 C CA . ARG A 1 334 ? -2.312 -10.947 23.129 1.00 90.50 334 ARG A CA 1
ATOM 2646 C C . ARG A 1 334 ? -3.685 -11.063 22.472 1.00 90.50 334 ARG A C 1
ATOM 2648 O O . ARG A 1 334 ? -4.701 -11.106 23.165 1.00 90.50 334 ARG A O 1
ATOM 2655 N N . LYS A 1 335 ? -3.724 -11.058 21.140 1.00 90.94 335 LYS A N 1
ATOM 2656 C CA . LYS A 1 335 ? -4.955 -11.024 20.352 1.00 90.94 335 LYS A CA 1
ATOM 2657 C C . LYS A 1 335 ? -5.453 -12.428 20.085 1.00 90.94 335 LYS A C 1
ATOM 2659 O O . LYS A 1 335 ? -4.714 -13.408 20.149 1.00 90.94 335 LYS A O 1
ATOM 2664 N N . ARG A 1 336 ? -6.737 -12.532 19.742 1.00 88.75 336 ARG A N 1
ATOM 2665 C CA . ARG A 1 336 ? -7.290 -13.815 19.311 1.00 88.75 336 ARG A CA 1
ATOM 2666 C C . ARG A 1 336 ? -6.541 -14.281 18.058 1.00 88.75 336 ARG A C 1
ATOM 2668 O O . ARG A 1 336 ? -6.316 -13.463 17.157 1.00 88.75 336 ARG A O 1
ATOM 2675 N N . PRO A 1 337 ? -6.178 -15.571 17.978 1.00 81.50 337 PRO A N 1
ATOM 2676 C CA . PRO A 1 337 ? -5.484 -16.094 16.817 1.00 81.50 337 PRO A CA 1
ATOM 2677 C C . PRO A 1 337 ? -6.361 -15.949 15.576 1.00 81.50 337 PRO A C 1
ATOM 2679 O O . PRO A 1 337 ? -7.594 -15.966 15.644 1.00 81.50 337 PRO A O 1
ATOM 2682 N N . ILE A 1 338 ? -5.711 -15.813 14.427 1.00 76.94 338 ILE A N 1
ATOM 2683 C CA . ILE A 1 338 ? -6.385 -15.817 13.132 1.00 76.94 338 ILE A CA 1
ATOM 2684 C C . ILE A 1 338 ? -7.234 -17.083 12.957 1.00 76.94 338 ILE A C 1
ATOM 2686 O O . ILE A 1 338 ? -6.854 -18.178 13.362 1.00 76.94 338 ILE A O 1
ATOM 2690 N N . LEU A 1 339 ? -8.392 -16.934 12.311 1.00 71.38 339 LEU A N 1
ATOM 2691 C CA . LEU A 1 339 ? -9.349 -18.030 12.109 1.00 71.38 339 LEU A CA 1
ATOM 2692 C C . LEU A 1 339 ? -8.864 -19.101 11.117 1.00 71.38 339 LEU A C 1
ATOM 2694 O O . LEU A 1 339 ? -9.484 -20.155 11.008 1.00 71.38 339 LEU A O 1
ATOM 2698 N N . TYR A 1 340 ? -7.788 -18.829 10.376 1.00 69.94 340 TYR A N 1
ATOM 2699 C CA . TYR A 1 340 ? -7.292 -19.694 9.311 1.00 69.94 340 TYR A CA 1
ATOM 2700 C C . TYR A 1 340 ? -5.906 -20.230 9.683 1.00 69.94 340 TYR A C 1
ATOM 2702 O O . TYR A 1 340 ? -5.017 -19.423 9.968 1.00 69.94 340 TYR A O 1
ATOM 2710 N N . PRO A 1 341 ? -5.697 -21.558 9.679 1.00 65.44 341 PRO A N 1
ATOM 2711 C CA . PRO A 1 341 ? -4.394 -22.131 9.981 1.00 65.44 341 PRO A CA 1
ATOM 2712 C C . PRO A 1 341 ? -3.363 -21.760 8.898 1.00 65.44 341 PRO A C 1
ATOM 2714 O O . PRO A 1 341 ? -3.742 -21.504 7.750 1.00 65.44 341 PRO A O 1
ATOM 2717 N N . PRO A 1 342 ? -2.059 -21.753 9.231 1.00 67.31 342 PRO A N 1
ATOM 2718 C CA . PRO A 1 342 ? -0.998 -21.589 8.245 1.00 67.31 342 PRO A CA 1
ATOM 2719 C C . PRO A 1 342 ? -1.108 -22.618 7.119 1.00 67.31 342 PRO A C 1
ATOM 2721 O O . PRO A 1 342 ? -1.495 -23.767 7.341 1.00 67.31 342 PRO A O 1
ATOM 2724 N N . LEU A 1 343 ? -0.734 -22.214 5.906 1.00 67.56 343 LEU A N 1
ATOM 2725 C CA . LEU A 1 343 ? -0.762 -23.099 4.748 1.00 67.56 343 LEU A CA 1
ATOM 2726 C C . LEU A 1 343 ? 0.210 -24.267 4.934 1.00 67.56 343 LEU A C 1
ATOM 2728 O O . LEU A 1 343 ? 1.424 -24.070 5.021 1.00 67.56 343 LEU A O 1
ATOM 2732 N N . ALA A 1 344 ? -0.325 -25.490 4.965 1.00 64.06 344 ALA A N 1
ATOM 2733 C CA . ALA A 1 344 ? 0.480 -26.700 5.067 1.00 64.06 344 ALA A CA 1
ATOM 2734 C C . ALA A 1 344 ? 1.506 -26.748 3.919 1.00 64.06 344 ALA A C 1
ATOM 2736 O O . ALA A 1 344 ? 1.147 -26.719 2.745 1.00 64.06 344 ALA A O 1
ATOM 2737 N N . GLY A 1 345 ? 2.795 -26.793 4.265 1.00 62.44 345 GLY A N 1
ATOM 2738 C CA . GLY A 1 345 ? 3.895 -26.891 3.300 1.00 62.44 345 GLY A CA 1
ATOM 2739 C C . GLY A 1 345 ? 4.435 -25.565 2.744 1.00 62.44 345 GLY A C 1
ATOM 2740 O O . GLY A 1 345 ? 5.477 -25.588 2.088 1.00 62.44 345 GLY A O 1
ATOM 2741 N N . ILE A 1 346 ? 3.823 -24.409 3.031 1.00 62.09 346 ILE A N 1
ATOM 2742 C CA . ILE A 1 346 ? 4.352 -23.105 2.591 1.00 62.09 346 ILE A CA 1
ATOM 2743 C C . ILE A 1 346 ? 5.309 -22.550 3.649 1.00 62.09 346 ILE A C 1
ATOM 2745 O O . ILE A 1 346 ? 4.895 -22.061 4.693 1.00 62.09 346 ILE A O 1
ATOM 2749 N N . LYS A 1 347 ? 6.615 -22.617 3.365 1.00 64.56 347 LYS A N 1
ATOM 2750 C CA . LYS A 1 347 ? 7.700 -22.202 4.280 1.00 64.56 347 LYS A CA 1
ATOM 2751 C C . LYS A 1 347 ? 8.190 -20.759 4.085 1.00 64.56 347 LYS A C 1
ATOM 2753 O O . LYS A 1 347 ? 9.175 -20.351 4.695 1.00 64.56 347 LYS A O 1
ATOM 2758 N N . ARG A 1 348 ? 7.559 -19.979 3.204 1.00 78.88 348 ARG A N 1
ATOM 2759 C CA . ARG A 1 348 ? 8.082 -18.673 2.776 1.00 78.88 348 ARG A CA 1
ATOM 2760 C C . ARG A 1 348 ? 7.671 -17.556 3.744 1.00 78.88 348 ARG A C 1
ATOM 2762 O O . ARG A 1 348 ? 6.715 -16.839 3.488 1.00 78.88 348 ARG A O 1
ATOM 2769 N N . CYS A 1 349 ? 8.404 -17.442 4.852 1.00 89.94 349 CYS A N 1
ATOM 2770 C CA . CYS A 1 349 ? 8.174 -16.461 5.919 1.00 89.94 349 CYS A CA 1
ATOM 2771 C C . CYS A 1 349 ? 8.628 -15.039 5.526 1.00 89.94 349 CYS A C 1
ATOM 2773 O O . CYS A 1 349 ? 7.815 -14.187 5.171 1.00 89.94 349 CYS A O 1
ATOM 2775 N N . CYS A 1 350 ? 9.935 -14.774 5.556 1.00 93.75 350 CYS A N 1
ATOM 2776 C CA . CYS A 1 350 ? 10.523 -13.517 5.103 1.00 93.75 350 CYS A CA 1
ATOM 2777 C C . CYS A 1 350 ? 11.974 -13.717 4.645 1.00 93.75 350 CYS A C 1
ATOM 2779 O O . CYS A 1 350 ? 12.574 -14.762 4.915 1.00 93.75 350 CYS A O 1
ATOM 2781 N N . ASP A 1 351 ? 12.535 -12.726 3.959 1.00 93.25 351 ASP A N 1
ATOM 2782 C CA . ASP A 1 351 ? 13.906 -12.759 3.437 1.00 93.25 351 ASP A CA 1
ATOM 2783 C C . ASP A 1 351 ? 14.993 -12.811 4.520 1.00 93.25 351 ASP A C 1
ATOM 2785 O O . ASP A 1 351 ? 16.079 -13.325 4.252 1.00 93.25 351 ASP A O 1
ATOM 2789 N N . ASN A 1 352 ? 14.707 -12.381 5.750 1.00 94.19 352 ASN A N 1
ATOM 2790 C CA . ASN A 1 352 ? 15.605 -12.599 6.888 1.00 94.19 352 ASN A CA 1
ATOM 2791 C C . ASN A 1 352 ? 15.592 -14.048 7.405 1.00 94.19 352 ASN A C 1
ATOM 2793 O O . ASN A 1 352 ? 16.639 -14.551 7.810 1.00 94.19 352 ASN A O 1
ATOM 2797 N N . CYS A 1 353 ? 14.441 -14.731 7.371 1.00 92.25 353 CYS A N 1
ATOM 2798 C CA . CYS A 1 353 ? 14.321 -16.115 7.847 1.00 92.25 353 CYS A CA 1
ATOM 2799 C C . CYS A 1 353 ? 14.942 -17.125 6.879 1.00 92.25 353 CYS A C 1
ATOM 2801 O O . CYS A 1 353 ? 15.585 -18.074 7.318 1.00 92.25 353 CYS A O 1
ATOM 2803 N N . ASP A 1 354 ? 14.743 -16.935 5.572 1.00 88.44 354 ASP A N 1
ATOM 2804 C CA . ASP A 1 354 ? 15.335 -17.796 4.549 1.00 88.44 354 ASP A CA 1
ATOM 2805 C C . ASP A 1 354 ? 15.611 -17.009 3.264 1.00 88.44 354 ASP A C 1
ATOM 2807 O O . ASP A 1 354 ? 14.745 -16.833 2.406 1.00 88.44 354 ASP A O 1
ATOM 2811 N N . LYS A 1 355 ? 16.860 -16.564 3.106 1.00 84.88 355 LYS A N 1
ATOM 2812 C CA . LYS A 1 355 ? 17.308 -15.785 1.943 1.00 84.88 355 LYS A CA 1
ATOM 2813 C C . LYS A 1 355 ? 17.186 -16.551 0.625 1.00 84.88 355 LYS A C 1
ATOM 2815 O O . LYS A 1 355 ? 17.020 -15.920 -0.419 1.00 84.88 355 LYS A O 1
ATOM 2820 N N . ALA A 1 356 ? 17.268 -17.884 0.644 1.00 83.69 356 ALA A N 1
ATOM 2821 C CA . ALA A 1 356 ? 17.222 -18.689 -0.575 1.00 83.69 356 ALA A CA 1
ATOM 2822 C C . ALA A 1 356 ? 15.832 -18.659 -1.228 1.00 83.69 356 ALA A C 1
ATOM 2824 O O . ALA A 1 356 ? 15.724 -18.754 -2.449 1.00 83.69 356 ALA A O 1
ATOM 2825 N N . LEU A 1 357 ? 14.774 -18.441 -0.437 1.00 82.38 357 LEU A N 1
ATOM 2826 C CA . LEU A 1 357 ? 13.402 -18.293 -0.932 1.00 82.38 357 LEU A CA 1
ATOM 2827 C C . LEU A 1 357 ? 13.096 -16.889 -1.482 1.00 82.38 357 LEU A C 1
ATOM 2829 O O . LEU A 1 357 ? 11.989 -16.644 -1.967 1.00 82.38 357 LEU A O 1
ATOM 2833 N N . PHE A 1 358 ? 14.043 -15.951 -1.420 1.00 83.12 358 PHE A N 1
ATOM 2834 C CA . PHE A 1 358 ? 13.895 -14.589 -1.941 1.00 83.12 358 PHE A CA 1
ATOM 2835 C C . PHE A 1 358 ? 15.080 -14.215 -2.841 1.00 83.12 358 PHE A C 1
ATOM 2837 O O . PHE A 1 358 ? 15.789 -13.244 -2.559 1.00 83.12 358 PHE A O 1
ATOM 2844 N N . PRO A 1 359 ? 15.316 -14.960 -3.942 1.00 68.75 359 PRO A N 1
ATOM 2845 C CA . PRO A 1 359 ? 16.398 -14.637 -4.856 1.00 68.75 359 PRO A CA 1
ATOM 2846 C C . PRO A 1 359 ? 16.148 -13.252 -5.461 1.00 68.75 359 PRO A C 1
ATOM 2848 O O . PRO A 1 359 ? 15.156 -13.011 -6.148 1.00 68.75 359 PRO A O 1
ATOM 2851 N N . VAL A 1 360 ? 17.053 -12.313 -5.187 1.00 63.88 360 VAL A N 1
ATOM 2852 C CA . VAL A 1 360 ? 17.068 -11.021 -5.873 1.00 63.88 360 VAL A CA 1
ATOM 2853 C C . VAL A 1 360 ? 17.898 -11.210 -7.128 1.00 63.88 360 VAL A C 1
ATOM 2855 O O . VAL A 1 360 ? 19.130 -11.212 -7.066 1.00 63.88 360 VAL A O 1
ATOM 2858 N N . GLU A 1 361 ? 17.224 -11.399 -8.256 1.00 59.84 361 GLU A N 1
ATOM 2859 C CA . GLU A 1 361 ? 17.891 -11.545 -9.543 1.00 59.84 361 GLU A CA 1
ATOM 2860 C C . GLU A 1 361 ? 18.820 -10.358 -9.817 1.00 59.84 361 GLU A C 1
ATOM 2862 O O . GLU A 1 361 ? 18.526 -9.196 -9.510 1.00 59.84 361 GLU A O 1
ATOM 2867 N N . THR A 1 362 ? 19.987 -10.661 -10.385 1.00 55.75 362 THR A N 1
ATOM 2868 C CA . THR A 1 362 ? 20.897 -9.614 -10.839 1.00 55.75 362 THR A CA 1
ATOM 2869 C C . THR A 1 362 ? 20.312 -9.033 -12.113 1.00 55.75 362 THR A C 1
ATOM 2871 O O . THR A 1 362 ? 20.318 -9.683 -13.154 1.00 55.75 362 THR A O 1
ATOM 2874 N N . ILE A 1 363 ? 19.804 -7.806 -12.022 1.00 59.12 363 ILE A N 1
ATOM 2875 C CA . ILE A 1 363 ? 19.263 -7.079 -13.168 1.00 59.12 363 ILE A CA 1
ATOM 2876 C C . ILE A 1 363 ? 20.418 -6.822 -14.140 1.00 59.12 363 ILE A C 1
ATOM 2878 O O . ILE A 1 363 ? 21.236 -5.920 -13.940 1.00 59.12 363 ILE A O 1
ATOM 2882 N N . SER A 1 364 ? 20.520 -7.654 -15.176 1.00 48.28 364 SER A N 1
ATOM 2883 C CA . SER A 1 364 ? 21.472 -7.461 -16.265 1.00 48.28 364 SER A CA 1
ATOM 2884 C C . SER A 1 364 ? 20.825 -6.556 -17.302 1.00 48.28 364 SER A C 1
ATOM 2886 O O . SER A 1 364 ? 19.971 -6.932 -18.098 1.00 48.28 364 SER A O 1
ATOM 2888 N N . VAL A 1 365 ? 21.184 -5.285 -17.228 1.00 49.59 365 VAL A N 1
ATOM 2889 C CA . VAL A 1 365 ? 20.614 -4.268 -18.099 1.00 49.59 365 VAL A CA 1
ATOM 2890 C C . VAL A 1 365 ? 21.384 -4.322 -19.409 1.00 49.59 365 VAL A C 1
ATOM 2892 O O . VAL A 1 365 ? 22.462 -3.741 -19.525 1.00 49.59 365 VAL A O 1
ATOM 2895 N N . THR A 1 366 ? 20.840 -5.025 -20.399 1.00 46.00 366 THR A N 1
ATOM 2896 C CA . THR A 1 366 ? 21.444 -5.173 -21.735 1.00 46.00 366 THR A CA 1
ATOM 2897 C C . THR A 1 366 ? 21.629 -3.834 -22.455 1.00 46.00 366 THR A C 1
ATOM 2899 O O . THR A 1 366 ? 22.499 -3.710 -23.314 1.00 46.00 366 THR A O 1
ATOM 2902 N N . ASN A 1 367 ? 20.890 -2.791 -22.056 1.00 46.72 367 ASN A N 1
ATOM 2903 C CA . ASN A 1 367 ? 21.089 -1.421 -22.520 1.00 46.72 367 ASN A CA 1
ATOM 2904 C C . ASN A 1 367 ? 20.945 -0.397 -21.373 1.00 46.72 367 ASN A C 1
ATOM 2906 O O . ASN A 1 367 ? 19.842 0.084 -21.110 1.00 46.72 367 ASN A O 1
ATOM 2910 N N . PRO A 1 368 ? 22.043 0.016 -20.705 1.00 44.41 368 PRO A N 1
ATOM 2911 C CA . PRO A 1 368 ? 22.017 1.018 -19.629 1.00 44.41 368 PRO A CA 1
ATOM 2912 C C . PRO A 1 368 ? 21.399 2.368 -20.028 1.00 44.41 368 PRO A C 1
ATOM 2914 O O . PRO A 1 368 ? 21.084 3.189 -19.167 1.00 44.41 368 PRO A O 1
ATOM 2917 N N . GLY A 1 369 ? 21.243 2.625 -21.333 1.00 43.94 369 GLY A N 1
ATOM 2918 C CA . GLY A 1 369 ? 20.525 3.782 -21.858 1.00 43.94 369 GLY A CA 1
ATOM 2919 C C . GLY A 1 369 ? 19.013 3.745 -21.622 1.00 43.94 369 GLY A C 1
ATOM 2920 O O . GLY A 1 369 ? 18.429 4.820 -21.564 1.00 43.94 369 GLY A O 1
ATOM 2921 N N . MET A 1 370 ? 18.411 2.562 -21.446 1.00 40.75 370 MET A N 1
ATOM 2922 C CA . MET A 1 370 ? 16.974 2.379 -21.180 1.00 40.75 370 MET A CA 1
ATOM 2923 C C . MET A 1 370 ? 16.594 2.588 -19.709 1.00 40.75 370 MET A C 1
ATOM 2925 O O . MET A 1 370 ? 15.453 2.924 -19.422 1.00 40.75 370 MET A O 1
ATOM 2929 N N . LEU A 1 371 ? 17.551 2.442 -18.783 1.00 40.53 371 LEU A N 1
ATOM 2930 C CA . LEU A 1 371 ? 17.355 2.755 -17.360 1.00 40.53 371 LEU A CA 1
ATOM 2931 C C . LEU A 1 371 ? 17.540 4.223 -17.023 1.00 40.53 371 LEU A C 1
ATOM 2933 O O . LEU A 1 371 ? 17.189 4.671 -15.939 1.00 40.53 371 LEU A O 1
ATOM 2937 N N . LYS A 1 372 ? 18.121 5.006 -17.923 1.00 40.34 372 LYS A N 1
ATOM 2938 C CA . LYS A 1 372 ? 17.916 6.437 -17.805 1.00 40.34 372 LYS A CA 1
ATOM 2939 C C . LYS A 1 372 ? 16.486 6.626 -18.269 1.00 40.34 372 LYS A C 1
ATOM 2941 O O . LYS A 1 372 ? 16.252 6.541 -19.472 1.00 40.34 372 LYS A O 1
ATOM 2946 N N . ALA A 1 373 ? 15.560 6.920 -17.349 1.00 41.09 373 ALA A N 1
ATOM 2947 C CA . ALA A 1 373 ? 14.485 7.828 -17.712 1.00 41.09 373 ALA A CA 1
ATOM 2948 C C . ALA A 1 373 ? 15.221 8.970 -18.400 1.00 41.09 373 ALA A C 1
ATOM 2950 O O . ALA A 1 373 ? 16.050 9.652 -17.785 1.00 41.09 373 ALA A O 1
ATOM 2951 N N . GLY A 1 374 ? 15.131 9.017 -19.731 1.00 38.62 374 GLY A N 1
ATOM 2952 C CA . GLY A 1 374 ? 15.830 10.040 -20.466 1.00 38.62 374 GLY A CA 1
ATOM 2953 C C . GLY A 1 374 ? 15.337 11.311 -19.818 1.00 38.62 374 GLY A C 1
ATOM 2954 O O . GLY A 1 374 ? 14.131 11.551 -19.837 1.00 38.62 374 GLY A O 1
ATOM 2955 N N . ARG A 1 375 ? 16.223 12.098 -19.192 1.00 43.09 375 ARG A N 1
ATOM 2956 C CA . ARG A 1 375 ? 15.915 13.507 -18.991 1.00 43.09 375 ARG A CA 1
ATOM 2957 C C . ARG A 1 375 ? 15.570 13.962 -20.394 1.00 43.09 375 ARG A C 1
ATOM 2959 O O . ARG A 1 375 ? 16.486 14.115 -21.205 1.00 43.09 375 ARG A O 1
ATOM 2966 N N . ARG A 1 376 ? 14.272 14.036 -20.716 1.00 51.50 376 ARG A N 1
ATOM 2967 C CA . ARG A 1 376 ? 13.808 14.603 -21.972 1.00 51.50 376 ARG A CA 1
ATOM 2968 C C . ARG A 1 376 ? 14.460 15.965 -21.935 1.00 51.50 376 ARG A C 1
ATOM 2970 O O . ARG A 1 376 ? 14.229 16.727 -20.996 1.00 51.50 376 ARG A O 1
ATOM 2977 N N . ALA A 1 377 ? 15.444 16.170 -22.807 1.00 52.44 377 ALA A N 1
ATOM 2978 C CA . ALA A 1 377 ? 16.172 17.420 -22.815 1.00 52.44 377 ALA A CA 1
ATOM 2979 C C . ALA A 1 377 ? 15.092 18.479 -23.001 1.00 52.44 377 ALA A C 1
ATOM 2981 O O . ALA A 1 377 ? 14.406 18.439 -24.017 1.00 52.44 377 ALA A O 1
ATOM 2982 N N . LYS A 1 378 ? 14.853 19.317 -21.988 1.00 61.09 378 LYS A N 1
ATOM 2983 C CA . LYS A 1 378 ? 13.835 20.356 -22.111 1.00 61.09 378 LYS A CA 1
ATOM 2984 C C . LYS A 1 378 ? 14.210 21.194 -23.326 1.00 61.09 378 LYS A C 1
ATOM 2986 O O . LYS A 1 378 ? 15.396 21.494 -23.513 1.00 61.09 378 LYS A O 1
ATOM 2991 N N . ALA A 1 379 ? 13.229 21.489 -24.172 1.00 71.50 379 ALA A N 1
ATOM 2992 C CA . ALA A 1 379 ? 13.443 22.450 -25.241 1.00 71.50 379 ALA A CA 1
ATOM 2993 C C . ALA A 1 379 ? 13.967 23.766 -24.619 1.00 71.50 379 ALA A C 1
ATOM 2995 O O . ALA A 1 379 ? 13.551 24.104 -23.505 1.00 71.50 379 ALA A O 1
ATOM 2996 N N . PRO A 1 380 ? 14.903 24.481 -25.270 1.00 80.56 380 PRO A N 1
ATOM 2997 C CA . PRO A 1 380 ? 15.223 25.856 -24.898 1.00 80.56 380 PRO A CA 1
ATOM 2998 C C . PRO A 1 380 ? 13.933 26.668 -24.750 1.00 80.56 380 PRO A C 1
ATOM 3000 O O . PRO A 1 380 ? 13.010 26.475 -25.539 1.00 80.56 380 PRO A O 1
ATOM 3003 N N . GLU A 1 381 ? 13.854 27.560 -23.760 1.00 81.50 381 GLU A N 1
ATOM 3004 C CA . GLU A 1 381 ? 12.600 28.267 -23.446 1.00 81.50 381 GLU A CA 1
ATOM 3005 C C . GLU A 1 381 ? 12.065 29.064 -24.647 1.00 81.50 381 GLU A C 1
ATOM 3007 O O . GLU A 1 381 ? 10.863 29.103 -24.874 1.00 81.50 381 GLU A O 1
ATOM 3012 N N . GLU A 1 382 ? 12.959 29.604 -25.476 1.00 81.44 382 GLU A N 1
ATOM 3013 C CA . GLU A 1 382 ? 12.622 30.277 -26.734 1.00 81.44 382 GLU A CA 1
ATOM 3014 C C . GLU A 1 382 ? 11.916 29.341 -27.733 1.00 81.44 382 GLU A C 1
ATOM 3016 O O . GLU A 1 382 ? 10.885 29.688 -28.307 1.00 81.44 382 GLU A O 1
ATOM 3021 N N . GLN A 1 383 ? 12.413 28.109 -27.879 1.00 81.75 383 GLN A N 1
ATOM 3022 C CA . GLN A 1 383 ? 11.798 27.083 -28.724 1.00 81.75 383 GLN A CA 1
ATOM 3023 C C . GLN A 1 383 ? 10.471 26.597 -28.127 1.00 81.75 383 GLN A C 1
ATOM 3025 O O . GLN A 1 383 ? 9.502 26.395 -28.855 1.00 81.75 383 GLN A O 1
ATOM 3030 N N . ALA A 1 384 ? 10.409 26.426 -26.804 1.00 84.00 384 ALA A N 1
ATOM 3031 C CA . ALA A 1 384 ? 9.180 26.050 -26.116 1.00 84.00 384 ALA A CA 1
ATOM 3032 C C . ALA A 1 384 ? 8.094 27.118 -26.308 1.00 84.00 384 ALA A C 1
ATOM 3034 O O . ALA A 1 384 ? 6.955 26.774 -26.616 1.00 84.00 384 ALA A O 1
ATOM 3035 N N . GLU A 1 385 ? 8.434 28.404 -26.201 1.00 86.75 385 GLU A N 1
ATOM 3036 C CA . GLU A 1 385 ? 7.483 29.499 -26.404 1.00 86.75 385 GLU A CA 1
ATOM 3037 C C . GLU A 1 385 ? 7.017 29.592 -27.861 1.00 86.75 385 GLU A C 1
ATOM 3039 O O . GLU A 1 385 ? 5.820 29.745 -28.106 1.00 86.75 385 GLU A O 1
ATOM 3044 N N . ALA A 1 386 ? 7.915 29.383 -28.829 1.00 86.38 386 ALA A N 1
ATOM 3045 C CA . ALA A 1 386 ? 7.551 29.302 -30.243 1.00 86.38 386 ALA A CA 1
ATOM 3046 C C . ALA A 1 386 ? 6.559 28.155 -30.517 1.00 86.38 386 ALA A C 1
ATOM 3048 O O . ALA A 1 386 ? 5.546 28.351 -31.192 1.00 86.38 386 ALA A O 1
ATOM 3049 N N . VAL A 1 387 ? 6.785 26.976 -29.924 1.00 88.69 387 VAL A N 1
ATOM 3050 C CA . VAL A 1 387 ? 5.849 25.844 -30.015 1.00 88.69 387 VAL A CA 1
ATOM 3051 C C . VAL A 1 387 ? 4.520 26.174 -29.329 1.00 88.69 387 VAL A C 1
ATOM 3053 O O . VAL A 1 387 ? 3.459 25.913 -29.899 1.00 88.69 387 VAL A O 1
ATOM 3056 N N . ARG A 1 388 ? 4.531 26.795 -28.140 1.00 92.50 388 ARG A N 1
ATOM 3057 C CA . ARG A 1 388 ? 3.294 27.219 -27.457 1.00 92.50 388 ARG A CA 1
ATOM 3058 C C . ARG A 1 388 ? 2.495 28.192 -28.320 1.00 92.50 388 ARG A C 1
ATOM 3060 O O . ARG A 1 388 ? 1.278 28.043 -28.413 1.00 92.50 388 ARG A O 1
ATOM 3067 N N . ALA A 1 389 ? 3.154 29.166 -28.942 1.00 90.38 389 ALA A N 1
ATOM 3068 C CA . ALA A 1 389 ? 2.520 30.146 -29.814 1.00 90.38 389 ALA A CA 1
ATOM 3069 C C . ALA A 1 389 ? 1.901 29.481 -31.054 1.00 90.38 389 ALA A C 1
ATOM 3071 O O . ALA A 1 389 ? 0.717 29.691 -31.328 1.00 90.38 389 ALA A O 1
ATOM 3072 N N . ALA A 1 390 ? 2.650 28.610 -31.736 1.00 90.81 390 ALA A N 1
ATOM 3073 C CA . ALA A 1 390 ? 2.174 27.888 -32.914 1.00 90.81 390 ALA A CA 1
ATOM 3074 C C . ALA A 1 390 ? 0.970 26.986 -32.595 1.00 90.81 390 ALA A C 1
ATOM 3076 O O . ALA A 1 390 ? -0.046 27.036 -33.285 1.00 90.81 390 ALA A O 1
ATOM 3077 N N . LEU A 1 391 ? 1.026 26.224 -31.498 1.00 93.00 391 LEU A N 1
ATOM 3078 C CA . LEU A 1 391 ? -0.068 25.344 -31.079 1.00 93.00 391 LEU A CA 1
ATOM 3079 C C . LEU A 1 391 ? -1.304 26.122 -30.596 1.00 93.00 391 LEU A C 1
ATOM 3081 O O . LEU A 1 391 ? -2.435 25.707 -30.864 1.00 93.00 391 LEU A O 1
ATOM 3085 N N . LYS A 1 392 ? -1.119 27.267 -29.919 1.00 92.88 392 LYS A N 1
ATOM 3086 C CA . LYS A 1 392 ? -2.220 28.173 -29.538 1.00 92.88 392 LYS A CA 1
ATOM 3087 C C . LYS A 1 392 ? -2.895 28.776 -30.769 1.00 92.88 392 LYS A C 1
ATOM 3089 O O . LYS A 1 392 ? -4.123 28.884 -30.785 1.00 92.88 392 LYS A O 1
ATOM 3094 N N . HIS A 1 393 ? -2.117 29.149 -31.781 1.00 93.06 393 HIS A N 1
ATOM 3095 C CA . HIS A 1 393 ? -2.645 29.661 -33.038 1.00 93.06 393 HIS A CA 1
ATOM 3096 C C . HIS A 1 393 ? -3.414 28.567 -33.786 1.00 93.06 393 HIS A C 1
ATOM 3098 O O . HIS A 1 393 ? -4.603 28.734 -34.059 1.00 93.06 393 HIS A O 1
ATOM 3104 N N . TRP A 1 394 ? -2.781 27.408 -33.993 1.00 94.50 394 TRP A N 1
ATOM 3105 C CA . TRP A 1 394 ? -3.379 26.259 -34.669 1.00 94.50 394 TRP A CA 1
ATOM 3106 C C . TRP A 1 394 ? -4.713 25.853 -34.038 1.00 94.50 394 TRP A C 1
ATOM 3108 O O . TRP A 1 394 ? -5.727 25.812 -34.728 1.00 94.50 394 TRP A O 1
ATOM 3118 N N . ARG A 1 395 ? -4.772 25.654 -32.711 1.00 91.56 395 ARG A N 1
ATOM 3119 C CA . ARG A 1 395 ? -6.024 25.231 -32.056 1.00 91.56 395 ARG A CA 1
ATOM 3120 C C . ARG A 1 395 ? -7.140 26.273 -32.164 1.00 91.56 395 ARG A C 1
ATOM 3122 O O . ARG A 1 395 ? -8.309 25.901 -32.133 1.00 91.56 395 ARG A O 1
ATOM 3129 N N . SER A 1 396 ? -6.795 27.558 -32.267 1.00 87.62 396 SER A N 1
ATOM 3130 C CA . SER A 1 396 ? -7.775 28.641 -32.410 1.00 87.62 396 SER A CA 1
ATOM 3131 C C . SER A 1 396 ? -8.353 28.668 -33.825 1.00 87.62 396 SER A C 1
ATOM 3133 O O . SER A 1 396 ? -9.567 28.753 -33.982 1.00 87.62 396 SER A O 1
ATOM 3135 N N . VAL A 1 397 ? -7.507 28.489 -34.845 1.00 90.50 397 VAL A N 1
ATOM 3136 C CA . VAL A 1 397 ? -7.934 28.367 -36.249 1.00 90.50 397 VAL A CA 1
ATOM 3137 C C . VAL A 1 397 ? -8.773 27.104 -36.457 1.00 90.50 397 VAL A C 1
ATOM 3139 O O . VAL A 1 397 ? -9.851 27.164 -37.048 1.00 90.50 397 VAL A O 1
ATOM 3142 N N . THR A 1 398 ? -8.332 25.965 -35.919 1.00 89.44 398 THR A N 1
ATOM 3143 C CA . THR A 1 398 ? -9.057 24.691 -36.023 1.00 89.44 398 THR A CA 1
ATOM 3144 C C . THR A 1 398 ? -10.416 24.760 -35.324 1.00 89.44 398 THR A C 1
ATOM 3146 O O . THR A 1 398 ? -11.402 24.262 -35.865 1.00 89.44 398 THR A O 1
ATOM 3149 N N . ALA A 1 399 ? -10.505 25.419 -34.164 1.00 85.44 399 ALA A N 1
ATOM 3150 C CA . ALA A 1 399 ? -11.777 25.637 -33.479 1.00 85.44 399 ALA A CA 1
ATOM 3151 C C . ALA A 1 399 ? -12.715 26.557 -34.270 1.00 85.44 399 ALA A C 1
ATOM 3153 O O . ALA A 1 399 ? -13.874 26.202 -34.451 1.00 85.44 399 ALA A O 1
ATOM 3154 N N . ALA A 1 400 ? -12.213 27.674 -34.809 1.00 85.56 400 ALA A N 1
ATOM 3155 C CA . ALA A 1 400 ? -13.009 28.592 -35.628 1.00 85.56 400 ALA A CA 1
ATOM 3156 C C . ALA A 1 400 ? -13.536 27.928 -36.913 1.00 85.56 400 ALA A C 1
ATOM 3158 O O . ALA A 1 400 ? -14.662 28.183 -37.330 1.00 85.56 400 ALA A O 1
ATOM 3159 N N . LYS A 1 401 ? -12.753 27.025 -37.519 1.00 86.06 401 LYS A N 1
ATOM 3160 C CA . LYS A 1 401 ? -13.183 26.236 -38.684 1.00 86.06 401 LYS A CA 1
ATOM 3161 C C . LYS A 1 401 ? -14.220 25.171 -38.319 1.00 86.06 401 LYS A C 1
ATOM 3163 O O . LYS A 1 401 ? -15.124 24.906 -39.104 1.00 86.06 401 LYS A O 1
ATOM 3168 N N . LYS A 1 402 ? -14.074 24.533 -37.154 1.00 81.88 402 LYS A N 1
ATOM 3169 C CA . LYS A 1 402 ? -14.968 23.460 -36.698 1.00 81.88 402 LYS A CA 1
ATOM 3170 C C . LYS A 1 402 ? -16.298 23.989 -36.163 1.00 81.88 402 LYS A C 1
ATOM 3172 O O . LYS A 1 402 ? -17.324 23.342 -36.355 1.00 81.88 402 LYS A O 1
ATOM 3177 N N . TRP A 1 403 ? -16.272 25.154 -35.522 1.00 84.00 403 TRP A N 1
ATOM 3178 C CA . TRP A 1 403 ? -17.428 25.789 -34.898 1.00 84.00 403 TRP A CA 1
ATOM 3179 C C . TRP A 1 403 ? -17.514 27.278 -35.270 1.00 84.00 403 TRP A C 1
ATOM 3181 O O . TRP A 1 403 ? -17.266 28.145 -34.434 1.00 84.00 403 TRP A O 1
ATOM 3191 N N . PRO A 1 404 ? -17.888 27.603 -36.520 1.00 76.50 404 PRO A N 1
ATOM 3192 C CA . PRO A 1 404 ? -17.899 28.983 -37.013 1.00 76.50 404 PRO A CA 1
ATOM 3193 C C . PRO A 1 404 ? -18.959 29.884 -36.354 1.00 76.50 404 PRO A C 1
ATOM 3195 O O . PRO A 1 404 ? -18.869 31.104 -36.458 1.00 76.50 404 PRO A O 1
ATOM 3198 N N . SER A 1 405 ? -19.958 29.307 -35.678 1.00 72.69 405 SER A N 1
ATOM 3199 C CA . SER A 1 405 ? -21.098 30.037 -35.095 1.00 72.69 405 SER A CA 1
ATOM 3200 C C . SER A 1 405 ? -21.281 29.801 -33.590 1.00 72.69 405 SER A C 1
ATOM 3202 O O . SER A 1 405 ? -22.260 30.272 -33.021 1.00 72.69 405 SER A O 1
ATOM 3204 N N . ASP A 1 406 ? -20.364 29.075 -32.940 1.00 59.53 406 ASP A N 1
ATOM 3205 C CA . ASP A 1 406 ? -20.464 28.713 -31.522 1.00 59.53 406 ASP A CA 1
ATOM 3206 C C . ASP A 1 406 ? -19.420 29.486 -30.705 1.00 59.53 406 ASP A C 1
ATOM 3208 O O . ASP A 1 406 ? -18.227 29.449 -31.001 1.00 59.53 406 ASP A O 1
ATOM 3212 N N . HIS A 1 407 ? -19.861 30.229 -29.690 1.00 61.28 407 HIS A N 1
ATOM 3213 C CA . HIS A 1 407 ? -18.981 31.036 -28.834 1.00 61.28 407 HIS A CA 1
ATOM 3214 C C . HIS A 1 407 ? -18.584 30.305 -27.541 1.00 61.28 407 HIS A C 1
ATOM 3216 O O . HIS A 1 407 ? -17.737 30.797 -26.796 1.00 61.28 407 HIS A O 1
ATOM 3222 N N . PHE A 1 408 ? -19.171 29.132 -27.265 1.00 58.34 408 PHE A N 1
ATOM 3223 C CA . PHE A 1 408 ? -18.897 28.356 -26.052 1.00 58.34 408 PHE A CA 1
ATOM 3224 C C . PHE A 1 408 ? -17.710 27.395 -26.214 1.00 58.34 408 PHE A C 1
ATOM 3226 O O . PHE A 1 408 ? -16.954 27.160 -25.266 1.00 58.34 408 PHE A O 1
ATOM 3233 N N . MET A 1 409 ? -17.517 26.841 -27.414 1.00 65.31 409 MET A N 1
ATOM 3234 C CA . MET A 1 409 ? -16.498 25.825 -27.687 1.00 65.31 409 MET A CA 1
ATOM 3235 C C . MET A 1 409 ? -15.154 26.457 -28.068 1.00 65.31 409 MET A C 1
ATOM 3237 O O . MET A 1 409 ? -14.893 26.797 -29.218 1.00 65.31 409 MET A O 1
ATOM 3241 N N . SER A 1 410 ? -14.263 26.598 -27.084 1.00 77.12 410 SER A N 1
ATOM 3242 C CA . SER A 1 410 ? -12.914 27.135 -27.313 1.00 77.12 410 SER A CA 1
ATOM 3243 C C . SER A 1 410 ? -11.929 26.084 -27.848 1.00 77.12 410 SER A C 1
ATOM 3245 O O . SER A 1 410 ? -12.066 24.884 -27.599 1.00 77.12 410 SER A O 1
ATOM 3247 N N . GLY A 1 411 ? -10.842 26.536 -28.487 1.00 75.88 411 GLY A N 1
ATOM 3248 C CA . GLY A 1 411 ? -9.750 25.662 -28.949 1.00 75.88 411 GLY A CA 1
ATOM 3249 C C . GLY A 1 411 ? -9.079 24.825 -27.853 1.00 75.88 411 GLY A C 1
ATOM 3250 O O . GLY A 1 411 ? -8.434 23.823 -28.162 1.00 75.88 411 GLY A O 1
ATOM 3251 N N . ARG A 1 412 ? -9.294 25.156 -26.570 1.00 81.56 412 ARG A N 1
ATOM 3252 C CA . ARG A 1 412 ? -8.877 24.322 -25.430 1.00 81.56 412 ARG A CA 1
ATOM 3253 C C . ARG A 1 412 ? -9.576 22.959 -25.390 1.00 81.56 412 ARG A C 1
ATOM 3255 O O . ARG A 1 412 ? -9.016 22.028 -24.825 1.00 81.56 412 ARG A O 1
ATOM 3262 N N . TYR A 1 413 ? -10.761 22.832 -25.991 1.00 80.75 413 TYR A N 1
ATOM 3263 C CA . TYR A 1 413 ? -11.483 21.560 -26.095 1.00 80.75 413 TYR A CA 1
ATOM 3264 C C . TYR A 1 413 ? -10.829 20.592 -27.094 1.00 80.75 413 TYR A C 1
ATOM 3266 O O . TYR A 1 413 ? -10.888 19.374 -26.929 1.00 80.75 413 TYR A O 1
ATOM 3274 N N . ILE A 1 414 ? -10.180 21.134 -28.129 1.00 83.50 414 ILE A N 1
ATOM 3275 C CA . ILE A 1 414 ? -9.427 20.344 -29.109 1.00 83.50 414 ILE A CA 1
ATOM 3276 C C . ILE A 1 414 ? -8.037 20.027 -28.556 1.00 83.50 414 ILE A C 1
ATOM 3278 O O . ILE A 1 414 ? -7.614 18.876 -28.592 1.00 83.50 414 ILE A O 1
ATOM 3282 N N . LEU A 1 415 ? -7.338 21.021 -28.002 1.00 85.00 415 LEU A N 1
ATOM 3283 C CA . LEU A 1 415 ? -5.995 20.861 -27.444 1.00 85.00 415 LEU A CA 1
ATOM 3284 C C . LEU A 1 415 ? -5.880 21.608 -26.109 1.00 85.00 415 LEU A C 1
ATOM 3286 O O . LEU A 1 415 ? -5.789 22.843 -26.085 1.00 85.00 415 LEU A O 1
ATOM 3290 N N . SER A 1 416 ? -5.881 20.858 -25.003 1.00 85.38 416 SER A N 1
ATOM 3291 C CA . SER A 1 416 ? -5.783 21.418 -23.651 1.00 85.38 416 SER A CA 1
ATOM 3292 C C . SER A 1 416 ? -4.426 22.081 -23.408 1.00 85.38 416 SER A C 1
ATOM 3294 O O . SER A 1 416 ? -3.431 21.761 -24.062 1.00 85.38 416 SER A O 1
ATOM 3296 N N . ASP A 1 417 ? -4.379 23.013 -22.453 1.00 81.44 417 ASP A N 1
ATOM 3297 C CA . ASP A 1 417 ? -3.128 23.686 -22.081 1.00 81.44 417 ASP A CA 1
ATOM 3298 C C . ASP A 1 417 ? -2.091 22.686 -21.528 1.00 81.44 417 ASP A C 1
ATOM 3300 O O . ASP A 1 417 ? -0.901 22.856 -21.775 1.00 81.44 417 ASP A O 1
ATOM 3304 N N . ASP A 1 418 ? -2.528 21.603 -20.878 1.00 73.25 418 ASP A N 1
ATOM 3305 C CA . ASP A 1 418 ? -1.639 20.555 -20.362 1.00 73.25 418 ASP A CA 1
ATOM 3306 C C . ASP A 1 418 ? -0.925 19.803 -21.491 1.00 73.25 418 ASP A C 1
ATOM 3308 O O . ASP A 1 418 ? 0.302 19.748 -21.511 1.00 73.25 418 ASP A O 1
ATOM 3312 N N . ILE A 1 419 ? -1.673 19.298 -22.481 1.00 79.62 419 ILE A N 1
ATOM 3313 C CA . ILE A 1 419 ? -1.095 18.584 -23.633 1.00 79.62 419 ILE A CA 1
ATOM 3314 C C . ILE A 1 419 ? -0.183 19.526 -24.423 1.00 79.62 419 ILE A C 1
ATOM 3316 O O . ILE A 1 419 ? 0.925 19.149 -24.799 1.00 79.62 419 ILE A O 1
ATOM 3320 N N . LEU A 1 420 ? -0.615 20.773 -24.626 1.00 89.56 420 LEU A N 1
ATOM 3321 C CA . LEU A 1 420 ? 0.169 21.800 -25.306 1.00 89.56 420 LEU A CA 1
ATOM 3322 C C . LEU A 1 420 ? 1.506 22.060 -24.595 1.00 89.56 420 LEU A C 1
ATOM 3324 O O . LEU A 1 420 ? 2.550 22.096 -25.245 1.00 89.56 420 LEU A O 1
ATOM 3328 N N . ASN A 1 421 ? 1.498 22.198 -23.268 1.00 83.25 421 ASN A N 1
ATOM 3329 C CA . ASN A 1 421 ? 2.711 22.421 -22.479 1.00 83.25 421 ASN A CA 1
ATOM 3330 C C . ASN A 1 421 ? 3.631 21.191 -22.465 1.00 83.25 421 ASN A C 1
ATOM 3332 O O . ASN A 1 421 ? 4.858 21.332 -22.504 1.00 83.25 421 ASN A O 1
ATOM 3336 N N . THR A 1 422 ? 3.069 19.982 -22.466 1.00 78.94 422 THR A N 1
ATOM 3337 C CA . THR A 1 422 ? 3.839 18.739 -22.604 1.00 78.94 422 THR A CA 1
ATOM 3338 C C . THR A 1 422 ? 4.527 18.650 -23.967 1.00 78.94 422 THR A C 1
ATOM 3340 O O . THR A 1 422 ? 5.705 18.298 -24.039 1.00 78.94 422 THR A O 1
ATOM 3343 N N . LEU A 1 423 ? 3.844 19.032 -25.049 1.00 84.62 423 LEU A N 1
ATOM 3344 C CA . LEU A 1 423 ? 4.432 19.074 -26.391 1.00 84.62 423 LEU A CA 1
ATOM 3345 C C . LEU A 1 423 ? 5.516 20.153 -26.500 1.00 84.62 423 LEU A C 1
ATOM 3347 O O . LEU A 1 423 ? 6.608 19.870 -26.980 1.00 84.62 423 LEU A O 1
ATOM 3351 N N . ALA A 1 424 ? 5.267 21.353 -25.971 1.00 85.06 424 ALA A N 1
ATOM 3352 C CA . ALA A 1 424 ? 6.229 22.457 -25.986 1.00 85.06 424 ALA A CA 1
ATOM 3353 C C . ALA A 1 424 ? 7.498 22.184 -25.164 1.00 85.06 424 ALA A C 1
ATOM 3355 O O . ALA A 1 424 ? 8.582 22.644 -25.511 1.00 85.06 424 ALA A O 1
ATOM 3356 N N . SER A 1 425 ? 7.379 21.426 -24.072 1.00 78.38 425 SER A N 1
ATOM 3357 C CA . SER A 1 425 ? 8.527 21.048 -23.237 1.00 78.38 425 SER A CA 1
ATOM 3358 C C . SER A 1 425 ? 9.338 19.877 -23.804 1.00 78.38 425 SER A C 1
ATOM 3360 O O . SER A 1 425 ? 10.459 19.627 -23.347 1.00 78.38 425 SER A O 1
ATOM 3362 N N . THR A 1 426 ? 8.808 19.183 -24.815 1.00 73.69 426 THR A N 1
ATOM 3363 C CA . THR A 1 426 ? 9.460 18.056 -25.483 1.00 73.69 426 THR A CA 1
ATOM 3364 C C . THR A 1 426 ? 10.319 18.573 -26.644 1.00 73.69 426 THR A C 1
ATOM 3366 O O . THR A 1 426 ? 9.838 19.259 -27.540 1.00 73.69 426 THR A O 1
ATOM 3369 N N . ARG A 1 427 ? 11.624 18.265 -26.639 1.00 66.94 427 ARG A N 1
ATOM 3370 C CA . ARG A 1 427 ? 12.542 18.626 -27.743 1.00 66.94 427 ARG A CA 1
ATOM 3371 C C . ARG A 1 427 ? 12.084 17.995 -29.061 1.00 66.94 427 ARG A C 1
ATOM 3373 O O . ARG A 1 427 ? 11.453 16.947 -28.996 1.00 66.94 427 ARG A O 1
ATOM 3380 N N . ASN A 1 428 ? 12.476 18.572 -30.205 1.00 66.31 428 ASN A N 1
ATOM 3381 C CA . ASN A 1 428 ? 12.219 18.151 -31.601 1.00 66.31 428 ASN A CA 1
ATOM 3382 C C . ASN A 1 428 ? 12.383 16.631 -31.868 1.00 66.31 428 ASN A C 1
ATOM 3384 O O . ASN A 1 428 ? 13.359 16.162 -32.454 1.00 66.31 428 ASN A O 1
ATOM 3388 N N . THR A 1 429 ? 11.429 15.850 -31.374 1.00 66.62 429 THR A N 1
ATOM 3389 C CA . THR A 1 429 ? 11.397 14.380 -31.383 1.00 66.62 429 THR A CA 1
ATOM 3390 C C . THR A 1 429 ? 10.082 13.864 -31.951 1.00 66.62 429 THR A C 1
ATOM 3392 O O . THR A 1 429 ? 10.003 12.702 -32.326 1.00 66.62 429 THR A O 1
ATOM 3395 N N . ILE A 1 430 ? 9.076 14.734 -32.066 1.00 77.00 430 ILE A N 1
ATOM 3396 C CA . ILE A 1 430 ? 7.766 14.416 -32.620 1.00 77.00 430 ILE A CA 1
ATOM 3397 C C . ILE A 1 430 ? 7.792 14.775 -34.103 1.00 77.00 430 ILE A C 1
ATOM 3399 O O . ILE A 1 430 ? 7.669 15.945 -34.463 1.00 77.00 430 ILE A O 1
ATOM 3403 N N . ARG A 1 431 ? 8.013 13.771 -34.957 1.00 78.62 431 ARG A N 1
ATOM 3404 C CA . ARG A 1 431 ? 8.068 13.941 -36.422 1.00 78.62 431 ARG A CA 1
ATOM 3405 C C . ARG A 1 431 ? 7.024 13.125 -37.168 1.00 78.62 431 ARG A C 1
ATOM 3407 O O . ARG A 1 431 ? 6.839 13.336 -38.359 1.00 78.62 431 ARG A O 1
ATOM 3414 N N . SER A 1 432 ? 6.360 12.213 -36.479 1.00 81.44 432 SER A N 1
ATOM 3415 C CA . SER A 1 432 ? 5.327 11.346 -37.026 1.00 81.44 432 SER A CA 1
ATOM 3416 C C . SER A 1 432 ? 4.123 11.315 -36.090 1.00 81.44 432 SER A C 1
ATOM 3418 O O . SER A 1 432 ? 4.220 11.704 -34.918 1.00 81.44 432 SER A O 1
ATOM 3420 N N . VAL A 1 433 ? 2.985 10.852 -36.603 1.00 79.44 433 VAL A N 1
ATOM 3421 C CA . VAL A 1 433 ? 1.776 10.658 -35.792 1.00 79.44 433 VAL A CA 1
ATOM 3422 C C . VAL A 1 433 ? 2.026 9.580 -34.731 1.00 79.44 433 VAL A C 1
ATOM 3424 O O . VAL A 1 433 ? 1.587 9.712 -33.591 1.00 79.44 433 VAL A O 1
ATOM 3427 N N . GLU A 1 434 ? 2.852 8.580 -35.041 1.00 72.25 434 GLU A N 1
ATOM 3428 C CA . GLU A 1 434 ? 3.290 7.555 -34.098 1.00 72.25 434 GLU A CA 1
ATOM 3429 C C . GLU A 1 434 ? 4.118 8.142 -32.945 1.00 72.25 434 GLU A C 1
ATOM 3431 O O . GLU A 1 434 ? 3.951 7.737 -31.792 1.00 72.25 434 GLU A O 1
ATOM 3436 N N . ASP A 1 435 ? 4.995 9.115 -33.213 1.00 74.25 435 ASP A N 1
ATOM 3437 C CA . ASP A 1 435 ? 5.763 9.800 -32.163 1.00 74.25 435 ASP A CA 1
ATOM 3438 C C . ASP A 1 435 ? 4.872 10.690 -31.295 1.00 74.25 435 ASP A C 1
ATOM 3440 O O . ASP A 1 435 ? 5.082 10.784 -30.081 1.00 74.25 435 ASP A O 1
ATOM 3444 N N . LEU A 1 436 ? 3.853 11.309 -31.895 1.00 78.44 436 LEU A N 1
ATOM 3445 C CA . LEU A 1 436 ? 2.848 12.088 -31.177 1.00 78.44 436 LEU A CA 1
ATOM 3446 C C . LEU A 1 436 ? 2.044 11.188 -30.227 1.00 78.44 436 LEU A C 1
ATOM 3448 O O . LEU A 1 436 ? 1.940 11.503 -29.040 1.00 78.44 436 LEU A O 1
ATOM 3452 N N . ALA A 1 437 ? 1.566 10.038 -30.713 1.00 73.62 437 ALA A N 1
ATOM 3453 C CA . ALA A 1 437 ? 0.803 9.060 -29.936 1.00 73.62 437 ALA A CA 1
ATOM 3454 C C . ALA A 1 437 ? 1.615 8.444 -28.781 1.00 73.62 437 ALA A C 1
ATOM 3456 O O . ALA A 1 437 ? 1.070 8.137 -27.719 1.00 73.62 437 ALA A O 1
ATOM 3457 N N . ARG A 1 438 ? 2.935 8.293 -28.959 1.00 67.06 438 ARG A N 1
ATOM 3458 C CA . ARG A 1 438 ? 3.862 7.888 -27.885 1.00 67.06 438 ARG A CA 1
ATOM 3459 C C . ARG A 1 438 ? 4.114 8.996 -26.863 1.00 67.06 438 ARG A C 1
ATOM 3461 O O . ARG A 1 438 ? 4.452 8.698 -25.720 1.00 67.06 438 ARG A O 1
ATOM 3468 N N . SER A 1 439 ? 4.011 10.258 -27.276 1.00 67.50 439 SER A N 1
ATOM 3469 C CA . SER A 1 439 ? 4.378 11.410 -26.447 1.00 67.50 439 SER A CA 1
ATOM 3470 C C . SER A 1 439 ? 3.236 11.894 -25.563 1.00 67.50 439 SER A C 1
ATOM 3472 O O . SER A 1 439 ? 3.491 12.288 -24.424 1.00 67.50 439 SER A O 1
ATOM 3474 N N . VAL A 1 440 ? 2.000 11.874 -26.068 1.00 74.94 440 VAL A N 1
ATOM 3475 C CA . VAL A 1 440 ? 0.800 12.336 -25.359 1.00 74.94 440 VAL A CA 1
ATOM 3476 C C . VAL A 1 440 ? -0.413 11.475 -25.718 1.00 74.94 440 VAL A C 1
ATOM 3478 O O . VAL A 1 440 ? -0.642 11.153 -26.881 1.00 74.94 440 VAL A O 1
ATOM 3481 N N . ARG A 1 441 ? -1.248 11.134 -24.725 1.00 70.75 441 ARG A N 1
ATOM 3482 C CA . ARG A 1 441 ? -2.561 10.520 -24.984 1.00 70.75 441 ARG A CA 1
ATOM 3483 C C . ARG A 1 441 ? -3.557 11.610 -25.371 1.00 70.75 441 ARG A C 1
ATOM 3485 O O . ARG A 1 441 ? -4.062 12.325 -24.508 1.00 70.75 441 ARG A O 1
ATOM 3492 N N . TRP A 1 442 ? -3.847 11.728 -26.662 1.00 81.38 442 TRP A N 1
ATOM 3493 C CA . TRP A 1 442 ? -4.712 12.775 -27.202 1.00 81.38 442 TRP A CA 1
ATOM 3494 C C . TRP A 1 442 ? -5.809 12.176 -28.086 1.00 81.38 442 TRP A C 1
ATOM 3496 O O . TRP A 1 442 ? -5.533 11.633 -29.145 1.00 81.38 442 TRP A O 1
ATOM 3506 N N . HIS A 1 443 ? -7.071 12.266 -27.655 1.00 76.44 443 HIS A N 1
ATOM 3507 C CA . HIS A 1 443 ? -8.197 11.581 -28.313 1.00 76.44 443 HIS A CA 1
ATOM 3508 C C . HIS A 1 443 ? -8.489 12.069 -29.743 1.00 76.44 443 HIS A C 1
ATOM 3510 O O . HIS A 1 443 ? -9.103 11.351 -30.525 1.00 76.44 443 HIS A O 1
ATOM 3516 N N . TRP A 1 444 ? -8.039 13.275 -30.096 1.00 80.00 444 TRP A N 1
ATOM 3517 C CA . TRP A 1 444 ? -8.200 13.833 -31.437 1.00 80.00 444 TRP A CA 1
ATOM 3518 C C . TRP A 1 444 ? -7.082 13.439 -32.414 1.00 80.00 444 TRP A C 1
ATOM 3520 O O . TRP A 1 444 ? -7.120 13.863 -33.568 1.00 80.00 444 TRP A O 1
ATOM 3530 N N . GLU A 1 445 ? -6.113 12.629 -31.979 1.00 82.12 445 GLU A N 1
ATOM 3531 C CA . GLU A 1 445 ? -5.002 12.133 -32.800 1.00 82.12 445 GLU A CA 1
ATOM 3532 C C . GLU A 1 445 ? -5.450 11.503 -34.134 1.00 82.12 445 GLU A C 1
ATOM 3534 O O . GLU A 1 445 ? -4.909 11.920 -35.158 1.00 82.12 445 GLU A O 1
ATOM 3539 N N . PRO A 1 446 ? -6.502 10.663 -34.204 1.00 77.38 446 PRO A N 1
ATOM 3540 C CA . PRO A 1 446 ? -6.936 10.082 -35.478 1.00 77.38 446 PRO A CA 1
ATOM 3541 C C . PRO A 1 446 ? -7.464 11.105 -36.495 1.00 77.38 446 PRO A C 1
ATOM 3543 O O . PRO A 1 446 ? -7.550 10.810 -37.682 1.00 77.38 446 PRO A O 1
ATOM 3546 N N . VAL A 1 447 ? -7.870 12.294 -36.033 1.00 84.12 447 VAL A N 1
ATOM 3547 C CA . VAL A 1 447 ? -8.516 13.323 -36.864 1.00 84.12 447 VAL A CA 1
ATOM 3548 C C . VAL A 1 447 ? -7.556 14.466 -37.192 1.00 84.12 447 VAL A C 1
ATOM 3550 O O . VAL A 1 447 ? -7.552 14.959 -38.313 1.00 84.12 447 VAL A O 1
ATOM 3553 N N . TYR A 1 448 ? -6.754 14.898 -36.217 1.00 90.56 448 TYR A N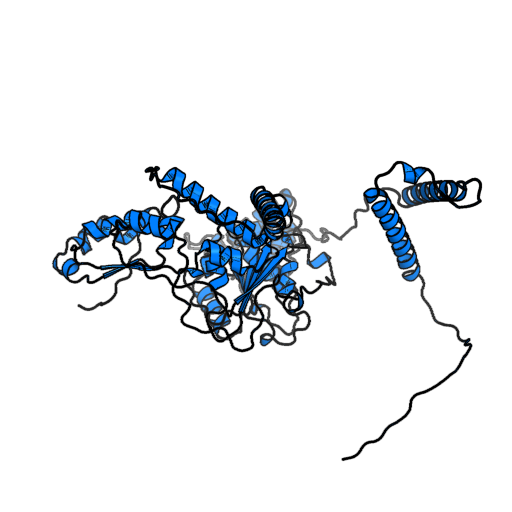 1
ATOM 3554 C CA . TYR A 1 448 ? -5.891 16.081 -36.316 1.00 90.56 448 TYR A CA 1
ATOM 3555 C C . TYR A 1 448 ? -4.408 15.777 -36.072 1.00 90.56 448 TYR A C 1
ATOM 3557 O O . TYR A 1 448 ? -3.595 16.701 -36.038 1.00 90.56 448 TYR A O 1
ATOM 3565 N N . GLY A 1 449 ? -4.036 14.507 -35.885 1.00 85.62 449 GLY A N 1
ATOM 3566 C CA . GLY A 1 449 ? -2.667 14.085 -35.585 1.00 85.62 449 GLY A CA 1
ATOM 3567 C C . GLY A 1 449 ? -1.659 14.591 -36.607 1.00 85.62 449 GLY A C 1
ATOM 3568 O O . GLY A 1 449 ? -0.654 15.189 -36.228 1.00 85.62 449 GLY A O 1
ATOM 3569 N N . GLN A 1 450 ? -1.961 14.438 -37.898 1.00 90.31 450 GLN A N 1
ATOM 3570 C CA . GLN A 1 450 ? -1.066 14.877 -38.969 1.00 90.31 450 GLN A CA 1
ATOM 3571 C C . GLN A 1 450 ? -0.909 16.405 -39.014 1.00 90.31 450 GLN A C 1
ATOM 3573 O O . GLN A 1 450 ? 0.208 16.904 -39.129 1.00 90.31 450 GLN A O 1
ATOM 3578 N N . ASP A 1 451 ? -2.000 17.157 -38.854 1.00 90.00 451 ASP A N 1
ATOM 3579 C CA . ASP A 1 451 ? -1.968 18.626 -38.842 1.00 90.00 451 ASP A CA 1
ATOM 3580 C C . ASP A 1 451 ? -1.154 19.169 -37.660 1.00 90.00 451 ASP A C 1
ATOM 3582 O O . ASP A 1 451 ? -0.403 20.141 -37.794 1.00 90.00 451 ASP A O 1
ATOM 3586 N N . LEU A 1 452 ? -1.274 18.520 -36.498 1.00 89.69 452 LEU A N 1
ATOM 3587 C CA . LEU A 1 452 ? -0.516 18.883 -35.308 1.00 89.69 452 LEU A CA 1
ATOM 3588 C C . LEU A 1 452 ? 0.981 18.594 -35.494 1.00 89.69 452 LEU A C 1
ATOM 3590 O O . LEU A 1 452 ? 1.809 19.431 -35.137 1.00 89.69 452 LEU A O 1
ATOM 3594 N N . VAL A 1 453 ? 1.335 17.455 -36.101 1.00 89.25 453 VAL A N 1
ATOM 3595 C CA . VAL A 1 453 ? 2.727 17.109 -36.440 1.00 89.25 453 VAL A CA 1
ATOM 3596 C C . VAL A 1 453 ? 3.316 18.112 -37.432 1.00 89.25 453 VAL A C 1
ATOM 3598 O O . VAL A 1 453 ? 4.417 18.607 -37.204 1.00 89.25 453 VAL A O 1
ATOM 3601 N N . ASN A 1 454 ? 2.574 18.488 -38.475 1.00 89.75 454 ASN A N 1
ATOM 3602 C CA . ASN A 1 454 ? 3.014 19.487 -39.454 1.00 89.75 454 ASN A CA 1
ATOM 3603 C C . ASN A 1 454 ? 3.252 20.856 -38.790 1.00 89.75 454 ASN A C 1
ATOM 3605 O O . ASN A 1 454 ? 4.245 21.532 -39.062 1.00 89.75 454 ASN A O 1
ATOM 3609 N N . THR A 1 455 ? 2.370 21.243 -37.863 1.00 89.94 455 THR A N 1
ATOM 3610 C CA . THR A 1 455 ? 2.511 22.481 -37.082 1.00 89.94 455 THR A CA 1
ATOM 3611 C C . THR A 1 455 ? 3.774 22.450 -36.225 1.00 89.94 455 THR A C 1
ATOM 3613 O O . THR A 1 455 ? 4.534 23.413 -36.221 1.00 89.94 455 THR A O 1
ATOM 3616 N N . LEU A 1 456 ? 4.050 21.334 -35.550 1.00 87.62 456 LEU A N 1
ATOM 3617 C CA . LEU A 1 456 ? 5.279 21.156 -34.776 1.00 87.62 456 LEU A CA 1
ATOM 3618 C C . LEU A 1 456 ? 6.523 21.238 -35.676 1.00 87.62 456 LEU A C 1
ATOM 3620 O O . LEU A 1 456 ? 7.463 21.966 -35.363 1.00 87.62 456 LEU A O 1
ATOM 3624 N N . GLN A 1 457 ? 6.510 20.569 -36.830 1.00 85.62 457 GLN A N 1
ATOM 3625 C CA . GLN A 1 457 ? 7.615 20.590 -37.793 1.00 85.62 457 GLN A CA 1
ATOM 3626 C C . GLN A 1 457 ? 7.896 21.986 -38.366 1.00 85.62 457 GLN A C 1
ATOM 3628 O O . GLN A 1 457 ? 9.064 22.334 -38.543 1.00 85.62 457 GLN A O 1
ATOM 3633 N N . SER A 1 458 ? 6.866 22.813 -38.582 1.00 85.00 458 SER A N 1
ATOM 3634 C CA . SER A 1 458 ? 7.048 24.197 -39.048 1.00 85.00 458 SER A CA 1
ATOM 3635 C C . SER A 1 458 ? 7.838 25.075 -38.072 1.00 85.00 458 SER A C 1
ATOM 3637 O O . SER A 1 458 ? 8.490 26.026 -38.495 1.00 85.00 458 SER A O 1
ATOM 3639 N N . VAL A 1 459 ? 7.829 24.737 -36.777 1.00 83.25 459 VAL A N 1
ATOM 3640 C CA . VAL A 1 459 ? 8.604 25.444 -35.747 1.00 83.25 459 VAL A CA 1
ATOM 3641 C C . VAL A 1 459 ? 10.039 24.916 -35.674 1.00 83.25 459 VAL A C 1
ATOM 3643 O O . VAL A 1 459 ? 10.950 25.640 -35.281 1.00 83.25 459 VAL A O 1
ATOM 3646 N N . TYR A 1 460 ? 10.256 23.654 -36.047 1.00 74.19 460 TYR A N 1
ATOM 3647 C CA . TYR A 1 460 ? 11.540 22.979 -35.892 1.00 74.19 460 TYR A CA 1
ATOM 3648 C C . TYR A 1 460 ? 12.524 23.195 -37.055 1.00 74.19 460 TYR A C 1
ATOM 3650 O O . TYR A 1 460 ? 13.725 23.115 -36.826 1.00 74.19 460 TYR A O 1
ATOM 3658 N N . GLY A 1 461 ? 12.066 23.532 -38.266 1.00 61.59 461 GLY A N 1
ATOM 3659 C CA . GLY A 1 461 ? 12.931 23.784 -39.431 1.00 61.59 461 GLY A CA 1
ATOM 3660 C C . GLY A 1 461 ? 13.654 22.533 -39.973 1.00 61.59 461 GLY A C 1
ATOM 3661 O O . GLY A 1 461 ? 13.938 21.581 -39.247 1.00 61.59 461 GLY A O 1
ATOM 3662 N N . GLU A 1 462 ? 13.987 22.513 -41.270 1.00 52.94 462 GLU A N 1
ATOM 3663 C CA . GLU A 1 462 ? 14.563 21.329 -41.949 1.00 52.94 462 GLU A CA 1
ATOM 3664 C C . GLU A 1 462 ? 15.960 20.913 -41.432 1.00 52.94 462 GLU A C 1
ATOM 3666 O O . GLU A 1 462 ? 16.364 19.759 -41.585 1.00 52.94 462 GLU A O 1
ATOM 3671 N N . ASN A 1 463 ? 16.690 21.822 -40.773 1.00 46.88 463 ASN A N 1
ATOM 3672 C CA . ASN A 1 463 ? 18.079 21.616 -40.339 1.00 46.88 463 ASN A CA 1
ATOM 3673 C C . ASN A 1 463 ? 18.264 21.291 -38.848 1.00 46.88 463 ASN A C 1
ATOM 3675 O O . ASN A 1 463 ? 19.391 21.019 -38.422 1.00 46.88 463 ASN A O 1
ATOM 3679 N N . ASP A 1 464 ? 17.199 21.266 -38.046 1.00 54.47 464 ASP A N 1
ATOM 3680 C CA . ASP A 1 464 ? 17.300 20.916 -36.629 1.00 54.47 464 ASP A CA 1
ATOM 3681 C C . ASP A 1 464 ? 17.347 19.384 -36.505 1.00 54.47 464 ASP A C 1
ATOM 3683 O O . ASP A 1 464 ? 16.339 18.684 -36.380 1.00 54.47 464 ASP A O 1
ATOM 3687 N N . LYS A 1 465 ? 18.543 18.809 -36.672 1.00 49.62 465 LYS A N 1
ATOM 3688 C CA . LYS A 1 465 ? 18.762 17.370 -36.471 1.00 49.62 465 LYS A CA 1
ATOM 3689 C C . LYS A 1 465 ? 18.427 17.027 -35.011 1.00 49.62 465 LYS A C 1
ATOM 3691 O O . LYS A 1 465 ? 18.760 17.816 -34.122 1.00 49.62 465 LYS A O 1
ATOM 3696 N N . PRO A 1 466 ? 17.822 15.851 -34.722 1.00 45.56 466 PRO A N 1
ATOM 3697 C CA . PRO A 1 466 ? 17.692 15.400 -33.337 1.00 45.56 466 PRO A CA 1
ATOM 3698 C C . PRO A 1 466 ? 19.079 15.472 -32.693 1.00 45.56 466 PRO A C 1
ATOM 3700 O O . PRO A 1 466 ? 20.062 15.301 -33.420 1.00 45.56 466 PRO A O 1
ATOM 3703 N N . PRO A 1 467 ? 19.210 15.729 -31.379 1.00 42.88 467 PRO A N 1
ATOM 3704 C CA . PRO A 1 467 ? 20.519 15.761 -30.753 1.00 42.88 467 PRO A CA 1
ATOM 3705 C C . PRO A 1 467 ? 21.218 14.432 -31.037 1.00 42.88 467 PRO A C 1
ATOM 3707 O O . PRO A 1 467 ? 20.948 13.417 -30.393 1.00 42.88 467 PRO A O 1
ATOM 3710 N N . THR A 1 468 ? 22.122 14.433 -32.019 1.00 38.91 468 THR A N 1
ATOM 3711 C CA . THR A 1 468 ? 23.072 13.352 -32.200 1.00 38.91 468 THR A CA 1
ATOM 3712 C C . THR A 1 468 ? 23.762 13.262 -30.862 1.00 38.91 468 THR A C 1
ATOM 3714 O O . THR A 1 468 ? 24.187 14.281 -30.309 1.00 38.91 468 THR A O 1
ATOM 3717 N N . ARG A 1 469 ? 23.822 12.061 -30.300 1.00 37.88 469 ARG A N 1
ATOM 3718 C CA . ARG A 1 469 ? 24.520 11.798 -29.049 1.00 37.88 469 ARG A CA 1
ATOM 3719 C C . ARG A 1 469 ? 26.021 11.976 -29.302 1.00 37.88 469 ARG A C 1
ATOM 3721 O O . ARG A 1 469 ? 26.772 11.010 -29.307 1.00 37.88 469 ARG A O 1
ATOM 3728 N N . GLN A 1 470 ? 26.470 13.205 -29.547 1.00 32.97 470 GLN A N 1
ATOM 3729 C CA . GLN A 1 470 ? 27.867 13.566 -29.476 1.00 32.97 470 GLN A CA 1
ATOM 3730 C C . GLN A 1 470 ? 28.233 13.380 -28.014 1.00 32.97 470 GLN A C 1
ATOM 3732 O O . GLN A 1 470 ? 27.813 14.130 -27.129 1.00 32.97 470 GLN A O 1
ATOM 3737 N N . ARG A 1 471 ? 28.980 12.308 -27.752 1.00 30.66 471 ARG A N 1
ATOM 3738 C CA . ARG A 1 471 ? 29.818 12.226 -26.566 1.00 30.66 471 ARG A CA 1
ATOM 3739 C C . ARG A 1 471 ? 30.617 13.526 -26.528 1.00 30.66 471 ARG A C 1
ATOM 3741 O O . ARG A 1 471 ? 31.580 13.673 -27.269 1.00 30.66 471 ARG A O 1
ATOM 3748 N N . ARG A 1 472 ? 30.228 14.461 -25.660 1.00 29.77 472 ARG A N 1
ATOM 3749 C CA . ARG A 1 472 ? 31.163 15.446 -25.124 1.00 29.77 472 ARG A CA 1
ATOM 3750 C C . ARG A 1 472 ? 32.197 14.646 -24.341 1.00 29.77 472 ARG A C 1
ATOM 3752 O O . ARG A 1 472 ? 32.026 14.379 -23.156 1.00 29.77 472 ARG A O 1
ATOM 3759 N N . THR A 1 473 ? 33.240 14.190 -25.020 1.00 34.66 473 THR A N 1
ATOM 3760 C CA . THR A 1 473 ? 34.534 14.045 -24.372 1.00 34.66 473 THR A CA 1
ATOM 3761 C C . THR A 1 473 ? 34.939 15.469 -24.037 1.00 34.66 473 THR A C 1
ATOM 3763 O O . THR A 1 473 ? 35.377 16.210 -24.913 1.00 34.66 473 THR A O 1
ATOM 3766 N N . ASN A 1 474 ? 34.682 15.899 -22.799 1.00 35.59 474 ASN A N 1
ATOM 3767 C CA . ASN A 1 474 ? 35.366 17.071 -22.274 1.00 35.59 474 ASN A CA 1
ATOM 3768 C C . ASN A 1 474 ? 36.853 16.815 -22.514 1.00 35.59 474 ASN A C 1
ATOM 3770 O O . ASN A 1 474 ? 37.368 15.789 -22.068 1.00 35.59 474 ASN A O 1
ATOM 3774 N N . GLY A 1 475 ? 37.473 17.676 -23.317 1.00 40.75 475 GLY A N 1
ATOM 3775 C CA . GLY A 1 475 ? 38.876 17.585 -23.672 1.00 40.75 475 GLY A CA 1
ATOM 3776 C C . GLY A 1 475 ? 39.719 17.640 -22.410 1.00 40.75 475 GLY A C 1
ATOM 3777 O O . GLY A 1 475 ? 39.997 18.707 -21.882 1.00 40.75 475 GLY A O 1
ATOM 3778 N N . VAL A 1 476 ? 40.105 16.469 -21.929 1.00 41.81 476 VAL A N 1
ATOM 3779 C CA . VAL A 1 476 ? 41.412 16.273 -21.333 1.00 41.81 476 VAL A CA 1
ATOM 3780 C C . VAL A 1 476 ? 42.052 15.228 -22.222 1.00 41.81 476 VAL A C 1
ATOM 3782 O O . VAL A 1 476 ? 41.460 14.169 -22.452 1.00 41.81 476 VAL A O 1
ATOM 3785 N N . ASP A 1 477 ? 43.183 15.581 -22.820 1.00 42.41 477 ASP A N 1
ATOM 3786 C CA . ASP A 1 477 ? 43.879 14.718 -23.757 1.00 42.41 477 ASP A CA 1
ATOM 3787 C C . ASP A 1 477 ? 44.202 13.389 -23.058 1.00 42.41 477 ASP A C 1
ATOM 3789 O O . ASP A 1 477 ? 45.017 13.306 -22.135 1.00 42.41 477 ASP A O 1
ATOM 3793 N N . ASN A 1 478 ? 43.487 12.332 -23.456 1.00 44.56 478 ASN A N 1
ATOM 3794 C CA . ASN A 1 478 ? 43.640 11.003 -22.875 1.00 44.56 478 ASN A CA 1
ATOM 3795 C C . ASN A 1 478 ? 45.064 10.473 -23.081 1.00 44.56 478 ASN A C 1
ATOM 3797 O O . ASN A 1 478 ? 45.479 9.588 -22.334 1.00 44.56 478 ASN A O 1
ATOM 3801 N N . ALA A 1 479 ? 45.817 10.997 -24.056 1.00 49.78 479 ALA A N 1
ATOM 3802 C CA . ALA A 1 479 ? 47.220 10.659 -24.238 1.00 49.78 479 ALA A CA 1
ATOM 3803 C C . ALA A 1 479 ? 48.090 11.232 -23.108 1.00 49.78 479 ALA A C 1
ATOM 3805 O O . ALA A 1 479 ? 48.939 10.519 -22.571 1.00 49.78 479 ALA A O 1
ATOM 3806 N N . GLU A 1 480 ? 47.834 12.467 -22.672 1.00 46.06 480 GLU A N 1
ATOM 3807 C CA . GLU A 1 480 ? 48.569 13.107 -21.577 1.00 46.06 480 GLU A CA 1
ATOM 3808 C C . GLU A 1 480 ? 48.238 12.459 -20.225 1.00 46.06 480 GLU A C 1
ATOM 3810 O O . GLU A 1 480 ? 49.143 12.151 -19.449 1.00 46.06 480 GLU A O 1
ATOM 3815 N N . ILE A 1 481 ? 46.960 12.146 -19.967 1.00 47.22 481 ILE A N 1
ATOM 3816 C CA . ILE A 1 481 ? 46.559 11.395 -18.764 1.00 47.22 481 ILE A CA 1
ATOM 3817 C C . ILE A 1 481 ? 47.193 10.002 -18.765 1.00 47.22 481 ILE A C 1
ATOM 3819 O O . ILE A 1 481 ? 47.737 9.598 -17.741 1.00 47.22 481 ILE A O 1
ATOM 3823 N N . ARG A 1 482 ? 47.161 9.269 -19.890 1.00 51.72 482 ARG A N 1
ATOM 3824 C CA . ARG A 1 482 ? 47.801 7.943 -19.998 1.00 51.72 482 ARG A CA 1
ATOM 3825 C C . ARG A 1 482 ? 49.303 8.022 -19.770 1.00 51.72 482 ARG A C 1
ATOM 3827 O O . ARG A 1 482 ? 49.848 7.162 -19.090 1.00 51.72 482 ARG A O 1
ATOM 3834 N N . THR A 1 483 ? 49.954 9.058 -20.291 1.00 61.34 483 THR A N 1
ATOM 3835 C CA . THR A 1 483 ? 51.395 9.268 -20.114 1.00 61.34 483 THR A CA 1
ATOM 3836 C C . THR A 1 483 ? 51.718 9.579 -18.655 1.00 61.34 483 THR A C 1
ATOM 3838 O O . THR A 1 483 ? 52.592 8.936 -18.080 1.00 61.34 483 THR A O 1
ATOM 3841 N N . ARG A 1 484 ? 50.958 10.472 -18.005 1.00 54.00 484 ARG A N 1
ATOM 3842 C CA . ARG A 1 484 ? 51.120 10.781 -16.575 1.00 54.00 484 ARG A CA 1
ATOM 3843 C C . ARG A 1 484 ? 50.828 9.572 -15.686 1.00 54.00 484 ARG A C 1
ATOM 3845 O O . ARG A 1 484 ? 51.575 9.336 -14.745 1.00 54.00 484 ARG A O 1
ATOM 3852 N N . PHE A 1 485 ? 49.796 8.784 -15.994 1.00 52.75 485 PHE A N 1
ATOM 3853 C CA . PHE A 1 485 ? 49.487 7.551 -15.263 1.00 52.75 485 PHE A CA 1
ATOM 3854 C C . PHE A 1 485 ? 50.559 6.482 -15.448 1.00 52.75 485 PHE A C 1
ATOM 3856 O O . PHE A 1 485 ? 50.883 5.804 -14.479 1.00 52.75 485 PHE A O 1
ATOM 3863 N N . ARG A 1 486 ? 51.128 6.348 -16.653 1.00 58.44 486 ARG A N 1
ATOM 3864 C CA . ARG A 1 486 ? 52.220 5.406 -16.915 1.00 58.44 486 ARG A CA 1
ATOM 3865 C C . ARG A 1 486 ? 53.483 5.795 -16.154 1.00 58.44 486 ARG A C 1
ATOM 3867 O O . ARG A 1 486 ? 54.032 4.959 -15.459 1.00 58.44 486 ARG A O 1
ATOM 3874 N N . ILE A 1 487 ? 53.852 7.077 -16.169 1.00 65.44 487 ILE A N 1
ATOM 3875 C CA . ILE A 1 487 ? 54.978 7.590 -15.374 1.00 65.44 487 ILE A CA 1
ATOM 3876 C C . ILE A 1 487 ? 54.741 7.347 -13.877 1.00 65.44 487 ILE A C 1
ATOM 3878 O O . ILE A 1 487 ? 55.636 6.877 -13.184 1.00 65.44 487 ILE A O 1
ATOM 3882 N N . LEU A 1 488 ? 53.534 7.622 -13.368 1.00 51.84 488 LEU A N 1
ATOM 3883 C CA . LEU A 1 488 ? 53.210 7.393 -11.957 1.00 51.84 488 LEU A CA 1
ATOM 3884 C C . LEU A 1 488 ? 53.276 5.901 -11.591 1.00 51.84 488 LEU A C 1
ATOM 3886 O O . LEU A 1 488 ? 53.746 5.554 -10.511 1.00 51.84 488 LEU A O 1
ATOM 3890 N N . PHE A 1 489 ? 52.815 5.030 -12.490 1.00 56.19 489 PHE A N 1
ATOM 3891 C CA . PHE A 1 489 ? 52.846 3.581 -12.318 1.00 56.19 489 PHE A CA 1
ATOM 3892 C C . PHE A 1 489 ? 54.279 3.045 -12.324 1.00 56.19 489 PHE A C 1
ATOM 3894 O O . PHE A 1 489 ? 54.641 2.325 -11.399 1.00 56.19 489 PHE A O 1
ATOM 3901 N N . ASP A 1 490 ? 55.105 3.465 -13.283 1.00 59.03 490 ASP A N 1
ATOM 3902 C CA . ASP A 1 490 ? 56.507 3.050 -13.403 1.00 59.03 490 ASP A CA 1
ATOM 3903 C C . ASP A 1 490 ? 57.337 3.534 -12.201 1.00 59.03 490 ASP A C 1
ATOM 3905 O O . ASP A 1 490 ? 58.145 2.783 -11.660 1.00 59.03 490 ASP A O 1
ATOM 3909 N N . VAL A 1 491 ? 57.082 4.752 -11.701 1.00 61.16 491 VAL A N 1
ATOM 3910 C CA . VAL A 1 491 ? 57.713 5.275 -10.473 1.00 61.16 491 VAL A CA 1
ATOM 3911 C C . VAL A 1 491 ? 57.286 4.474 -9.239 1.00 61.16 491 VAL A C 1
ATOM 3913 O O . VAL A 1 491 ? 58.114 4.179 -8.377 1.00 61.16 491 VAL A O 1
ATOM 3916 N N . CYS A 1 492 ? 56.010 4.092 -9.140 1.00 50.09 492 CYS A N 1
ATOM 3917 C CA . CYS A 1 492 ? 55.533 3.242 -8.051 1.00 50.09 492 CYS A CA 1
ATOM 3918 C C . CYS A 1 492 ? 56.099 1.817 -8.130 1.00 50.09 492 CYS A C 1
ATOM 3920 O O . CYS A 1 492 ? 56.414 1.252 -7.084 1.00 50.09 492 CYS A O 1
ATOM 3922 N N . LEU A 1 493 ? 56.247 1.253 -9.332 1.00 53.78 493 LEU A N 1
ATOM 3923 C CA . LEU A 1 493 ? 56.820 -0.077 -9.546 1.00 53.78 493 LEU A CA 1
ATOM 3924 C C . LEU A 1 493 ? 58.316 -0.093 -9.208 1.00 53.78 493 LEU A C 1
ATOM 3926 O O . LEU A 1 493 ? 58.750 -0.926 -8.420 1.00 53.78 493 LEU A O 1
ATOM 3930 N N . ALA A 1 494 ? 59.075 0.895 -9.686 1.00 55.25 494 ALA A N 1
ATOM 3931 C CA . ALA A 1 494 ? 60.496 1.032 -9.376 1.00 55.25 494 ALA A CA 1
ATOM 3932 C C . ALA A 1 494 ? 60.744 1.221 -7.867 1.00 55.25 494 ALA A C 1
ATOM 3934 O O . ALA A 1 494 ? 61.663 0.629 -7.308 1.00 55.25 494 ALA A O 1
ATOM 3935 N N . ALA A 1 495 ? 59.887 1.986 -7.177 1.00 51.72 495 ALA A N 1
ATOM 3936 C CA . ALA A 1 495 ? 59.956 2.155 -5.723 1.00 51.72 495 ALA A CA 1
ATOM 3937 C C . ALA A 1 495 ? 59.552 0.892 -4.932 1.00 51.72 495 ALA A C 1
ATOM 3939 O O . ALA A 1 495 ? 59.946 0.732 -3.773 1.00 51.72 495 ALA A O 1
ATOM 3940 N N . LEU A 1 496 ? 58.745 0.006 -5.528 1.00 49.56 496 LEU A N 1
ATOM 3941 C CA . LEU A 1 496 ? 58.396 -1.304 -4.969 1.00 49.56 496 LEU A CA 1
ATOM 3942 C C . LEU A 1 496 ? 59.540 -2.310 -5.152 1.00 49.56 496 LEU A C 1
ATOM 3944 O O . LEU A 1 496 ? 59.826 -3.067 -4.226 1.00 49.56 496 LEU A O 1
ATOM 3948 N N . GLU A 1 497 ? 60.201 -2.285 -6.309 1.00 48.81 497 GLU A N 1
ATOM 3949 C CA . GLU A 1 497 ? 61.312 -3.175 -6.666 1.00 48.81 497 GLU A CA 1
ATOM 3950 C C . GLU A 1 497 ? 62.626 -2.805 -5.960 1.00 48.81 497 GLU A C 1
ATOM 3952 O O . GLU A 1 497 ? 63.434 -3.683 -5.672 1.00 48.81 497 GLU A O 1
ATOM 3957 N N . SER A 1 498 ? 62.825 -1.534 -5.593 1.00 49.94 498 SER A N 1
ATOM 3958 C CA . SER A 1 498 ? 64.045 -1.060 -4.921 1.00 49.94 498 SER A CA 1
ATOM 3959 C C . SER A 1 498 ? 64.049 -1.217 -3.390 1.00 49.94 498 SER A C 1
ATOM 3961 O O . SER A 1 498 ? 64.950 -0.703 -2.728 1.00 49.94 498 SER A O 1
ATOM 3963 N N . CYS A 1 499 ? 63.033 -1.850 -2.793 1.00 47.09 499 CYS A N 1
ATOM 3964 C CA . CYS A 1 499 ? 62.917 -2.001 -1.339 1.00 47.09 499 CYS A CA 1
ATOM 3965 C C . CYS A 1 499 ? 63.058 -3.470 -0.915 1.00 47.09 499 CYS A C 1
ATOM 3967 O O . CYS A 1 499 ? 62.056 -4.159 -0.715 1.00 47.09 499 CYS A O 1
ATOM 3969 N N . THR A 1 500 ? 64.290 -3.932 -0.722 1.00 53.22 500 THR A N 1
ATOM 3970 C CA . THR A 1 500 ? 64.597 -5.206 -0.054 1.00 53.22 500 THR A CA 1
ATOM 3971 C C . THR A 1 500 ? 65.113 -4.953 1.360 1.00 53.22 500 THR A C 1
ATOM 3973 O O . THR A 1 500 ? 65.831 -3.980 1.590 1.00 53.22 500 THR A O 1
ATOM 3976 N N . ASP A 1 501 ? 64.717 -5.792 2.319 1.00 50.19 501 ASP A N 1
ATOM 3977 C CA . ASP A 1 501 ? 65.369 -5.841 3.633 1.00 50.19 501 ASP A CA 1
ATOM 3978 C C . ASP A 1 501 ? 66.721 -6.582 3.559 1.00 50.19 501 ASP A C 1
ATOM 3980 O O . ASP A 1 501 ? 67.064 -7.149 2.520 1.00 50.19 501 ASP A O 1
ATOM 3984 N N . ASP A 1 502 ? 67.498 -6.563 4.649 1.00 50.53 502 ASP A N 1
ATOM 3985 C CA . ASP A 1 502 ? 68.858 -7.137 4.726 1.00 50.53 502 ASP A CA 1
ATOM 3986 C C . ASP A 1 502 ? 68.904 -8.669 4.498 1.00 50.53 502 ASP A C 1
ATOM 3988 O O . ASP A 1 502 ? 69.977 -9.261 4.416 1.00 50.53 502 ASP A O 1
ATOM 3992 N N . GLU A 1 503 ? 67.743 -9.316 4.342 1.00 52.31 503 GLU A N 1
ATOM 3993 C CA . GLU A 1 503 ? 67.579 -10.740 4.026 1.00 52.31 503 GLU A CA 1
ATOM 3994 C C . GLU A 1 503 ? 67.030 -10.979 2.601 1.00 52.31 503 GLU A C 1
ATOM 3996 O O . GLU A 1 503 ? 66.646 -12.096 2.251 1.00 52.31 503 GLU A O 1
ATOM 4001 N N . GLY A 1 504 ? 66.981 -9.941 1.758 1.00 53.00 504 GLY A N 1
ATOM 4002 C CA . GLY A 1 504 ? 66.621 -10.047 0.342 1.00 53.00 504 GLY A CA 1
ATOM 4003 C C . GLY A 1 504 ? 65.122 -10.200 0.062 1.00 53.00 504 GLY A C 1
ATOM 4004 O O . GLY A 1 504 ? 64.746 -10.596 -1.043 1.00 53.00 504 GLY A O 1
ATOM 4005 N N . ARG A 1 505 ? 64.237 -9.890 1.020 1.00 51.59 505 ARG A N 1
ATOM 4006 C CA . ARG A 1 505 ? 62.780 -9.971 0.829 1.00 51.59 505 ARG A CA 1
ATOM 4007 C C . ARG A 1 505 ? 62.202 -8.599 0.488 1.00 51.59 505 ARG A C 1
ATOM 4009 O O . ARG A 1 505 ? 62.486 -7.601 1.147 1.00 51.59 505 ARG A O 1
ATOM 4016 N N . ALA A 1 506 ? 61.358 -8.538 -0.545 1.00 49.09 506 ALA A N 1
ATOM 4017 C CA . ALA A 1 506 ? 60.730 -7.293 -0.985 1.00 49.09 506 ALA A CA 1
ATOM 4018 C C . ALA A 1 506 ? 59.742 -6.767 0.076 1.00 49.09 506 ALA A C 1
ATOM 4020 O O . ALA A 1 506 ? 58.694 -7.369 0.330 1.00 49.09 506 ALA A O 1
ATOM 4021 N N . ARG A 1 507 ? 60.056 -5.628 0.705 1.00 47.50 507 ARG A N 1
ATOM 4022 C CA . ARG A 1 507 ? 59.206 -4.962 1.704 1.00 47.50 507 ARG A CA 1
ATOM 4023 C C . ARG A 1 507 ? 59.178 -3.455 1.477 1.00 47.50 507 ARG A C 1
ATOM 4025 O O . ARG A 1 507 ? 60.067 -2.712 1.878 1.00 47.50 507 ARG A O 1
ATOM 4032 N N . CYS A 1 508 ? 58.084 -2.978 0.893 1.00 46.22 508 CYS A N 1
ATOM 4033 C CA . CYS A 1 508 ? 57.861 -1.556 0.658 1.00 46.22 508 CYS A CA 1
ATOM 4034 C C . CYS A 1 508 ? 57.507 -0.810 1.961 1.00 46.22 508 CYS A C 1
ATOM 4036 O O . CYS A 1 508 ? 56.437 -1.011 2.545 1.00 46.22 508 CYS A O 1
ATOM 4038 N N . LYS A 1 509 ? 58.391 0.102 2.397 1.00 45.06 509 LYS A N 1
ATOM 4039 C CA . LYS A 1 509 ? 58.233 0.928 3.616 1.00 45.06 509 LYS A CA 1
ATOM 4040 C C . LYS A 1 509 ? 56.985 1.831 3.605 1.00 45.06 509 LYS A C 1
ATOM 4042 O O . LYS A 1 509 ? 56.546 2.271 4.667 1.00 45.06 509 LYS A O 1
ATOM 4047 N N . LEU A 1 510 ? 56.364 2.068 2.444 1.00 43.72 510 LEU A N 1
ATOM 4048 C CA . LEU A 1 510 ? 55.149 2.888 2.318 1.00 43.72 510 LEU A CA 1
ATOM 4049 C C . LEU A 1 510 ? 53.929 2.276 3.042 1.00 43.72 510 LEU A C 1
ATOM 4051 O O . LEU A 1 510 ? 53.038 3.003 3.480 1.00 43.72 510 LEU A O 1
ATOM 4055 N N . PHE A 1 511 ? 53.897 0.949 3.213 1.00 44.44 511 PHE A N 1
ATOM 4056 C CA . PHE A 1 511 ? 52.753 0.231 3.790 1.00 44.44 511 PHE A CA 1
ATOM 4057 C C . PHE A 1 511 ? 52.781 0.099 5.319 1.00 44.44 511 PHE A C 1
ATOM 4059 O O . PHE A 1 511 ? 51.783 -0.316 5.900 1.00 44.44 511 PHE A O 1
ATOM 4066 N N . GLN A 1 512 ? 53.864 0.501 5.994 1.00 42.09 512 GLN A N 1
ATOM 4067 C CA . GLN A 1 512 ? 53.936 0.471 7.464 1.00 42.09 512 GLN A CA 1
ATOM 4068 C C . GLN A 1 512 ? 53.219 1.649 8.146 1.00 42.09 512 GLN A C 1
ATOM 4070 O O . GLN A 1 512 ? 52.916 1.568 9.332 1.00 42.09 512 GLN A O 1
ATOM 4075 N N . ARG A 1 513 ? 52.920 2.741 7.424 1.00 42.47 513 ARG A N 1
ATOM 4076 C CA . ARG A 1 513 ? 52.296 3.956 7.995 1.00 42.47 513 ARG A CA 1
ATOM 4077 C C . ARG A 1 513 ? 50.815 4.143 7.655 1.00 42.47 513 ARG A C 1
ATOM 4079 O O . ARG A 1 513 ? 50.220 5.130 8.081 1.00 42.47 513 ARG A O 1
ATOM 4086 N N . LEU A 1 514 ? 50.201 3.230 6.900 1.00 39.84 514 LEU A N 1
ATOM 4087 C CA . LEU A 1 514 ? 48.806 3.358 6.469 1.00 39.84 514 LEU A CA 1
ATOM 4088 C C . LEU A 1 514 ? 47.914 2.300 7.138 1.00 39.84 514 LEU A C 1
ATOM 4090 O O . LEU A 1 514 ? 48.264 1.122 7.141 1.00 39.84 514 LEU A O 1
ATOM 4094 N N . PRO A 1 515 ? 46.733 2.676 7.669 1.00 40.69 515 PRO A N 1
ATOM 4095 C CA . PRO A 1 515 ? 45.822 1.723 8.294 1.00 40.69 515 PRO A CA 1
ATOM 4096 C C . PRO A 1 515 ? 45.339 0.663 7.288 1.00 40.69 515 PRO A C 1
ATOM 4098 O O . PRO A 1 515 ? 45.019 0.978 6.137 1.00 40.69 515 PRO A O 1
ATOM 4101 N N . ASN A 1 516 ? 45.238 -0.591 7.751 1.00 42.31 516 ASN A N 1
ATOM 4102 C CA . ASN A 1 516 ? 44.950 -1.809 6.969 1.00 42.31 516 ASN A CA 1
ATOM 4103 C C . ASN A 1 516 ? 43.764 -1.710 5.978 1.00 42.31 516 ASN A C 1
ATOM 4105 O O . ASN A 1 516 ? 43.722 -2.425 4.975 1.00 42.31 516 ASN A O 1
ATOM 4109 N N . SER A 1 517 ? 42.797 -0.818 6.213 1.00 41.41 517 SER A N 1
ATOM 4110 C CA . SER A 1 517 ? 41.644 -0.594 5.328 1.00 41.41 517 SER A CA 1
ATOM 4111 C C . SER A 1 517 ? 41.997 0.121 4.015 1.00 41.41 517 SER A C 1
ATOM 4113 O O . SER A 1 517 ? 41.400 -0.166 2.971 1.00 41.41 517 SER A O 1
ATOM 4115 N N . ARG A 1 518 ? 42.995 1.015 4.026 1.00 40.88 518 ARG A N 1
ATOM 4116 C CA . ARG A 1 518 ? 43.437 1.748 2.827 1.00 40.88 518 ARG A CA 1
ATOM 4117 C C . ARG A 1 518 ? 44.370 0.913 1.955 1.00 40.88 518 ARG A C 1
ATOM 4119 O O . ARG A 1 518 ? 44.253 0.970 0.736 1.00 40.88 518 ARG A O 1
ATOM 4126 N N . VAL A 1 519 ? 45.181 0.049 2.565 1.00 44.03 519 VAL A N 1
ATOM 4127 C CA . VAL A 1 519 ? 46.045 -0.915 1.861 1.00 44.03 519 VAL A CA 1
ATOM 4128 C C . VAL A 1 519 ? 45.217 -1.903 1.032 1.00 44.03 519 VAL A C 1
ATOM 4130 O O . VAL A 1 519 ? 45.493 -2.106 -0.148 1.00 44.03 519 VAL A O 1
ATOM 4133 N N . ARG A 1 520 ? 44.120 -2.434 1.593 1.00 41.28 520 ARG A N 1
ATOM 4134 C CA . ARG A 1 520 ? 43.187 -3.314 0.860 1.00 41.28 520 ARG A CA 1
ATOM 4135 C C . ARG A 1 520 ? 42.439 -2.599 -0.263 1.00 41.28 520 ARG A C 1
ATOM 4137 O O . ARG A 1 520 ? 42.131 -3.223 -1.271 1.00 41.28 520 ARG A O 1
ATOM 4144 N N . SER A 1 521 ? 42.141 -1.312 -0.099 1.00 43.22 521 SER A N 1
ATOM 4145 C CA . SER A 1 521 ? 41.461 -0.517 -1.131 1.00 43.22 521 SER A CA 1
ATOM 4146 C C . SER A 1 521 ? 42.399 -0.182 -2.293 1.00 43.22 521 SER A C 1
ATOM 4148 O O . SER A 1 521 ? 41.981 -0.239 -3.444 1.00 43.22 521 SER A O 1
ATOM 4150 N N . PHE A 1 522 ? 43.676 0.080 -2.005 1.00 43.53 522 PHE A N 1
ATOM 4151 C CA . PHE A 1 522 ? 44.701 0.340 -3.016 1.00 43.53 522 PHE A CA 1
ATOM 4152 C C . PHE A 1 522 ? 45.115 -0.937 -3.768 1.00 43.53 522 PHE A C 1
ATOM 4154 O O . PHE A 1 522 ? 45.208 -0.927 -4.991 1.00 43.53 522 PHE A O 1
ATOM 4161 N N . ALA A 1 523 ? 45.239 -2.072 -3.070 1.00 43.91 523 ALA A N 1
ATOM 4162 C CA . ALA A 1 523 ? 45.453 -3.377 -3.702 1.00 43.91 523 ALA A CA 1
ATOM 4163 C C . ALA A 1 523 ? 44.252 -3.803 -4.566 1.00 43.91 523 ALA A C 1
ATOM 4165 O O . ALA A 1 523 ? 44.428 -4.285 -5.681 1.00 43.91 523 ALA A O 1
ATOM 4166 N N . LYS A 1 524 ? 43.018 -3.556 -4.098 1.00 43.66 524 LYS A N 1
ATOM 4167 C CA . LYS A 1 524 ? 41.811 -3.757 -4.915 1.00 43.66 524 LYS A CA 1
ATOM 4168 C C . LYS A 1 524 ? 41.800 -2.858 -6.142 1.00 43.66 524 LYS A C 1
ATOM 4170 O O . LYS A 1 524 ? 41.404 -3.334 -7.194 1.00 43.66 524 LYS A O 1
ATOM 4175 N N . PHE A 1 525 ? 42.243 -1.606 -6.022 1.00 46.50 525 PHE A N 1
ATOM 4176 C CA . PHE A 1 525 ? 42.340 -0.676 -7.145 1.00 46.50 525 PHE A CA 1
ATOM 4177 C C . PHE A 1 525 ? 43.334 -1.170 -8.206 1.00 46.50 525 PHE A C 1
ATOM 4179 O O . PHE A 1 525 ? 42.959 -1.217 -9.370 1.00 46.50 525 PHE A O 1
ATOM 4186 N N . LEU A 1 526 ? 44.522 -1.641 -7.801 1.00 43.44 526 LEU A N 1
ATOM 4187 C CA . LEU A 1 526 ? 45.543 -2.208 -8.698 1.00 43.44 526 LEU A CA 1
ATOM 4188 C C . LEU A 1 526 ? 45.087 -3.500 -9.399 1.00 43.44 526 LEU A C 1
ATOM 4190 O O . LEU A 1 526 ? 45.309 -3.666 -10.596 1.00 43.44 526 LEU A O 1
ATOM 4194 N N . ILE A 1 527 ? 44.390 -4.389 -8.682 1.00 46.44 527 ILE A N 1
ATOM 4195 C CA . ILE A 1 527 ? 43.804 -5.610 -9.265 1.00 46.44 527 ILE A CA 1
ATOM 4196 C C . ILE A 1 527 ? 42.692 -5.248 -10.261 1.00 46.44 527 ILE A C 1
ATOM 4198 O O . ILE A 1 527 ? 42.598 -5.842 -11.334 1.00 46.44 527 ILE A O 1
ATOM 4202 N N . TYR A 1 528 ? 41.873 -4.241 -9.944 1.00 41.28 528 TYR A N 1
ATOM 4203 C CA . TYR A 1 528 ? 40.810 -3.778 -10.835 1.00 41.28 528 TYR A CA 1
ATOM 4204 C C . TYR A 1 528 ? 41.366 -3.143 -12.116 1.00 41.28 528 TYR A C 1
ATOM 4206 O O . TYR A 1 528 ? 40.803 -3.348 -13.190 1.00 41.28 528 TYR A O 1
ATOM 4214 N N . THR A 1 529 ? 42.480 -2.408 -12.039 1.00 45.75 529 THR A N 1
ATOM 4215 C CA . THR A 1 529 ? 43.129 -1.826 -13.223 1.00 45.75 529 THR A CA 1
ATOM 4216 C C . THR A 1 529 ? 43.842 -2.864 -14.086 1.00 45.75 529 THR A C 1
ATOM 4218 O O . THR A 1 529 ? 43.771 -2.742 -15.308 1.00 45.75 529 THR A O 1
ATOM 4221 N N . GLN A 1 530 ? 44.431 -3.918 -13.506 1.00 42.12 530 GLN A N 1
ATOM 4222 C CA . GLN A 1 530 ? 45.003 -5.037 -14.274 1.00 42.12 530 GLN A CA 1
ATOM 4223 C C . GLN A 1 530 ? 43.919 -5.777 -15.083 1.00 42.12 530 GLN A C 1
ATOM 4225 O O . GLN A 1 530 ? 44.077 -6.025 -16.276 1.00 42.12 530 GLN A O 1
ATOM 4230 N N . ILE A 1 531 ? 42.762 -6.038 -14.461 1.00 41.50 531 ILE A N 1
ATOM 4231 C CA . ILE A 1 531 ? 41.613 -6.708 -15.099 1.00 41.50 531 ILE A CA 1
ATOM 4232 C C . ILE A 1 531 ? 41.021 -5.862 -16.239 1.00 41.50 531 ILE A C 1
ATOM 4234 O O . ILE A 1 531 ? 40.601 -6.398 -17.270 1.00 41.50 531 ILE A O 1
ATOM 4238 N N . ILE A 1 532 ? 40.997 -4.535 -16.075 1.00 37.72 532 ILE A N 1
ATOM 4239 C CA . ILE A 1 532 ? 40.541 -3.608 -17.119 1.00 37.72 532 ILE A CA 1
ATOM 4240 C C . ILE A 1 532 ? 41.541 -3.561 -18.282 1.00 37.72 532 ILE A C 1
ATOM 4242 O O . ILE A 1 532 ? 41.114 -3.551 -19.435 1.00 37.72 532 ILE A O 1
ATOM 4246 N N . HIS A 1 533 ? 42.848 -3.589 -18.009 1.00 38.28 533 HIS A N 1
ATOM 4247 C CA . HIS A 1 533 ? 43.883 -3.613 -19.045 1.00 38.28 533 HIS A CA 1
ATOM 4248 C C . HIS A 1 533 ? 43.804 -4.890 -19.906 1.00 38.28 533 HIS A C 1
ATOM 4250 O O . HIS A 1 533 ? 43.760 -4.805 -21.134 1.00 38.28 533 HIS A O 1
ATOM 4256 N N . ASP A 1 534 ? 43.648 -6.060 -19.279 1.00 39.03 534 ASP A N 1
ATOM 4257 C CA . ASP A 1 534 ? 43.553 -7.346 -19.988 1.00 39.03 534 ASP A CA 1
ATOM 4258 C C . ASP A 1 534 ? 42.230 -7.525 -20.754 1.00 39.03 534 ASP A C 1
ATOM 4260 O O . ASP A 1 534 ? 42.190 -8.175 -21.803 1.00 39.03 534 ASP A O 1
ATOM 4264 N N . SER A 1 535 ? 41.140 -6.914 -20.276 1.00 37.00 535 SER A N 1
ATOM 4265 C CA . SER A 1 535 ? 39.839 -6.937 -20.968 1.00 37.00 535 SER A CA 1
ATOM 4266 C C . SER A 1 535 ? 39.806 -6.026 -22.200 1.00 37.00 535 SER A C 1
ATOM 4268 O O . SER A 1 535 ? 39.103 -6.315 -23.171 1.00 37.00 535 SER A O 1
ATOM 4270 N N . ILE A 1 536 ? 40.581 -4.938 -22.194 1.00 34.59 536 ILE A N 1
ATOM 4271 C CA . ILE A 1 536 ? 40.669 -4.007 -23.325 1.00 34.59 536 ILE A CA 1
ATOM 4272 C C . ILE A 1 536 ? 41.537 -4.592 -24.449 1.00 34.59 536 ILE A C 1
ATOM 4274 O O . ILE A 1 536 ? 41.179 -4.452 -25.613 1.00 34.59 536 ILE A O 1
ATOM 4278 N N . ILE A 1 537 ? 42.600 -5.341 -24.135 1.00 37.78 537 ILE A N 1
ATOM 4279 C CA . ILE A 1 537 ? 43.444 -5.983 -25.162 1.00 37.78 537 ILE A CA 1
ATOM 4280 C C . ILE A 1 537 ? 42.677 -7.066 -25.945 1.00 37.78 537 ILE A C 1
ATOM 4282 O O . ILE A 1 537 ? 42.868 -7.203 -27.152 1.00 37.78 537 ILE A O 1
ATOM 4286 N N . ARG A 1 538 ? 41.747 -7.792 -25.304 1.00 37.53 538 ARG A N 1
ATOM 4287 C CA . ARG A 1 538 ? 40.944 -8.842 -25.968 1.00 37.53 538 ARG A CA 1
ATOM 4288 C C . ARG A 1 538 ? 39.858 -8.321 -26.912 1.00 37.53 538 ARG A C 1
ATOM 4290 O O . ARG A 1 538 ? 39.300 -9.110 -27.665 1.00 37.53 538 ARG A O 1
ATOM 4297 N N . THR A 1 539 ? 39.533 -7.028 -26.880 1.00 36.56 539 THR A N 1
ATOM 4298 C CA . THR A 1 539 ? 38.431 -6.459 -27.678 1.00 36.56 539 THR A CA 1
ATOM 4299 C C . THR A 1 539 ? 38.886 -5.765 -28.967 1.00 36.56 539 THR A C 1
ATOM 4301 O O . THR A 1 539 ? 38.039 -5.279 -29.713 1.00 36.56 539 THR A O 1
ATOM 4304 N N . THR A 1 540 ? 40.190 -5.752 -29.280 1.00 32.50 540 THR A N 1
ATOM 4305 C CA . THR A 1 540 ? 40.746 -4.976 -30.411 1.00 32.50 540 THR A CA 1
ATOM 4306 C C . THR A 1 540 ? 41.518 -5.759 -31.484 1.00 32.50 540 THR A C 1
ATOM 4308 O O . THR A 1 540 ? 42.126 -5.129 -32.344 1.00 32.50 540 THR A O 1
ATOM 4311 N N . THR A 1 541 ? 41.474 -7.094 -31.529 1.00 30.12 541 THR A N 1
ATOM 4312 C CA . THR A 1 541 ? 42.135 -7.877 -32.601 1.00 30.12 541 THR A CA 1
ATOM 4313 C C . THR A 1 541 ? 41.211 -8.929 -33.234 1.00 30.12 541 THR A C 1
ATOM 4315 O O . THR A 1 541 ? 40.677 -9.774 -32.517 1.00 30.12 541 THR A O 1
ATOM 4318 N N . PRO A 1 542 ? 41.013 -8.929 -34.571 1.00 38.69 542 PRO A N 1
ATOM 4319 C CA . PRO A 1 542 ? 40.312 -10.003 -35.272 1.00 38.69 542 PRO A CA 1
ATOM 4320 C C . PRO A 1 542 ? 41.275 -11.051 -35.879 1.00 38.69 542 PRO A C 1
ATOM 4322 O O . PRO A 1 542 ? 42.345 -10.695 -36.363 1.00 38.69 542 PRO A O 1
ATOM 4325 N N . SER A 1 543 ? 40.801 -12.310 -35.945 1.00 30.92 543 SER A N 1
ATOM 4326 C CA . SER A 1 543 ? 41.197 -13.460 -36.810 1.00 30.92 543 SER A CA 1
ATOM 4327 C C . SER A 1 543 ? 41.938 -14.689 -36.206 1.00 30.92 543 SER A C 1
ATOM 4329 O O . SER A 1 543 ? 43.058 -14.585 -35.730 1.00 30.92 543 SER A O 1
ATOM 4331 N N . LEU A 1 544 ? 41.219 -15.837 -36.271 1.00 29.95 544 LEU A N 1
ATOM 4332 C CA . LEU A 1 544 ? 41.517 -17.260 -36.627 1.00 29.95 544 LEU A CA 1
ATOM 4333 C C . LEU A 1 544 ? 42.814 -18.012 -36.161 1.00 29.95 544 LEU A C 1
ATOM 4335 O O . LEU A 1 544 ? 43.807 -17.394 -35.806 1.00 29.95 544 LEU A O 1
ATOM 4339 N N . PRO A 1 545 ? 42.796 -19.374 -36.102 1.00 48.47 545 PRO A N 1
ATOM 4340 C CA . PRO A 1 545 ? 43.506 -20.187 -35.098 1.00 48.47 545 PRO A CA 1
ATOM 4341 C C . PRO A 1 545 ? 44.839 -20.797 -35.579 1.00 48.47 545 PRO A C 1
ATOM 4343 O O . PRO A 1 545 ? 45.062 -20.910 -36.784 1.00 48.47 545 PRO A O 1
ATOM 4346 N N . PRO A 1 546 ? 45.657 -21.349 -34.656 1.00 31.30 546 PRO A N 1
ATOM 4347 C CA . PRO A 1 546 ? 46.518 -22.482 -34.994 1.00 31.30 546 PRO A CA 1
ATOM 4348 C C . PRO A 1 546 ? 46.468 -23.660 -34.002 1.00 31.30 546 PRO A C 1
ATOM 4350 O O . PRO A 1 546 ? 46.066 -23.558 -32.844 1.00 31.30 546 PRO A O 1
ATOM 4353 N N . GLN A 1 547 ? 46.878 -24.805 -34.544 1.00 29.31 547 GLN A N 1
ATOM 4354 C CA . GLN A 1 547 ? 46.840 -26.167 -34.022 1.00 29.31 547 GLN A CA 1
ATOM 4355 C C . GLN A 1 547 ? 47.910 -26.489 -32.956 1.00 29.31 547 GLN A C 1
ATOM 4357 O O . GLN A 1 547 ? 49.026 -25.985 -32.998 1.00 29.31 547 GLN A O 1
ATOM 4362 N N . SER A 1 548 ? 47.593 -27.510 -32.147 1.00 29.09 548 SER A N 1
ATOM 4363 C CA . SER A 1 548 ? 48.487 -28.519 -31.538 1.00 29.09 548 SER A CA 1
ATOM 4364 C C . SER A 1 548 ? 49.525 -28.099 -30.478 1.00 29.09 548 SER A C 1
ATOM 4366 O O . SER A 1 548 ? 50.515 -27.440 -30.774 1.00 29.09 548 SER A O 1
ATOM 4368 N N . ARG A 1 549 ? 49.389 -28.651 -29.262 1.00 26.28 549 ARG A N 1
ATOM 4369 C CA . ARG A 1 549 ? 50.205 -29.774 -28.735 1.00 26.28 549 ARG A CA 1
ATOM 4370 C C . ARG A 1 549 ? 49.732 -30.162 -27.322 1.00 26.28 549 ARG A C 1
ATOM 4372 O O . ARG A 1 549 ? 49.647 -29.324 -26.434 1.00 26.28 549 ARG A O 1
ATOM 4379 N N . LEU A 1 550 ? 49.433 -31.451 -27.147 1.00 26.25 550 LEU A N 1
ATOM 4380 C CA . LEU A 1 550 ? 49.330 -32.145 -25.854 1.00 26.25 550 LEU A CA 1
ATOM 4381 C C . LEU A 1 550 ? 50.708 -32.179 -25.152 1.00 26.25 550 LEU A C 1
ATOM 4383 O O . LEU A 1 550 ? 51.734 -32.057 -25.828 1.00 26.25 550 LEU A O 1
ATOM 4387 N N . PRO A 1 551 ? 50.744 -32.434 -23.831 1.00 25.42 551 PRO A N 1
ATOM 4388 C CA . PRO A 1 551 ? 51.086 -33.798 -23.431 1.00 25.42 551 PRO A CA 1
ATOM 4389 C C . PRO A 1 551 ? 50.148 -34.416 -22.381 1.00 25.42 551 PRO A C 1
ATOM 4391 O O . PRO A 1 551 ? 49.502 -33.754 -21.575 1.00 25.42 551 PRO A O 1
ATOM 4394 N N . ILE A 1 552 ? 50.118 -35.741 -22.471 1.00 23.23 552 ILE A N 1
ATOM 4395 C CA . ILE A 1 552 ? 49.404 -36.759 -21.699 1.00 23.23 552 ILE A CA 1
ATOM 4396 C C . ILE A 1 552 ? 50.089 -36.984 -20.341 1.00 23.23 552 ILE A C 1
ATOM 4398 O O . ILE A 1 552 ? 51.312 -37.015 -20.311 1.00 23.23 552 ILE A O 1
ATOM 4402 N N . PHE A 1 553 ? 49.324 -37.274 -19.277 1.00 22.73 553 PHE A N 1
ATOM 4403 C CA . PHE A 1 553 ? 49.608 -38.397 -18.365 1.00 22.73 553 PHE A CA 1
ATOM 4404 C C . PHE A 1 553 ? 48.313 -38.976 -17.758 1.00 22.73 553 PHE A C 1
ATOM 4406 O O . PHE A 1 553 ? 47.353 -38.271 -17.461 1.00 22.73 553 PHE A O 1
ATOM 4413 N N . VAL A 1 554 ? 48.331 -40.306 -17.669 1.00 22.64 554 VAL A N 1
ATOM 4414 C CA . VAL A 1 554 ? 47.310 -41.329 -17.361 1.00 22.64 554 VAL A CA 1
ATOM 4415 C C . VAL A 1 554 ? 47.326 -41.566 -15.826 1.00 22.64 554 VAL A C 1
ATOM 4417 O O . VAL A 1 554 ? 48.382 -41.399 -15.230 1.00 22.64 554 VAL A O 1
ATOM 4420 N N . ASN A 1 555 ? 46.260 -41.905 -15.079 1.00 22.45 555 ASN A N 1
ATOM 4421 C CA . ASN A 1 555 ? 45.592 -43.214 -15.056 1.00 22.45 555 ASN A CA 1
ATOM 4422 C C . ASN A 1 555 ? 44.450 -43.307 -14.003 1.00 22.45 555 ASN A C 1
ATOM 4424 O O . ASN A 1 555 ? 44.594 -42.770 -12.909 1.00 22.45 555 ASN A O 1
ATOM 4428 N N . SER A 1 556 ? 43.446 -44.145 -14.327 1.00 23.14 556 SER A N 1
ATOM 4429 C CA . SER A 1 556 ? 42.684 -45.112 -13.486 1.00 23.14 556 SER A CA 1
ATOM 4430 C C . SER A 1 556 ? 41.889 -44.648 -12.252 1.00 23.14 556 SER A C 1
ATOM 4432 O O . SER A 1 556 ? 42.417 -43.938 -11.417 1.00 23.14 556 SER A O 1
ATOM 4434 N N . ARG A 1 557 ? 40.678 -45.133 -11.938 1.00 25.67 557 ARG A N 1
ATOM 4435 C CA . ARG A 1 557 ? 39.816 -46.222 -12.449 1.00 25.67 557 ARG A CA 1
ATOM 4436 C C . ARG A 1 557 ? 38.437 -46.051 -11.777 1.00 25.67 557 ARG A C 1
ATOM 4438 O O . ARG A 1 557 ? 38.385 -45.850 -10.569 1.00 25.67 557 ARG A O 1
ATOM 4445 N N . ALA A 1 558 ? 37.353 -46.222 -12.531 1.00 28.02 558 ALA A N 1
ATOM 4446 C CA . ALA A 1 558 ? 36.110 -46.817 -12.022 1.00 28.02 558 ALA A CA 1
ATOM 4447 C C . ALA A 1 558 ? 36.176 -48.338 -12.261 1.00 28.02 558 ALA A C 1
ATOM 4449 O O . ALA A 1 558 ? 36.973 -48.777 -13.101 1.00 28.02 558 ALA A O 1
ATOM 4450 N N . PRO A 1 559 ? 35.405 -49.150 -11.522 1.00 32.41 559 PRO A N 1
ATOM 4451 C CA . PRO A 1 559 ? 34.221 -49.785 -12.133 1.00 32.41 559 PRO A CA 1
ATOM 4452 C C . PRO A 1 559 ? 33.072 -49.954 -11.087 1.00 32.41 559 PRO A C 1
ATOM 4454 O O . PRO A 1 559 ? 33.291 -49.692 -9.914 1.00 32.41 559 PRO A O 1
ATOM 4457 N N . HIS A 1 560 ? 31.807 -50.299 -11.345 1.00 27.47 560 HIS A N 1
ATOM 4458 C CA . HIS A 1 560 ? 31.158 -51.162 -12.331 1.00 27.47 560 HIS A CA 1
ATOM 4459 C C . HIS A 1 560 ? 29.680 -50.756 -12.516 1.00 27.47 560 HIS A C 1
ATOM 4461 O O . HIS A 1 560 ? 29.036 -50.233 -11.610 1.00 27.47 560 HIS A O 1
ATOM 4467 N N . ILE A 1 561 ? 29.154 -51.085 -13.696 1.00 29.23 561 ILE A N 1
ATOM 4468 C CA . ILE A 1 561 ? 27.733 -51.194 -14.047 1.00 29.23 561 ILE A CA 1
ATOM 4469 C C . ILE A 1 561 ? 27.211 -52.556 -13.571 1.00 29.23 561 ILE A C 1
ATOM 4471 O O . ILE A 1 561 ? 27.855 -53.552 -13.885 1.00 29.23 561 ILE A O 1
ATOM 4475 N N . THR A 1 562 ? 26.022 -52.596 -12.959 1.00 26.14 562 THR A N 1
ATOM 4476 C CA . THR A 1 562 ? 25.031 -53.684 -13.111 1.00 26.14 562 THR A CA 1
ATOM 4477 C C . THR A 1 562 ? 23.626 -53.160 -12.777 1.00 26.14 562 THR A C 1
ATOM 4479 O O . THR A 1 562 ? 23.334 -52.851 -11.626 1.00 26.14 562 THR A O 1
ATOM 4482 N N . SER A 1 563 ? 22.755 -53.074 -13.780 1.00 30.44 563 SER A N 1
ATOM 4483 C CA . SER A 1 563 ? 21.327 -53.435 -13.674 1.00 30.44 563 SER A CA 1
ATOM 4484 C C . SER A 1 563 ? 21.200 -54.894 -14.193 1.00 30.44 563 SER A C 1
ATOM 4486 O O . SER A 1 563 ? 22.188 -55.347 -14.785 1.00 30.44 563 SER A O 1
ATOM 4488 N N . PRO A 1 564 ? 20.097 -55.669 -14.023 1.00 40.12 564 PRO A N 1
ATOM 4489 C CA . PRO A 1 564 ? 18.699 -55.230 -13.874 1.00 40.12 564 PRO A CA 1
ATOM 4490 C C . PRO A 1 564 ? 17.795 -56.039 -12.906 1.00 40.12 564 PRO A C 1
ATOM 4492 O O . PRO A 1 564 ? 17.981 -57.237 -12.717 1.00 40.12 564 PRO A O 1
ATOM 4495 N N . SER A 1 565 ? 16.747 -55.378 -12.399 1.00 29.28 565 SER A N 1
ATOM 4496 C CA . SER A 1 565 ? 15.376 -55.896 -12.189 1.00 29.28 565 SER A CA 1
ATOM 4497 C C . SER A 1 565 ? 14.518 -54.802 -11.570 1.00 29.28 565 SER A C 1
ATOM 4499 O O . SER A 1 565 ? 14.940 -54.312 -10.496 1.00 29.28 565 SER A O 1
#

Secondary structure (DSSP, 8-state):
---S-----HHHHHSHHHIIIIIT-HHHHTT--EEEETTTHHHHHTTTTT-HHHHTGGGGGGGS-TT-EEEE--S---HHHHHHHHHHTT--TTPPP--B----TTEEEEEEE--S-GGG-GGGGGGS-SS--SGGGS--EEEE-SSHHHHHHHHHHHHHTS-TTS-GGGB--B-TTS-HHHHHHHHHHHHTTS--EEEE-GGGTTT-------EEEEES--SSHHHHHHHHTTS--STTS-EEEEEEE-GGGGGSHHHHHHHHHHHHHHHHHHHHTT------------------HHHHHHHHHHHHHHHHHHHHH-SS-THHHHHHHHTGGGSBPPSSPPPTT----BTTT-GGGS-------S-TTTSS-----BPPHHHHHHHHHHHHHHHHHHHHHH-TT-SS--GGGTS-HHHHHHHHHB-S---SHHHHHHH---TTHHHHHHHHHHHHHHHH-TT--------------HHHHHHHHHHHHHHHHHHHHT-B-TTS-B--GGGGSS-HHHHHHHHHHHHHHHHHHHHHHTTS-------------------------

Organism: NCBI:txid50990

Radius of gyration: 33.08 Å; Cα contacts (8 Å, |Δi|>4): 609; chains: 1; bounding box: 108×87×84 Å

Solvent-accessible surface area (backbone atoms only — not comparable to full-atom values): 33651 Å² total; per-residue (Å²): 129,98,70,94,78,84,88,76,53,51,64,52,66,70,32,69,63,43,39,62,71,47,54,63,35,60,78,56,38,77,66,49,67,62,48,77,37,74,56,38,50,43,30,67,75,26,27,60,89,82,40,43,42,44,36,50,54,27,58,55,58,82,60,41,59,87,85,44,42,77,45,76,41,59,91,66,65,34,68,73,50,48,54,49,40,34,60,41,48,62,52,59,96,82,56,89,80,89,58,63,29,77,79,57,74,33,44,22,42,38,81,42,69,49,81,55,64,82,80,32,50,54,66,60,52,76,68,48,66,95,83,63,74,50,62,82,74,40,60,29,30,41,32,39,34,88,42,64,66,54,12,50,52,48,33,54,54,52,45,73,70,51,55,93,75,39,63,60,65,29,42,45,59,40,43,85,86,60,51,70,72,57,49,56,50,48,53,49,24,40,76,73,57,59,25,25,38,31,25,14,24,71,59,52,72,76,76,60,88,66,52,78,24,35,27,21,32,30,58,41,79,62,98,36,38,62,54,42,51,59,54,42,60,47,21,29,62,47,67,90,40,75,16,36,31,37,40,31,34,56,63,68,51,70,74,36,68,56,38,50,50,36,49,50,52,55,55,49,52,53,53,49,54,59,51,51,74,74,57,87,80,76,89,85,88,82,89,84,87,87,82,90,78,94,74,66,74,74,62,54,52,55,51,49,54,48,50,29,46,49,43,43,23,37,45,71,63,54,75,56,56,59,59,54,51,51,36,60,63,55,44,30,88,81,30,42,75,61,96,65,78,67,51,87,89,66,81,63,57,26,41,58,72,42,50,82,84,52,75,77,75,82,84,77,67,91,52,70,72,72,44,41,57,68,75,70,58,62,33,56,67,71,56,20,49,52,39,44,49,50,53,56,51,51,32,44,53,52,27,46,70,74,39,78,86,52,90,82,69,52,25,53,80,77,52,39,70,65,61,46,50,55,54,20,45,46,42,87,65,54,79,43,55,69,41,41,59,74,71,46,94,57,92,53,42,92,80,44,26,63,62,54,32,53,56,52,45,71,72,52,51,99,79,62,67,60,85,69,85,69,78,78,71,74,88,64,63,63,66,58,54,52,48,54,52,48,52,52,47,52,53,53,49,53,56,44,72,73,21,57,48,102,84,72,49,80,53,51,75,78,64,79,82,54,62,74,72,57,56,55,51,52,54,50,49,54,54,51,51,51,54,50,53,59,56,55,64,70,73,74,72,89,83,88,88,87,82,88,82,85,86,88,87,86,83,91,80,86,90,84,90,79,86,90,133

pLDDT: mean 74.34, std 21.62, range [22.45, 97.81]

Sequence (565 aa):
MKFRVGFVSPETATSRDFNRLVFSNDNFRRRIIMVVIDEAHTIHEWGGEFRPECAKLGVIRGRLPTATLILAVSATLPEHVITDIQMSLQLSNDAVIIEMANNKPNLAISVRFIKHPDDSFADLLTIIPPTISTIDEIKSTIIYCNDRAEAEEMSDMLRNHLPHSVPRSAIEHYHRHIGEHSKRRLEKGIDDGTVRIVPATEALGMGLDLRKVYRVACWKIPPSFCALVQRAGRAGRVQTEPAEFILFVPKSYKRSKEYLEAQKALMKDKRSDELEGLESSRDDTGVVDGTAGTRKGGQKRGLAASKDQACMAKFIVTERCHWEPWDEFFQNERKRPILYPPLAGIKRCCDNCDKALFPVETISVTNPGMLKAGRRAKAPEEQAEAVRAALKHWRSVTAAKKWPSDHFMSGRYILSDDILNTLASTRNTIRSVEDLARSVRWHWEPVYGQDLVNTLQSVYGENDKPPTRQRRTNGVDNAEIRTRFRILFDVCLAALESCTDDEGRARCKLFQRLPNSRVRSFAKFLIYTQIIHDSIIRTTTPSLPPQSRLPIFVNSRAPHITSPS

Mean predicted aligned error: 18.5 Å

InterPro domains:
  IPR001650 Helicase, C-terminal domain-like [PF00271] (134-238)
  IPR001650 Helicase, C-terminal domain-like [PS51194] (130-286)
  IPR001650 Helicase, C-terminal domain-like [SM00490] (152-239)
  IPR014001 Helicase superfamily 1/2, ATP-binding domain [PS51192] (1-95)
  IPR027417 P-loop containing nucleoside triphosphate hydrolase [G3DSA:3.40.50.300] (1-102)
  IPR027417 P-loop containing nucleoside triphosphate hydrolase [G3DSA:3.40.50.300] (104-360)
  IPR027417 P-loop containing nucleoside triphosphate hydrolase [SSF52540] (6-254)

Nearest PDB structures (foldseek):
  8yrs-assembly1_B  TM=6.684E-01  e=3.592E-11  Homo sapiens
  5lst-assembly1_A  TM=5.976E-01  e=7.684E-11  Homo sapiens
  6znq-assembly2_B  TM=7.232E-01  e=6.064E-07  Bacillus subtilis subsp. subtilis str. 168
  6znp-assembly2_B  TM=6.796E-01  e=1.114E-06  Bacillus subtilis subsp. subtilis str. 168
  6znp-assembly1_A  TM=6.575E-01  e=1.233E-06  Bacillus subtilis subsp. subtilis str. 168